Protein AF-A0A963MRH7-F1 (afdb_monomer_lite)

Radius of gyration: 38.2 Å; chains: 1; bounding box: 56×43×140 Å

Foldseek 3Di:
DDDPVLLVLLLCVLVVLLVLLLVLLQCLLADAPVSLLVQLVVSLPLLLLLQLLLLLVVLLVCVVVDDPDDPCCVVNNDSPPVSVVSVVVSSVVSSLSSNCSNLDDPVVSVLLSVLSVQLVVQLVVQLVVLVVPDQPSRSLSRSLVRSLQSSLLVSLVVVLVVQVPPPDQDEDPALVRLLVVQLVSQNRPYPFPVSNLVSSVSSSVRSVVSNVLNVCVVVPVVVSSVVSSVVSSVVSSSSSSSSSSSSDDPQSSLSSQDPSDPDSGRDHRDVVSVVVVVVVVVCCVPPPSVCVVVVVRVVCVVCVVVVVVVVVVSVVVRCQVVQQDDDPNDTHHRCPVVVVVVVVVVVVVVVVVVVVVVVVVVVVVVVVVVVVPVVVVCCCPDPVVVVVVVVCVVVVND

Structure (mmCIF, N/CA/C/O backbone):
data_AF-A0A963MRH7-F1
#
_entry.id   AF-A0A963MRH7-F1
#
loop_
_atom_site.group_PDB
_atom_site.id
_atom_site.type_symbol
_atom_site.label_atom_id
_atom_site.label_alt_id
_atom_site.label_comp_id
_atom_site.label_asym_id
_atom_site.label_entity_id
_atom_site.label_seq_id
_atom_site.pdbx_PDB_ins_code
_atom_site.Cartn_x
_atom_site.Cartn_y
_atom_site.Cartn_z
_atom_site.occupancy
_atom_site.B_iso_or_equiv
_atom_site.auth_seq_id
_atom_site.auth_comp_id
_atom_site.auth_asym_id
_atom_site.auth_atom_id
_atom_site.pdbx_PDB_model_num
ATOM 1 N N . MET A 1 1 ? 18.980 16.843 -15.804 1.00 50.41 1 MET A N 1
ATOM 2 C CA . MET A 1 1 ? 17.767 17.625 -15.473 1.00 50.41 1 MET A CA 1
ATOM 3 C C . MET A 1 1 ? 16.594 17.039 -16.240 1.00 50.41 1 MET A C 1
ATOM 5 O O . MET A 1 1 ? 16.770 16.714 -17.408 1.00 50.41 1 MET A O 1
ATOM 9 N N . ALA A 1 2 ? 15.438 16.829 -15.606 1.00 61.12 2 ALA A N 1
ATOM 10 C CA . ALA A 1 2 ? 14.238 16.444 -16.349 1.00 61.12 2 ALA A CA 1
ATOM 11 C C . ALA A 1 2 ? 13.811 17.626 -17.232 1.00 61.12 2 ALA A C 1
ATOM 13 O O . ALA A 1 2 ? 13.733 18.749 -16.746 1.00 61.12 2 ALA A O 1
ATOM 14 N N . SER A 1 3 ? 13.571 17.391 -18.522 1.00 78.06 3 SER A N 1
ATOM 15 C CA . SER A 1 3 ? 13.019 18.418 -19.411 1.00 78.06 3 SER A CA 1
ATOM 16 C C . SER A 1 3 ? 11.663 18.886 -18.877 1.00 78.06 3 SER A C 1
ATOM 18 O O . SER A 1 3 ? 10.883 18.041 -18.437 1.00 78.06 3 SER A O 1
ATOM 20 N N . ILE A 1 4 ? 11.346 20.178 -18.980 1.00 83.81 4 ILE A N 1
ATOM 21 C CA . ILE A 1 4 ? 10.056 20.764 -18.557 1.00 83.81 4 ILE A CA 1
ATOM 22 C C . ILE A 1 4 ? 8.863 19.938 -19.074 1.00 83.81 4 ILE A C 1
ATOM 24 O O . ILE A 1 4 ? 7.975 19.585 -18.302 1.00 83.81 4 ILE A O 1
ATOM 28 N N . ASN A 1 5 ? 8.917 19.487 -20.332 1.00 86.50 5 ASN A N 1
ATOM 29 C CA . ASN A 1 5 ? 7.893 18.620 -20.930 1.00 86.50 5 ASN A CA 1
ATOM 30 C C . ASN A 1 5 ? 7.647 17.321 -20.147 1.00 86.50 5 ASN A C 1
ATOM 32 O O . ASN A 1 5 ? 6.519 16.850 -20.070 1.00 86.50 5 ASN A O 1
ATOM 36 N N . ARG A 1 6 ? 8.683 16.738 -19.535 1.00 86.06 6 ARG A N 1
ATOM 37 C CA . ARG A 1 6 ? 8.552 15.509 -18.737 1.00 86.06 6 ARG A CA 1
ATOM 38 C C . ARG A 1 6 ? 7.833 15.779 -17.422 1.00 86.06 6 ARG A C 1
ATOM 40 O O . ARG A 1 6 ? 7.035 14.951 -17.006 1.00 86.06 6 ARG A O 1
ATOM 47 N N . ILE A 1 7 ? 8.099 16.923 -16.792 1.00 89.81 7 ILE A N 1
ATOM 48 C CA . ILE A 1 7 ? 7.391 17.328 -15.575 1.00 89.81 7 ILE A CA 1
ATOM 49 C C . ILE A 1 7 ? 5.914 17.554 -15.909 1.00 89.81 7 ILE A C 1
ATOM 51 O O . ILE A 1 7 ? 5.061 17.003 -15.229 1.00 89.81 7 ILE A O 1
ATOM 55 N N . ILE A 1 8 ? 5.601 18.250 -17.005 1.00 91.81 8 ILE A N 1
ATOM 56 C CA . ILE A 1 8 ? 4.211 18.463 -17.440 1.00 91.81 8 ILE A CA 1
ATOM 57 C C . ILE A 1 8 ? 3.494 17.127 -17.688 1.00 91.81 8 ILE A C 1
ATOM 59 O O . ILE A 1 8 ? 2.411 16.908 -17.151 1.00 91.81 8 ILE A O 1
ATOM 63 N N . ILE A 1 9 ? 4.110 16.203 -18.436 1.00 92.81 9 ILE A N 1
ATOM 64 C CA . ILE A 1 9 ? 3.538 14.868 -18.684 1.00 92.81 9 ILE A CA 1
ATOM 65 C C . ILE A 1 9 ? 3.315 14.115 -17.366 1.00 92.81 9 ILE A C 1
ATOM 67 O O . ILE A 1 9 ? 2.251 13.534 -17.167 1.00 92.81 9 ILE A O 1
ATOM 71 N N . PHE A 1 10 ? 4.288 14.152 -16.451 1.00 94.38 10 PHE A N 1
ATOM 72 C CA . PHE A 1 10 ? 4.157 13.540 -15.131 1.00 94.38 10 PHE A CA 1
ATOM 73 C C . PHE A 1 10 ? 2.966 14.113 -14.353 1.00 94.38 10 PHE A C 1
ATOM 75 O O . PHE A 1 10 ? 2.196 13.340 -13.789 1.00 94.38 10 PHE A O 1
ATOM 82 N N . TRP A 1 11 ? 2.785 15.436 -14.345 1.00 95.38 11 TRP A N 1
ATOM 83 C CA . TRP A 1 11 ? 1.661 16.086 -13.670 1.00 95.38 11 TRP A CA 1
ATOM 84 C C . TRP A 1 11 ? 0.324 15.661 -14.270 1.00 95.38 11 TRP A C 1
ATOM 86 O O . TRP A 1 11 ? -0.550 15.215 -13.533 1.00 95.38 11 TRP A O 1
ATOM 96 N N . VAL A 1 12 ? 0.183 15.729 -15.597 1.00 95.50 12 VAL A N 1
ATOM 97 C CA . VAL A 1 12 ? -1.057 15.348 -16.292 1.00 95.50 12 VAL A CA 1
ATOM 98 C C . VAL A 1 12 ? -1.419 13.890 -16.010 1.00 95.50 12 VAL A C 1
ATOM 100 O O . VAL A 1 12 ? -2.561 13.602 -15.662 1.00 95.50 12 VAL A O 1
ATOM 103 N N . LEU A 1 13 ? -0.453 12.971 -16.099 1.00 94.88 13 LEU A N 1
ATOM 104 C CA . LEU A 1 13 ? -0.698 11.550 -15.845 1.00 94.88 13 LEU A CA 1
ATOM 105 C C . LEU A 1 13 ? -0.978 11.256 -14.367 1.00 94.88 13 LEU A C 1
ATOM 107 O O . LEU A 1 13 ? -1.874 10.475 -14.071 1.00 94.88 13 LEU A O 1
ATOM 111 N N . SER A 1 14 ? -0.262 11.895 -13.437 1.00 94.81 14 SER A N 1
ATOM 112 C CA . SER A 1 14 ? -0.451 11.669 -11.996 1.00 94.81 14 SER A CA 1
ATOM 113 C C . SER A 1 14 ? -1.787 12.220 -11.505 1.00 94.81 14 SER A C 1
ATOM 115 O O . SER A 1 14 ? -2.506 11.539 -10.778 1.00 94.81 14 SER A O 1
ATOM 117 N N . LEU A 1 15 ? -2.143 13.436 -11.930 1.00 94.44 15 LEU A N 1
ATOM 118 C CA . LEU A 1 15 ? -3.435 14.041 -11.616 1.00 94.44 15 LEU A CA 1
ATOM 119 C C . LEU A 1 15 ? -4.570 13.275 -12.295 1.00 94.44 15 LEU A C 1
ATOM 121 O O . LEU A 1 15 ? -5.561 12.975 -11.642 1.00 94.44 15 LEU A O 1
ATOM 125 N N . GLY A 1 16 ? -4.406 12.891 -13.565 1.00 94.06 16 GLY A N 1
ATOM 126 C CA . GLY A 1 16 ? -5.374 12.058 -14.278 1.00 94.06 16 GLY A CA 1
ATOM 127 C C . GLY A 1 16 ? -5.593 10.703 -13.603 1.00 94.06 16 GLY A C 1
ATOM 128 O O . GLY A 1 16 ? -6.730 10.259 -13.481 1.00 94.06 16 GLY A O 1
ATOM 129 N N . TRP A 1 17 ? -4.528 10.078 -13.093 1.00 93.38 17 TRP A N 1
ATOM 130 C CA . TRP A 1 17 ? -4.613 8.840 -12.317 1.00 93.38 17 TRP A CA 1
ATOM 131 C C . TRP A 1 17 ? -5.389 9.040 -11.007 1.00 93.38 17 TRP A C 1
ATOM 133 O O . TRP A 1 17 ? -6.296 8.265 -10.725 1.00 93.38 17 TRP A O 1
ATOM 143 N N . LEU A 1 18 ? -5.124 10.112 -10.249 1.00 91.69 18 LEU A N 1
ATOM 144 C CA . LEU A 1 18 ? -5.880 10.432 -9.027 1.00 91.69 18 LEU A CA 1
ATOM 145 C C . LEU A 1 18 ? -7.354 10.775 -9.305 1.00 91.69 18 LEU A C 1
ATOM 147 O O . LEU A 1 18 ? -8.234 10.317 -8.582 1.00 91.69 18 LEU A O 1
ATOM 151 N N . VAL A 1 19 ? -7.644 11.533 -10.367 1.00 91.00 19 VAL A N 1
ATOM 152 C CA . VAL A 1 19 ? -9.020 11.852 -10.791 1.00 91.00 19 VAL A CA 1
ATOM 153 C C . VAL A 1 19 ? -9.766 10.590 -11.225 1.00 91.00 19 VAL A C 1
ATOM 155 O O . VAL A 1 19 ? -10.932 10.408 -10.877 1.00 91.00 19 VAL A O 1
ATOM 158 N N . PHE A 1 20 ? -9.096 9.684 -11.941 1.00 90.75 20 PHE A N 1
ATOM 159 C CA . PHE A 1 20 ? -9.661 8.378 -12.264 1.00 90.75 20 PHE A CA 1
ATOM 160 C C . PHE A 1 20 ? -9.989 7.588 -10.992 1.00 90.75 20 PHE A C 1
ATOM 162 O O . PHE A 1 20 ? -11.079 7.032 -10.900 1.00 90.75 20 PHE A O 1
ATOM 169 N N . ALA A 1 21 ? -9.105 7.601 -9.989 1.00 88.44 21 ALA A N 1
ATOM 170 C CA . ALA A 1 21 ? -9.354 6.971 -8.691 1.00 88.44 21 ALA A CA 1
ATOM 171 C C . ALA A 1 21 ? -10.599 7.539 -7.995 1.00 88.44 21 ALA A C 1
ATOM 173 O O . ALA A 1 21 ? -11.420 6.777 -7.491 1.00 88.44 21 ALA A O 1
ATOM 174 N N . TYR A 1 22 ? -10.747 8.869 -8.006 1.00 87.44 22 TYR A N 1
ATOM 175 C CA . TYR A 1 22 ? -11.874 9.580 -7.401 1.00 87.44 22 TYR A CA 1
ATOM 176 C C . TYR A 1 22 ? -13.211 9.134 -7.995 1.00 87.44 22 TYR A C 1
ATOM 178 O O . TYR A 1 22 ? -14.126 8.741 -7.272 1.00 87.44 22 TYR A O 1
ATOM 186 N N . HIS A 1 23 ? -13.314 9.140 -9.325 1.00 87.56 23 HIS A N 1
ATOM 187 C CA . HIS A 1 23 ? -14.548 8.755 -10.003 1.00 87.56 23 HIS A CA 1
ATOM 188 C C . HIS A 1 23 ? -14.801 7.249 -9.952 1.00 87.56 23 HIS A C 1
ATOM 190 O O . HIS A 1 23 ? -15.924 6.829 -9.681 1.00 87.56 23 HIS A O 1
ATOM 196 N N . ALA A 1 24 ? -13.776 6.429 -10.190 1.00 85.62 24 ALA A N 1
ATOM 197 C CA . ALA A 1 24 ? -13.934 4.981 -10.214 1.00 85.62 24 ALA A CA 1
ATOM 198 C C . ALA A 1 24 ? -14.273 4.425 -8.822 1.00 85.62 24 ALA A C 1
ATOM 200 O O . ALA A 1 24 ? -15.166 3.587 -8.715 1.00 85.62 24 ALA A O 1
ATOM 201 N N . GLY A 1 25 ? -13.638 4.940 -7.761 1.00 80.25 25 GLY A N 1
ATOM 202 C CA . GLY A 1 25 ? -13.927 4.559 -6.376 1.00 80.25 25 GLY A CA 1
ATOM 203 C C . GLY A 1 25 ? -15.379 4.822 -5.979 1.00 80.25 25 GLY A C 1
ATOM 204 O O . GLY A 1 25 ? -16.023 3.947 -5.409 1.00 80.25 25 GLY A O 1
ATOM 205 N N . GLY A 1 26 ? -15.936 5.976 -6.366 1.00 78.00 26 GLY A N 1
ATOM 206 C CA . GLY A 1 26 ? -17.345 6.300 -6.109 1.00 78.00 26 GLY A CA 1
ATOM 207 C C . GLY A 1 26 ? -18.349 5.468 -6.921 1.00 78.00 26 GLY A C 1
ATOM 208 O O . GLY A 1 26 ? -19.505 5.339 -6.526 1.00 78.00 26 GLY A O 1
ATOM 209 N N . MET A 1 27 ? -17.933 4.889 -8.053 1.00 82.75 27 MET A N 1
ATOM 210 C CA . MET A 1 27 ? -18.809 4.080 -8.909 1.00 82.75 27 MET A CA 1
ATOM 211 C C . MET A 1 27 ? -18.856 2.601 -8.508 1.00 82.75 27 MET A C 1
ATOM 213 O O . MET A 1 27 ? -19.880 1.961 -8.729 1.00 82.75 27 MET A O 1
ATOM 217 N N . ILE A 1 28 ? -17.791 2.047 -7.918 1.00 77.81 28 ILE A N 1
ATOM 218 C CA . ILE A 1 28 ? -17.683 0.607 -7.608 1.00 77.81 28 ILE A CA 1
ATOM 219 C C . ILE A 1 28 ? -18.865 0.036 -6.810 1.00 77.81 28 ILE A C 1
ATOM 221 O O . ILE A 1 28 ? -19.355 -1.019 -7.219 1.00 77.81 28 ILE A O 1
ATOM 225 N N . PRO A 1 29 ? -19.373 0.686 -5.740 1.00 72.31 29 PRO A N 1
ATOM 226 C CA . PRO A 1 29 ? -20.464 0.120 -4.942 1.00 72.31 29 PRO A CA 1
ATOM 227 C C . PRO A 1 29 ? -21.751 -0.137 -5.739 1.00 72.31 29 PRO A C 1
ATOM 229 O O . PRO A 1 29 ? -22.541 -1.001 -5.373 1.00 72.31 29 PRO A O 1
ATOM 232 N N . ASN A 1 30 ? -21.948 0.581 -6.849 1.00 74.38 30 ASN A N 1
ATOM 233 C CA . ASN A 1 30 ? -23.164 0.530 -7.663 1.00 74.38 30 ASN A CA 1
ATOM 234 C C . ASN A 1 30 ? -22.994 -0.265 -8.969 1.00 74.38 30 ASN A C 1
ATOM 236 O O . ASN A 1 30 ? -23.908 -0.298 -9.790 1.00 74.38 30 ASN A O 1
ATOM 240 N N . GLN A 1 31 ? -21.825 -0.868 -9.203 1.00 79.25 31 GLN A N 1
ATOM 241 C CA . GLN A 1 31 ? -21.482 -1.520 -10.469 1.00 79.25 31 GLN A CA 1
ATOM 242 C C . GLN A 1 31 ? -21.293 -3.036 -10.312 1.00 79.25 31 GLN A C 1
ATOM 244 O O . GLN A 1 31 ? -21.197 -3.583 -9.212 1.00 79.25 31 GLN A O 1
ATOM 249 N N . GLN A 1 32 ? -21.257 -3.732 -11.448 1.00 82.94 32 GLN A N 1
ATOM 250 C CA . GLN A 1 32 ? -21.030 -5.177 -11.518 1.00 82.94 32 GLN A CA 1
ATOM 251 C C . GLN A 1 32 ? -19.561 -5.549 -11.250 1.00 82.94 32 GLN A C 1
ATOM 253 O O . GLN A 1 32 ? -18.651 -4.744 -11.451 1.00 82.94 32 GLN A O 1
ATOM 258 N N . LEU A 1 33 ? -19.318 -6.815 -10.886 1.00 83.38 33 LEU A N 1
ATOM 259 C CA . LEU A 1 33 ? -17.987 -7.355 -10.568 1.00 83.38 33 LEU A CA 1
ATOM 260 C C . LEU A 1 33 ? -16.931 -7.042 -11.643 1.00 83.38 33 LEU A C 1
ATOM 262 O O . LEU A 1 33 ? -15.807 -6.666 -11.318 1.00 83.38 33 LEU A O 1
ATOM 266 N N . TRP A 1 34 ? -17.289 -7.156 -12.926 1.00 83.81 34 TRP A N 1
ATOM 267 C CA . TRP A 1 34 ? -16.354 -6.924 -14.032 1.00 83.81 34 TRP A CA 1
ATOM 268 C C . TRP A 1 34 ? -15.787 -5.495 -14.041 1.00 83.81 34 TRP A C 1
ATOM 270 O O . TRP A 1 34 ? -14.631 -5.302 -14.417 1.00 83.81 34 TRP A O 1
ATOM 280 N N . PHE A 1 35 ? -16.567 -4.504 -13.594 1.00 85.94 35 PHE A N 1
ATOM 281 C CA . PHE A 1 35 ? -16.121 -3.117 -13.516 1.00 85.94 35 PHE A CA 1
ATOM 282 C C . PHE A 1 35 ? -15.055 -2.958 -12.429 1.00 85.94 35 PHE A C 1
ATOM 284 O O . PHE A 1 35 ? -13.991 -2.399 -12.691 1.00 85.94 35 PHE A O 1
ATOM 291 N N . ALA A 1 36 ? -15.283 -3.531 -11.241 1.00 83.88 36 ALA A N 1
ATOM 292 C CA . ALA A 1 36 ? -14.308 -3.514 -10.149 1.00 83.88 36 ALA A CA 1
ATOM 293 C C . ALA A 1 36 ? -12.993 -4.217 -10.535 1.00 83.88 36 ALA A C 1
ATOM 295 O O . ALA A 1 36 ? -11.911 -3.719 -10.216 1.00 83.88 36 ALA A O 1
ATOM 296 N N . LEU A 1 37 ? -13.071 -5.327 -11.280 1.00 86.88 37 LEU A N 1
ATOM 297 C CA . LEU A 1 37 ? -11.904 -6.028 -11.832 1.00 86.88 37 LEU A CA 1
ATOM 298 C C . LEU A 1 37 ? -11.091 -5.142 -12.777 1.00 86.88 37 LEU A C 1
ATOM 300 O O . LEU A 1 37 ? -9.872 -5.020 -12.645 1.00 86.88 37 LEU A O 1
ATOM 304 N N . LEU A 1 38 ? -11.775 -4.507 -13.727 1.00 88.75 38 LEU A N 1
ATOM 305 C CA . LEU A 1 38 ? -11.141 -3.654 -14.722 1.00 88.75 38 LEU A CA 1
ATOM 306 C C . LEU A 1 38 ? -10.488 -2.435 -14.063 1.00 88.75 38 LEU A C 1
ATOM 308 O O . LEU A 1 38 ? -9.330 -2.134 -14.353 1.00 88.75 38 LEU A O 1
ATOM 312 N N . VAL A 1 39 ? -11.195 -1.769 -13.147 1.00 89.31 39 VAL A N 1
ATOM 313 C CA . VAL A 1 39 ? -10.675 -0.614 -12.402 1.00 89.31 39 VAL A CA 1
ATOM 314 C C . VAL A 1 39 ? -9.454 -1.009 -11.579 1.00 89.31 39 VAL A C 1
ATOM 316 O O . VAL A 1 39 ? -8.430 -0.333 -11.660 1.00 89.31 39 VAL A O 1
ATOM 319 N N . THR A 1 40 ? -9.530 -2.121 -10.842 1.00 89.44 40 THR A N 1
ATOM 320 C CA . THR A 1 40 ? -8.415 -2.607 -10.016 1.00 89.44 40 THR A CA 1
ATOM 321 C C . THR A 1 40 ? -7.179 -2.868 -10.873 1.00 89.44 40 THR A C 1
ATOM 323 O O . THR A 1 40 ? -6.060 -2.483 -10.532 1.00 89.44 40 THR A O 1
ATOM 326 N N . LEU A 1 41 ? -7.366 -3.491 -12.033 1.00 88.94 41 LEU A N 1
ATOM 327 C CA . LEU A 1 41 ? -6.251 -3.786 -12.909 1.00 88.94 41 LEU A CA 1
ATOM 328 C C . LEU A 1 41 ? -5.647 -2.521 -13.519 1.00 88.94 41 LEU A C 1
ATOM 330 O O . LEU A 1 41 ? -4.433 -2.340 -13.441 1.00 88.94 41 LEU A O 1
ATOM 334 N N . LEU A 1 42 ? -6.465 -1.634 -14.094 1.00 90.62 42 LEU A N 1
ATOM 335 C CA . LEU A 1 42 ? -5.980 -0.396 -14.710 1.00 90.62 42 LEU A CA 1
ATOM 336 C C . LEU A 1 42 ? -5.272 0.502 -13.696 1.00 90.62 42 LEU A C 1
ATOM 338 O O . LEU A 1 42 ? -4.200 1.038 -13.982 1.00 90.62 42 LEU A O 1
ATOM 342 N N . PHE A 1 43 ? -5.842 0.628 -12.498 1.00 90.88 43 PHE A N 1
ATOM 343 C CA . PHE A 1 43 ? -5.286 1.466 -11.446 1.00 90.88 43 PHE A CA 1
ATOM 344 C C . PHE A 1 43 ? -3.985 0.892 -10.866 1.00 90.88 43 PHE A C 1
ATOM 346 O O . PHE A 1 43 ? -3.117 1.658 -10.445 1.00 90.88 43 PHE A O 1
ATOM 353 N N . GLY A 1 44 ? -3.801 -0.432 -10.936 1.00 91.38 44 GLY A N 1
ATOM 354 C CA . GLY A 1 44 ? -2.597 -1.123 -10.480 1.00 91.38 44 GLY A CA 1
ATOM 355 C C . GLY A 1 44 ? -1.430 -1.094 -11.471 1.00 91.38 44 GLY A C 1
ATOM 356 O O . GLY A 1 44 ? -0.285 -1.258 -11.056 1.00 91.38 44 GLY A O 1
ATOM 357 N N . ILE A 1 45 ? -1.659 -0.838 -12.766 1.00 91.81 45 ILE A N 1
ATOM 358 C CA . ILE A 1 45 ? -0.579 -0.828 -13.775 1.00 91.81 45 ILE A CA 1
ATOM 359 C C . ILE A 1 45 ? 0.580 0.113 -13.384 1.00 91.81 45 ILE A C 1
ATOM 361 O O . ILE A 1 45 ? 1.728 -0.341 -13.402 1.00 91.81 45 ILE A O 1
ATOM 365 N N . PRO A 1 46 ? 0.346 1.386 -13.000 1.00 93.50 46 PRO A N 1
ATOM 366 C CA . PRO A 1 46 ? 1.411 2.306 -12.588 1.00 93.50 46 PRO A CA 1
ATOM 367 C C . PRO A 1 46 ? 2.253 1.768 -11.425 1.00 93.50 46 PRO A C 1
ATOM 369 O O . PRO A 1 46 ? 3.486 1.787 -11.472 1.00 93.50 46 PRO A O 1
ATOM 372 N N . LEU A 1 47 ? 1.591 1.220 -10.405 1.00 92.81 47 LEU A N 1
ATOM 373 C CA . LEU A 1 47 ? 2.232 0.659 -9.220 1.00 92.81 47 LEU A CA 1
ATOM 374 C C . LEU A 1 47 ? 3.124 -0.539 -9.585 1.00 92.81 47 LEU A C 1
ATOM 376 O O . LEU A 1 47 ? 4.308 -0.567 -9.231 1.00 92.81 47 LEU A O 1
ATOM 380 N N . TYR A 1 48 ? 2.588 -1.479 -10.369 1.00 92.88 48 TYR A N 1
ATOM 381 C CA . TYR A 1 48 ? 3.334 -2.632 -10.868 1.00 92.88 48 TYR A CA 1
ATOM 382 C C . TYR A 1 48 ? 4.539 -2.216 -11.718 1.00 92.88 48 TYR A C 1
ATOM 384 O O . TYR A 1 48 ? 5.644 -2.719 -11.520 1.00 92.88 48 TYR A O 1
ATOM 392 N N . MET A 1 49 ? 4.359 -1.265 -12.636 1.00 92.50 49 MET A N 1
ATOM 393 C CA . MET A 1 49 ? 5.414 -0.804 -13.540 1.00 92.50 49 MET A CA 1
ATOM 394 C C . MET A 1 49 ? 6.570 -0.140 -12.782 1.00 92.50 49 MET A C 1
ATOM 396 O O . MET A 1 49 ? 7.738 -0.455 -13.035 1.00 92.50 49 MET A O 1
ATOM 400 N N . ALA A 1 50 ? 6.273 0.718 -11.801 1.00 92.81 50 ALA A N 1
ATOM 401 C CA . ALA A 1 50 ? 7.295 1.336 -10.956 1.00 92.81 50 ALA A CA 1
ATOM 402 C C . ALA A 1 50 ? 8.090 0.301 -10.142 1.00 92.81 50 ALA A C 1
ATOM 404 O O . ALA A 1 50 ? 9.319 0.418 -10.000 1.00 92.81 50 ALA A O 1
ATOM 405 N N . ALA A 1 51 ? 7.405 -0.713 -9.614 1.00 91.56 51 ALA A N 1
ATOM 406 C CA . ALA A 1 51 ? 8.021 -1.799 -8.869 1.00 91.56 51 ALA A CA 1
ATOM 407 C C . ALA A 1 51 ? 8.867 -2.715 -9.768 1.00 91.56 51 ALA A C 1
ATOM 409 O O . ALA A 1 51 ? 10.035 -2.968 -9.464 1.00 91.56 51 ALA A O 1
ATOM 410 N N . ALA A 1 52 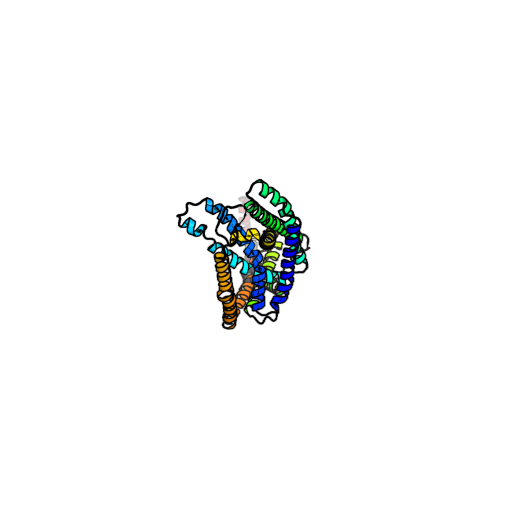? 8.333 -3.144 -10.913 1.00 91.12 52 ALA A N 1
ATOM 411 C CA . ALA A 1 52 ? 9.026 -3.982 -11.887 1.00 91.12 52 ALA A CA 1
ATOM 412 C C . ALA A 1 52 ? 10.298 -3.301 -12.414 1.00 91.12 52 ALA A C 1
ATOM 414 O O . ALA A 1 52 ? 11.354 -3.938 -12.495 1.00 91.12 52 ALA A O 1
ATOM 415 N N . TYR A 1 53 ? 10.242 -1.993 -12.690 1.00 91.81 53 TYR A N 1
ATOM 416 C CA . TYR A 1 53 ? 11.426 -1.198 -13.024 1.00 91.81 53 TYR A CA 1
ATOM 417 C C . TYR A 1 53 ? 12.460 -1.229 -11.889 1.00 91.81 53 TYR A C 1
ATOM 419 O O . TYR A 1 53 ? 13.625 -1.561 -12.113 1.00 91.81 53 TYR A O 1
ATOM 427 N N . SER A 1 54 ? 12.024 -0.979 -10.652 1.00 90.38 54 SER A N 1
ATOM 428 C CA . SER A 1 54 ? 12.893 -0.957 -9.469 1.00 90.38 54 SER A CA 1
ATOM 429 C C . SER A 1 54 ? 13.605 -2.296 -9.238 1.00 90.38 54 SER A C 1
ATOM 431 O O . SER A 1 54 ? 14.823 -2.334 -9.062 1.00 90.38 54 SER A O 1
ATOM 433 N N . VAL A 1 55 ? 12.867 -3.406 -9.323 1.00 90.25 55 VAL A N 1
ATOM 434 C CA . VAL A 1 55 ? 13.413 -4.769 -9.239 1.00 90.25 55 VAL A CA 1
ATOM 435 C C . VAL A 1 55 ? 14.420 -5.036 -10.355 1.00 90.25 55 VAL A C 1
ATOM 437 O O . VAL A 1 55 ? 15.449 -5.671 -10.124 1.00 90.25 55 VAL A O 1
ATOM 440 N N . THR A 1 56 ? 14.142 -4.556 -11.567 1.00 88.75 56 THR A N 1
ATOM 441 C CA . THR A 1 56 ? 15.026 -4.756 -12.720 1.00 88.75 56 THR A CA 1
ATOM 442 C C . THR A 1 56 ? 16.369 -4.072 -12.501 1.00 88.75 56 THR A C 1
ATOM 444 O O . THR A 1 56 ? 17.399 -4.721 -12.661 1.00 88.75 56 THR A O 1
ATOM 447 N N . ILE A 1 57 ? 16.382 -2.810 -12.059 1.00 87.94 57 ILE A N 1
ATOM 448 C CA . ILE A 1 57 ? 17.635 -2.084 -11.806 1.00 87.94 57 ILE A CA 1
ATOM 449 C C . ILE A 1 57 ? 18.421 -2.696 -10.641 1.00 87.94 57 ILE A C 1
ATOM 451 O O . ILE A 1 57 ? 19.631 -2.897 -10.761 1.00 87.94 57 ILE A O 1
ATOM 455 N N . GLN A 1 58 ? 17.752 -3.077 -9.547 1.00 86.19 58 GLN A N 1
ATOM 456 C CA . GLN A 1 58 ? 18.409 -3.773 -8.432 1.00 86.19 58 GLN A CA 1
ATOM 457 C C . GLN A 1 58 ? 19.065 -5.084 -8.876 1.00 86.19 58 GLN A C 1
ATOM 459 O O . GLN A 1 58 ? 20.162 -5.416 -8.428 1.00 86.19 58 GLN A O 1
ATOM 464 N N . ARG A 1 59 ? 18.411 -5.824 -9.775 1.00 84.69 59 ARG A N 1
ATOM 465 C CA . ARG A 1 59 ? 18.945 -7.074 -10.320 1.00 84.69 59 ARG A CA 1
ATOM 466 C C . ARG A 1 59 ? 20.085 -6.846 -11.299 1.00 84.69 59 ARG A C 1
ATOM 468 O O . ARG A 1 59 ? 21.040 -7.599 -11.229 1.00 84.69 59 ARG A O 1
ATOM 475 N N . ILE A 1 60 ? 20.039 -5.814 -12.146 1.00 83.19 60 ILE A N 1
ATOM 476 C CA . ILE A 1 60 ? 21.187 -5.439 -12.993 1.00 83.19 60 ILE A CA 1
ATOM 477 C C . ILE A 1 60 ? 22.411 -5.168 -12.109 1.00 83.19 60 ILE A C 1
ATOM 479 O O . ILE A 1 60 ? 23.485 -5.698 -12.366 1.00 83.19 60 ILE A O 1
ATOM 483 N N . HIS A 1 61 ? 22.229 -4.429 -11.011 1.00 79.88 61 HIS A N 1
ATOM 484 C CA . HIS A 1 61 ? 23.316 -4.126 -10.083 1.00 79.88 61 HIS A CA 1
ATOM 485 C C . HIS A 1 61 ? 23.862 -5.374 -9.359 1.00 79.88 61 HIS A C 1
ATOM 487 O O . HIS A 1 61 ? 25.074 -5.546 -9.258 1.00 79.88 61 HIS A O 1
ATOM 493 N N . ARG A 1 62 ? 22.982 -6.274 -8.891 1.00 74.75 62 ARG A N 1
ATOM 494 C CA . ARG A 1 62 ? 23.376 -7.517 -8.197 1.00 74.75 62 ARG A CA 1
ATOM 495 C C . ARG A 1 62 ? 23.906 -8.606 -9.130 1.00 74.75 62 ARG A C 1
ATOM 497 O O . ARG A 1 62 ? 24.720 -9.416 -8.701 1.00 74.75 62 ARG A O 1
ATOM 504 N N . ALA A 1 63 ? 23.473 -8.651 -10.389 1.00 72.12 63 ALA A N 1
ATOM 505 C CA . ALA A 1 63 ? 23.904 -9.665 -11.353 1.00 72.12 63 ALA A CA 1
ATOM 506 C C . ALA A 1 63 ? 25.417 -9.605 -11.615 1.00 72.12 63 ALA A C 1
ATOM 508 O O . ALA A 1 63 ? 26.026 -10.643 -11.854 1.00 72.12 63 ALA A O 1
ATOM 509 N N . ASN A 1 64 ? 26.026 -8.425 -11.473 1.00 67.19 64 ASN A N 1
ATOM 510 C CA . ASN A 1 64 ? 27.471 -8.233 -11.587 1.00 67.19 64 ASN A CA 1
ATOM 511 C C . ASN A 1 64 ? 28.268 -8.786 -10.381 1.00 67.19 64 ASN A C 1
ATOM 513 O O . ASN A 1 64 ? 29.492 -8.816 -10.435 1.00 67.19 64 ASN A O 1
ATOM 517 N N . GLN A 1 65 ? 27.607 -9.216 -9.294 1.00 66.75 65 GLN A N 1
ATOM 518 C CA . GLN A 1 65 ? 28.261 -9.647 -8.047 1.00 66.75 65 GLN A CA 1
ATOM 519 C C . GLN A 1 65 ? 28.411 -11.173 -7.910 1.00 66.75 65 GLN A C 1
ATOM 521 O O . GLN A 1 65 ? 29.185 -11.637 -7.076 1.00 66.75 65 GLN A O 1
ATOM 526 N N . PHE A 1 66 ? 27.686 -11.973 -8.698 1.00 64.19 66 PHE A N 1
ATOM 527 C CA . PHE A 1 66 ? 27.634 -13.430 -8.535 1.00 64.19 66 PHE A CA 1
ATOM 528 C C . PHE A 1 66 ? 28.313 -14.172 -9.695 1.00 64.19 66 PHE A C 1
ATOM 530 O O . PHE A 1 66 ? 28.103 -13.850 -10.861 1.00 64.19 66 PHE A O 1
ATOM 537 N N . ARG A 1 67 ? 29.070 -15.236 -9.386 1.00 59.66 67 ARG A N 1
ATOM 538 C CA . ARG A 1 67 ? 29.546 -16.199 -10.396 1.00 59.66 67 ARG A CA 1
ATOM 539 C C . ARG A 1 67 ? 28.364 -17.050 -10.893 1.00 59.66 67 ARG A C 1
ATOM 541 O O . ARG A 1 67 ? 27.584 -17.548 -10.085 1.00 59.66 67 ARG A O 1
ATOM 548 N N . ASN A 1 68 ? 28.261 -17.229 -12.212 1.00 60.41 68 ASN A N 1
ATOM 549 C CA . ASN A 1 68 ? 27.097 -17.726 -12.976 1.00 60.41 68 ASN A CA 1
ATOM 550 C C . ASN A 1 68 ? 26.518 -19.128 -12.626 1.00 60.41 68 ASN A C 1
ATOM 552 O O . ASN A 1 68 ? 25.667 -19.613 -13.366 1.00 60.41 68 ASN A O 1
ATOM 556 N N . LEU A 1 69 ? 26.938 -19.809 -11.551 1.00 58.56 69 LEU A N 1
ATOM 557 C CA . LEU A 1 69 ? 26.702 -21.257 -11.366 1.00 58.56 69 LEU A CA 1
ATOM 558 C C . LEU A 1 69 ? 26.071 -21.685 -10.020 1.00 58.56 69 LEU A C 1
ATOM 560 O O . LEU A 1 69 ? 25.878 -22.875 -9.798 1.00 58.56 69 LEU A O 1
ATOM 564 N N . GLY A 1 70 ? 25.718 -20.765 -9.113 1.00 65.50 70 GLY A N 1
ATOM 565 C CA . GLY A 1 70 ? 25.131 -21.130 -7.809 1.00 65.50 70 GLY A CA 1
ATOM 566 C C . GLY A 1 70 ? 23.601 -21.316 -7.805 1.00 65.50 70 GLY A C 1
ATOM 567 O O . GLY A 1 70 ? 22.877 -20.595 -8.488 1.00 65.50 70 GLY A O 1
ATOM 568 N N . ILE A 1 71 ? 23.071 -22.192 -6.940 1.00 65.62 71 ILE A N 1
ATOM 569 C CA . ILE A 1 71 ? 21.616 -22.296 -6.660 1.00 65.62 71 ILE A CA 1
ATOM 570 C C . ILE A 1 71 ? 21.068 -20.952 -6.139 1.00 65.62 71 ILE A C 1
ATOM 572 O O . ILE A 1 71 ? 19.994 -20.504 -6.544 1.00 65.62 71 ILE A O 1
ATOM 576 N N . LEU A 1 72 ? 21.859 -20.250 -5.317 1.00 57.28 72 LEU A N 1
ATOM 577 C CA . LEU A 1 72 ? 21.546 -18.900 -4.842 1.00 57.28 72 LEU A CA 1
ATOM 578 C C . LEU A 1 72 ? 21.452 -17.894 -6.004 1.00 57.28 72 LEU A C 1
ATOM 580 O O . LEU A 1 72 ? 20.562 -17.050 -6.013 1.00 57.28 72 LEU A O 1
ATOM 584 N N . TYR A 1 73 ? 22.321 -18.017 -7.014 1.00 60.31 73 TYR A N 1
ATOM 585 C CA . TYR A 1 73 ? 22.269 -17.209 -8.237 1.00 60.31 73 TYR A CA 1
ATOM 586 C C . TYR A 1 73 ? 20.992 -17.498 -9.035 1.00 60.31 73 TYR A C 1
ATOM 588 O O . TYR A 1 73 ? 20.337 -16.569 -9.498 1.00 60.31 73 TYR A O 1
ATOM 596 N N . TRP A 1 74 ? 20.563 -18.758 -9.133 1.00 61.75 74 TRP A N 1
ATOM 597 C CA . TRP A 1 74 ? 19.313 -19.114 -9.808 1.00 61.75 74 TRP A CA 1
ATOM 598 C C . TRP A 1 74 ? 18.075 -18.516 -9.117 1.00 61.75 74 TRP A C 1
ATOM 600 O O . TRP A 1 74 ? 17.225 -17.924 -9.788 1.00 61.75 74 TRP A O 1
ATOM 610 N N . PHE A 1 75 ? 17.994 -18.607 -7.785 1.00 60.31 75 PHE A N 1
ATOM 611 C CA . PHE A 1 75 ? 16.859 -18.091 -7.010 1.00 60.31 75 PHE A CA 1
ATOM 612 C C . PHE A 1 75 ? 16.849 -16.553 -6.934 1.00 60.31 75 PHE A C 1
ATOM 614 O O . PHE A 1 75 ? 15.820 -15.913 -7.160 1.00 60.31 75 PHE A O 1
ATOM 621 N N . LEU A 1 76 ? 18.008 -15.929 -6.690 1.00 56.03 76 LEU A N 1
ATOM 622 C CA . LEU A 1 76 ? 18.122 -14.476 -6.532 1.00 56.03 76 LEU A CA 1
ATOM 623 C C . LEU A 1 76 ? 18.139 -13.724 -7.868 1.00 56.03 76 LEU A C 1
ATOM 625 O O . LEU A 1 76 ? 17.675 -12.586 -7.911 1.00 56.03 76 LEU A O 1
ATOM 629 N N . ASN A 1 77 ? 18.604 -14.323 -8.973 1.00 61.06 77 ASN A N 1
ATOM 630 C CA . ASN A 1 77 ? 18.789 -13.613 -10.248 1.00 61.06 77 ASN A CA 1
ATOM 631 C C . ASN A 1 77 ? 17.611 -13.753 -11.240 1.00 61.06 77 ASN A C 1
ATOM 633 O O . ASN A 1 77 ? 17.451 -12.913 -12.130 1.00 61.06 77 ASN A O 1
ATOM 637 N N . LYS A 1 78 ? 16.669 -14.687 -11.023 1.00 71.44 78 LYS A N 1
ATOM 638 C CA . LYS A 1 78 ? 15.429 -14.785 -11.826 1.00 71.44 78 LYS A CA 1
ATOM 639 C C . LYS A 1 78 ? 14.353 -13.761 -11.444 1.00 71.44 78 LYS A C 1
ATOM 641 O O . LYS A 1 78 ? 13.822 -13.788 -10.336 1.00 71.44 78 LYS A O 1
ATOM 646 N N . ARG A 1 79 ? 13.993 -12.880 -12.391 1.00 75.12 79 ARG A N 1
ATOM 647 C CA . ARG A 1 79 ? 13.019 -11.771 -12.230 1.00 75.12 79 ARG A CA 1
ATOM 648 C C . ARG A 1 79 ? 11.602 -12.216 -11.850 1.00 75.12 79 ARG A C 1
ATOM 650 O O . ARG A 1 79 ? 10.849 -11.423 -11.300 1.00 75.12 79 ARG A O 1
ATOM 657 N N . ILE A 1 80 ? 11.269 -13.473 -12.138 1.00 78.12 80 ILE A N 1
ATOM 658 C CA . ILE A 1 80 ? 9.909 -14.018 -12.083 1.00 78.12 80 ILE A CA 1
ATOM 659 C C . ILE A 1 80 ? 9.309 -13.892 -10.678 1.00 78.12 80 ILE A C 1
ATOM 661 O O . ILE A 1 80 ? 8.204 -13.381 -10.545 1.00 78.12 80 ILE A O 1
ATOM 665 N N . LEU A 1 81 ? 10.040 -14.282 -9.626 1.00 80.56 81 LEU A N 1
ATOM 666 C CA . LEU A 1 81 ? 9.468 -14.336 -8.277 1.00 80.56 81 LEU A CA 1
ATOM 667 C C . LEU A 1 81 ? 9.081 -12.946 -7.731 1.00 80.56 81 LEU A C 1
ATOM 669 O O . LEU A 1 81 ? 7.929 -12.782 -7.335 1.00 80.56 81 LEU A O 1
ATOM 673 N N . PRO A 1 82 ? 9.942 -11.904 -7.765 1.00 84.88 82 PRO A N 1
ATOM 674 C CA . PRO A 1 82 ? 9.494 -10.579 -7.347 1.00 84.88 82 PRO A CA 1
ATOM 675 C C . PRO A 1 82 ? 8.479 -9.957 -8.295 1.00 84.88 82 PRO A C 1
ATOM 677 O O . PRO A 1 82 ? 7.689 -9.146 -7.841 1.00 84.88 82 PRO A O 1
ATOM 680 N N . TYR A 1 83 ? 8.483 -10.293 -9.590 1.00 86.88 83 TYR A N 1
ATOM 681 C CA . TYR A 1 83 ? 7.432 -9.814 -10.490 1.00 86.88 83 TYR A CA 1
ATOM 682 C C . TYR A 1 83 ? 6.070 -10.374 -10.074 1.00 86.88 83 TYR A C 1
ATOM 684 O O . TYR A 1 83 ? 5.114 -9.615 -10.024 1.00 86.88 83 TYR A O 1
ATOM 692 N N . ILE A 1 84 ? 5.985 -11.655 -9.706 1.00 85.88 84 ILE A N 1
ATOM 693 C CA . ILE A 1 84 ? 4.751 -12.242 -9.165 1.00 85.88 84 ILE A CA 1
ATOM 694 C C . ILE A 1 84 ? 4.380 -11.573 -7.836 1.00 85.88 84 ILE A C 1
ATOM 696 O O . ILE A 1 84 ? 3.243 -11.142 -7.672 1.00 85.88 84 ILE A O 1
ATOM 700 N N . GLY A 1 85 ? 5.338 -11.420 -6.916 1.00 87.38 85 GLY A N 1
ATOM 701 C CA . GLY A 1 85 ? 5.097 -10.774 -5.621 1.00 87.38 85 GLY A CA 1
ATOM 702 C C . GLY A 1 85 ? 4.578 -9.339 -5.756 1.00 87.38 85 GLY A C 1
ATOM 703 O O . GLY A 1 85 ? 3.589 -8.978 -5.126 1.00 87.38 85 GLY A O 1
ATOM 704 N N . TRP A 1 86 ? 5.185 -8.536 -6.634 1.00 90.38 86 TRP A N 1
ATOM 705 C CA . TRP A 1 86 ? 4.731 -7.172 -6.908 1.00 90.38 86 TRP A CA 1
ATOM 706 C C . TRP A 1 86 ? 3.434 -7.115 -7.715 1.00 90.38 86 TRP A C 1
ATOM 708 O O . TRP A 1 86 ? 2.687 -6.159 -7.547 1.00 90.38 86 TRP A O 1
ATOM 718 N N . ALA A 1 87 ? 3.134 -8.108 -8.557 1.00 88.12 87 ALA A N 1
ATOM 719 C CA . ALA A 1 87 ? 1.840 -8.199 -9.233 1.00 88.12 87 ALA A CA 1
ATOM 720 C C . ALA A 1 87 ? 0.714 -8.451 -8.223 1.00 88.12 87 ALA A C 1
ATOM 722 O O . ALA A 1 87 ? -0.272 -7.719 -8.219 1.00 88.12 87 ALA A O 1
ATOM 723 N N . LEU A 1 88 ? 0.898 -9.425 -7.322 1.00 88.44 88 LEU A N 1
ATOM 724 C CA . LEU A 1 88 ? -0.043 -9.711 -6.236 1.00 88.44 88 LEU A CA 1
ATOM 725 C C . LEU A 1 88 ? -0.217 -8.493 -5.327 1.00 88.44 88 LEU A C 1
ATOM 727 O O . LEU A 1 88 ? -1.341 -8.052 -5.116 1.00 88.44 88 LEU A O 1
ATOM 731 N N . TRP A 1 89 ? 0.889 -7.897 -4.867 1.00 90.38 89 TRP A N 1
ATOM 732 C CA . TRP A 1 89 ? 0.844 -6.672 -4.067 1.00 90.38 89 TRP A CA 1
ATOM 733 C C . TRP A 1 89 ? 0.099 -5.555 -4.790 1.00 90.38 89 TRP A C 1
ATOM 735 O O . TRP A 1 89 ? -0.748 -4.897 -4.199 1.00 90.38 89 TRP A O 1
ATOM 745 N N . SER A 1 90 ? 0.383 -5.358 -6.079 1.00 91.19 90 SER A N 1
ATOM 746 C CA . SER A 1 90 ? -0.230 -4.293 -6.857 1.00 91.19 90 SER A CA 1
ATOM 747 C C . SER A 1 90 ? -1.735 -4.468 -6.984 1.00 91.19 90 SER A C 1
ATOM 749 O O . SER A 1 90 ? -2.453 -3.489 -6.832 1.00 91.19 90 SER A O 1
ATOM 751 N N . VAL A 1 91 ? -2.215 -5.685 -7.248 1.00 88.56 91 VAL A N 1
ATOM 752 C CA . VAL A 1 91 ? -3.652 -5.980 -7.334 1.00 88.56 91 VAL A CA 1
ATOM 753 C C . VAL A 1 91 ? -4.317 -5.789 -5.972 1.00 88.56 91 VAL A C 1
ATOM 755 O O . VAL A 1 91 ? -5.291 -5.047 -5.882 1.00 88.56 91 VAL A O 1
ATOM 758 N N . THR A 1 92 ? -3.770 -6.388 -4.910 1.00 85.50 92 THR A N 1
ATOM 759 C CA . THR A 1 92 ? -4.351 -6.319 -3.561 1.00 85.50 92 THR A CA 1
ATOM 760 C C . THR A 1 92 ? -4.365 -4.893 -3.019 1.00 85.50 92 THR A C 1
ATOM 762 O O . THR A 1 92 ? -5.399 -4.417 -2.563 1.00 85.50 92 THR A O 1
ATOM 765 N N . PHE A 1 93 ? -3.236 -4.185 -3.095 1.00 86.94 93 PHE A N 1
ATOM 766 C CA . PHE A 1 93 ? -3.142 -2.811 -2.610 1.00 86.94 93 PHE A CA 1
ATOM 767 C C . PHE A 1 93 ? -4.056 -1.881 -3.401 1.00 86.94 93 PHE A C 1
ATOM 769 O O . PHE A 1 93 ? -4.733 -1.050 -2.814 1.00 86.94 93 PHE A O 1
ATOM 776 N N . THR A 1 94 ? -4.103 -2.029 -4.724 1.00 88.19 94 THR A N 1
ATOM 777 C CA . THR A 1 94 ? -4.974 -1.213 -5.569 1.00 88.19 94 THR A CA 1
ATOM 778 C C . THR A 1 94 ? -6.441 -1.460 -5.260 1.00 88.19 94 THR A C 1
ATOM 780 O O . THR A 1 94 ? -7.189 -0.499 -5.134 1.00 88.19 94 THR A O 1
ATOM 783 N N . PHE A 1 95 ? -6.845 -2.720 -5.103 1.00 83.50 95 PHE A N 1
ATOM 784 C CA . PHE A 1 95 ? -8.201 -3.056 -4.696 1.00 83.50 95 PHE A CA 1
ATOM 785 C C . PHE A 1 95 ? -8.550 -2.315 -3.398 1.00 83.50 95 PHE A C 1
ATOM 787 O O . PHE A 1 95 ? -9.449 -1.481 -3.396 1.00 83.50 95 PHE A O 1
ATOM 794 N N . LEU A 1 96 ? -7.754 -2.492 -2.339 1.00 82.25 96 LEU A N 1
ATOM 795 C CA . LEU A 1 96 ? -7.968 -1.809 -1.057 1.00 82.25 96 LEU A CA 1
ATOM 796 C C . LEU A 1 96 ? -7.961 -0.279 -1.182 1.00 82.25 96 LEU A C 1
ATOM 798 O O . LEU A 1 96 ? -8.823 0.389 -0.616 1.00 82.25 96 LEU A O 1
ATOM 802 N N . LEU A 1 97 ? -7.016 0.277 -1.942 1.00 83.06 97 LEU A N 1
ATOM 803 C CA . LEU A 1 97 ? -6.871 1.716 -2.119 1.00 83.06 97 LEU A CA 1
ATOM 804 C C . LEU A 1 97 ? -8.087 2.311 -2.829 1.00 83.06 97 LEU A C 1
ATOM 806 O O . LEU A 1 97 ? -8.567 3.351 -2.406 1.00 83.06 97 LEU A O 1
ATOM 810 N N . VAL A 1 98 ? -8.605 1.678 -3.881 1.00 81.69 98 VAL A N 1
ATOM 811 C CA . VAL A 1 98 ? -9.753 2.221 -4.620 1.00 81.69 98 VAL A CA 1
ATOM 812 C C . VAL A 1 98 ? -11.019 2.204 -3.758 1.00 81.69 98 VAL A C 1
ATOM 814 O O . VAL A 1 98 ? -11.771 3.178 -3.781 1.00 81.69 98 VAL A O 1
ATOM 817 N N . PHE A 1 99 ? -11.229 1.159 -2.952 1.00 75.06 99 PHE A N 1
ATOM 818 C CA . PHE A 1 99 ? -12.328 1.148 -1.982 1.00 75.06 99 PHE A CA 1
ATOM 819 C C . PHE A 1 99 ? -12.149 2.222 -0.901 1.00 75.06 99 PHE A C 1
ATOM 821 O O . PHE A 1 99 ? -13.084 2.971 -0.631 1.00 75.06 99 PHE A O 1
ATOM 828 N N . TYR A 1 100 ? -10.946 2.351 -0.331 1.00 78.44 100 TYR A N 1
ATOM 829 C CA . TYR A 1 100 ? -10.640 3.388 0.657 1.00 78.44 100 TYR A CA 1
ATOM 830 C C . TYR A 1 100 ? -10.891 4.794 0.092 1.00 78.44 100 TYR A C 1
ATOM 832 O O . TYR A 1 100 ? -11.604 5.596 0.693 1.00 78.44 100 TYR A O 1
ATOM 840 N N . LEU A 1 101 ? -10.390 5.068 -1.114 1.00 76.19 101 LEU A N 1
ATOM 841 C CA . LEU A 1 101 ? -10.575 6.332 -1.825 1.00 76.19 101 LEU A CA 1
ATOM 842 C C . LEU A 1 101 ? -12.054 6.632 -2.121 1.00 76.19 101 LEU A C 1
ATOM 844 O O . LEU A 1 101 ? -12.456 7.793 -2.050 1.00 76.19 101 LEU A O 1
ATOM 848 N N . GLY A 1 102 ? -12.876 5.612 -2.389 1.00 71.81 102 GLY A N 1
ATOM 849 C CA . GLY A 1 102 ? -14.321 5.768 -2.592 1.00 71.81 102 GLY A CA 1
ATOM 850 C C . GLY A 1 102 ? -15.079 6.264 -1.353 1.00 71.81 102 GLY A C 1
ATOM 851 O O . GLY A 1 102 ? -16.064 6.983 -1.494 1.00 71.81 102 GLY A O 1
ATOM 852 N N . VAL A 1 103 ? -14.596 5.935 -0.150 1.00 69.88 103 VAL A N 1
ATOM 853 C CA . VAL A 1 103 ? -15.209 6.312 1.145 1.00 69.88 103 VAL A CA 1
ATOM 854 C C . VAL A 1 103 ? -14.557 7.569 1.749 1.00 69.88 103 VAL A C 1
ATOM 856 O O . VAL A 1 103 ? -15.027 8.142 2.731 1.00 69.88 103 VAL A O 1
ATOM 859 N N . THR A 1 104 ? -13.464 8.036 1.150 1.00 74.31 104 THR A N 1
ATOM 860 C CA . THR A 1 104 ? -12.646 9.124 1.683 1.00 74.31 104 THR A CA 1
ATOM 861 C C . THR A 1 104 ? -13.349 10.490 1.603 1.00 74.31 104 THR A C 1
ATOM 863 O O . THR A 1 104 ? -13.963 10.849 0.595 1.00 74.31 104 THR A O 1
ATOM 866 N N . GLN A 1 105 ? -13.208 11.306 2.655 1.00 76.00 105 GLN A N 1
ATOM 867 C CA . GLN A 1 105 ? -13.746 12.668 2.709 1.00 76.00 105 GLN A CA 1
ATOM 868 C C . GLN A 1 105 ? -13.110 13.592 1.657 1.00 76.00 105 GLN A C 1
ATOM 870 O O . GLN A 1 105 ? -11.930 13.485 1.325 1.00 76.00 105 GLN A O 1
ATOM 875 N N . LYS A 1 106 ? -13.871 14.591 1.188 1.00 81.69 106 LYS A N 1
ATOM 876 C CA . LYS A 1 106 ? -13.412 15.564 0.173 1.00 81.69 106 LYS A CA 1
ATOM 877 C C . LYS A 1 106 ? -12.123 16.304 0.561 1.00 81.69 106 LYS A C 1
ATOM 879 O O . LYS A 1 106 ? -11.373 16.701 -0.323 1.00 81.69 106 LYS A O 1
ATOM 884 N N . ILE A 1 107 ? -11.860 16.494 1.856 1.00 80.94 107 ILE A N 1
ATOM 885 C CA . ILE A 1 107 ? -10.664 17.203 2.330 1.00 80.94 107 ILE A CA 1
ATOM 886 C C . ILE A 1 107 ? -9.390 16.355 2.216 1.00 80.94 107 ILE A C 1
ATOM 888 O O . ILE A 1 107 ? -8.343 16.869 1.832 1.00 80.94 107 ILE A O 1
ATOM 892 N N . GLU A 1 108 ? -9.481 15.046 2.448 1.00 82.56 108 GLU A N 1
ATOM 893 C CA . GLU A 1 108 ? -8.355 14.114 2.312 1.00 82.56 108 GLU A CA 1
ATOM 894 C C . GLU A 1 108 ? -7.898 14.003 0.847 1.00 82.56 108 GLU A C 1
ATOM 896 O O . GLU A 1 108 ? -6.704 13.894 0.566 1.00 82.56 108 GLU A O 1
ATOM 901 N N . TRP A 1 109 ? -8.817 14.175 -0.109 1.00 87.94 109 TRP A N 1
ATOM 902 C CA . TRP A 1 109 ? -8.480 14.262 -1.532 1.00 87.94 109 TRP A CA 1
ATOM 903 C C . TRP A 1 109 ? -7.539 15.416 -1.868 1.00 87.94 109 TRP A C 1
ATOM 905 O O . TRP A 1 109 ? -6.647 15.250 -2.702 1.00 87.94 109 TRP A O 1
ATOM 915 N N . VAL A 1 110 ? -7.672 16.562 -1.194 1.00 88.06 110 VAL A N 1
ATOM 916 C CA . VAL A 1 110 ? -6.738 17.686 -1.362 1.00 88.06 110 VAL A CA 1
ATOM 917 C C . VAL A 1 110 ? -5.323 17.261 -0.959 1.00 88.06 110 VAL A C 1
ATOM 919 O O . VAL A 1 110 ? -4.361 17.588 -1.654 1.00 88.06 110 VAL A O 1
ATOM 922 N N . VAL A 1 111 ? -5.191 16.464 0.107 1.00 88.75 111 VAL A N 1
ATOM 923 C CA . VAL A 1 111 ? -3.904 15.924 0.573 1.00 88.75 111 VAL A CA 1
ATOM 924 C C . VAL A 1 111 ? -3.318 14.934 -0.444 1.00 88.75 111 VAL A C 1
ATOM 926 O O . VAL A 1 111 ? -2.119 14.978 -0.733 1.00 88.75 111 VAL A O 1
ATOM 929 N N . PHE A 1 112 ? -4.142 14.087 -1.068 1.00 90.19 112 PHE A N 1
ATOM 930 C CA . PHE A 1 112 ? -3.671 13.198 -2.138 1.00 90.19 112 PHE A CA 1
ATOM 931 C C . PHE A 1 112 ? -3.199 13.972 -3.370 1.00 90.19 112 PHE A C 1
ATOM 933 O O . PHE A 1 112 ? -2.116 13.689 -3.885 1.00 90.19 112 PHE A O 1
ATOM 940 N N . PHE A 1 113 ? -3.934 15.001 -3.800 1.00 92.50 113 PHE A N 1
ATOM 941 C CA . PHE A 1 113 ? -3.497 15.861 -4.902 1.00 92.50 113 PHE A CA 1
ATOM 942 C C . PHE A 1 113 ? -2.201 16.609 -4.584 1.00 92.50 113 PHE A C 1
ATOM 944 O O . PHE A 1 113 ? -1.338 16.719 -5.457 1.00 92.50 113 PHE A O 1
ATOM 951 N N . LEU A 1 114 ? -2.008 17.038 -3.333 1.00 93.69 114 LEU A N 1
ATOM 952 C CA . LEU A 1 114 ? -0.779 17.688 -2.867 1.00 93.69 114 LEU A CA 1
ATOM 953 C C . LEU A 1 114 ? 0.456 16.767 -2.942 1.00 93.69 114 LEU A C 1
ATOM 955 O O . LEU A 1 114 ? 1.585 17.245 -3.053 1.00 93.69 114 LEU A O 1
ATOM 959 N N . THR A 1 115 ? 0.269 15.447 -2.979 1.00 94.38 115 THR A N 1
ATOM 960 C CA . THR A 1 115 ? 1.382 14.490 -3.098 1.00 94.38 115 THR A CA 1
ATOM 961 C C . THR A 1 115 ? 2.160 14.673 -4.414 1.00 94.38 115 THR A C 1
ATOM 963 O O . THR A 1 115 ? 3.379 14.503 -4.440 1.00 94.38 115 THR A O 1
ATOM 966 N N . VAL A 1 116 ? 1.494 15.077 -5.505 1.00 95.56 116 VAL A N 1
ATOM 967 C CA . VAL A 1 116 ? 2.113 15.280 -6.833 1.00 95.56 116 VAL A CA 1
ATOM 968 C C . VAL A 1 116 ? 3.129 16.440 -6.854 1.00 95.56 116 VAL A C 1
ATOM 970 O O . VAL A 1 116 ? 4.281 16.214 -7.260 1.00 95.56 116 VAL A O 1
ATOM 973 N N . PRO A 1 117 ? 2.786 17.672 -6.418 1.00 95.62 117 PRO A N 1
ATOM 974 C CA . PRO A 1 117 ? 3.758 18.758 -6.327 1.00 95.62 117 PRO A CA 1
ATOM 975 C C . PRO A 1 117 ? 4.874 18.468 -5.322 1.00 95.62 117 PRO A C 1
ATOM 977 O O . PRO A 1 117 ? 6.036 18.733 -5.632 1.00 95.62 117 PRO A O 1
ATOM 980 N N . VAL A 1 118 ? 4.561 17.873 -4.165 1.00 96.12 118 VAL A N 1
ATOM 981 C CA . VAL A 1 118 ? 5.570 17.525 -3.150 1.00 96.12 118 VAL A CA 1
ATOM 982 C C . VAL A 1 118 ? 6.584 16.524 -3.712 1.00 96.12 118 VAL A C 1
ATOM 984 O O . VAL A 1 118 ? 7.793 16.744 -3.604 1.00 96.12 118 VAL A O 1
ATOM 987 N N . PHE A 1 119 ? 6.117 15.486 -4.415 1.00 96.56 119 PHE A N 1
ATOM 988 C CA . PHE A 1 119 ? 6.996 14.543 -5.107 1.00 96.56 119 PHE A CA 1
ATOM 989 C C . PHE A 1 119 ? 7.887 15.234 -6.139 1.00 96.56 119 PHE A C 1
ATOM 991 O O . PHE A 1 119 ? 9.089 14.972 -6.200 1.00 96.56 119 PHE A O 1
ATOM 998 N N . THR A 1 120 ? 7.316 16.141 -6.936 1.00 95.38 120 THR A N 1
ATOM 999 C CA . THR A 1 120 ? 8.069 16.898 -7.948 1.00 95.38 120 THR A CA 1
ATOM 1000 C C . THR A 1 120 ? 9.171 17.740 -7.308 1.00 95.38 120 THR A C 1
ATOM 1002 O O . THR A 1 120 ? 10.292 17.756 -7.816 1.00 95.38 120 THR A O 1
ATOM 1005 N N . CYS A 1 121 ? 8.880 18.399 -6.182 1.00 95.38 121 CYS A N 1
ATOM 1006 C CA . CYS A 1 121 ? 9.843 19.206 -5.437 1.00 95.38 121 CYS A CA 1
ATOM 1007 C C . CYS A 1 121 ? 11.023 18.355 -4.947 1.00 95.38 121 CYS A C 1
ATOM 1009 O O . CYS A 1 121 ? 12.175 18.640 -5.284 1.00 95.38 121 CYS A O 1
ATOM 1011 N N . PHE A 1 122 ? 10.749 17.246 -4.250 1.00 95.94 122 PHE A N 1
ATOM 1012 C CA . PHE A 1 122 ? 11.805 16.337 -3.798 1.00 95.94 122 PHE A CA 1
ATOM 1013 C C . PHE A 1 122 ? 12.593 15.740 -4.961 1.00 95.94 122 PHE A C 1
ATOM 1015 O O . PHE A 1 122 ? 13.814 15.618 -4.884 1.00 95.94 122 PHE A O 1
ATOM 1022 N N . TYR A 1 123 ? 11.928 15.382 -6.058 1.00 94.69 123 TYR A N 1
ATOM 1023 C CA . TYR A 1 123 ? 12.599 14.866 -7.247 1.00 94.69 123 TYR A CA 1
ATOM 1024 C C . TYR A 1 123 ? 13.522 15.901 -7.895 1.00 94.69 123 TYR A C 1
ATOM 1026 O O . TYR A 1 123 ? 14.642 15.557 -8.273 1.00 94.69 123 TYR A O 1
ATOM 1034 N N . ALA A 1 124 ? 13.112 17.168 -7.974 1.00 93.06 124 ALA A N 1
ATOM 1035 C CA . ALA A 1 124 ? 13.942 18.241 -8.514 1.00 93.06 124 ALA A CA 1
ATOM 1036 C C . ALA A 1 124 ? 15.242 18.445 -7.714 1.00 93.06 124 ALA A C 1
ATOM 1038 O O . ALA A 1 124 ? 16.280 18.725 -8.313 1.00 93.06 124 ALA A O 1
ATOM 1039 N N . VAL A 1 125 ? 15.202 18.244 -6.391 1.00 93.94 125 VAL A N 1
ATOM 1040 C CA . VAL A 1 125 ? 16.368 18.368 -5.499 1.00 93.94 125 VAL A CA 1
ATOM 1041 C C . VAL A 1 125 ? 17.241 17.106 -5.504 1.00 93.94 125 VAL A C 1
ATOM 1043 O O . VAL A 1 125 ? 18.464 17.194 -5.578 1.00 93.94 125 VAL A O 1
ATOM 1046 N N . LEU A 1 126 ? 16.635 15.916 -5.464 1.00 93.88 126 LEU A N 1
ATOM 1047 C CA . LEU A 1 126 ? 17.349 14.642 -5.293 1.00 93.88 126 LEU A CA 1
ATOM 1048 C C . LEU A 1 126 ? 17.894 14.061 -6.606 1.00 93.88 126 LEU A C 1
ATOM 1050 O O . LEU A 1 126 ? 18.920 13.378 -6.606 1.00 93.88 126 LEU A O 1
ATOM 1054 N N . ALA A 1 127 ? 17.248 14.338 -7.742 1.00 92.50 127 ALA A N 1
ATOM 1055 C CA . ALA A 1 127 ? 17.716 13.888 -9.051 1.00 92.50 127 ALA A CA 1
ATOM 1056 C C . ALA A 1 127 ? 19.116 14.403 -9.445 1.00 92.50 127 ALA A C 1
ATOM 1058 O O . ALA A 1 127 ? 19.914 13.584 -9.909 1.00 92.50 127 ALA A O 1
ATOM 1059 N N . PRO A 1 128 ? 19.467 15.699 -9.297 1.00 92.12 128 PRO A N 1
ATOM 1060 C CA . PRO A 1 128 ? 20.811 16.171 -9.627 1.00 92.12 128 PRO A CA 1
ATOM 1061 C C . PRO A 1 128 ? 21.884 15.590 -8.700 1.00 92.12 128 PRO A C 1
ATOM 1063 O O . PRO A 1 128 ? 22.993 15.356 -9.167 1.00 92.12 128 PRO A O 1
ATOM 1066 N N . LEU A 1 129 ? 21.561 15.313 -7.431 1.00 91.94 129 LEU A N 1
ATOM 1067 C CA . LEU A 1 129 ? 22.481 14.658 -6.495 1.00 91.94 129 LEU A CA 1
ATOM 1068 C C . LEU A 1 129 ? 22.814 13.239 -6.968 1.00 91.94 129 LEU A C 1
ATOM 1070 O O . LEU A 1 129 ? 23.980 12.908 -7.156 1.00 91.94 129 LEU A O 1
ATOM 1074 N N . ALA A 1 130 ? 21.793 12.437 -7.284 1.00 91.12 130 ALA A N 1
ATOM 1075 C CA . ALA A 1 130 ? 21.997 11.082 -7.793 1.00 91.12 130 ALA A CA 1
ATOM 1076 C C . ALA A 1 130 ? 22.746 11.059 -9.141 1.00 91.12 130 ALA A C 1
ATOM 1078 O O . ALA A 1 130 ? 23.545 10.160 -9.396 1.00 91.12 130 ALA A O 1
ATOM 1079 N N . ALA A 1 131 ? 22.508 12.048 -10.007 1.00 91.06 131 ALA A N 1
ATOM 1080 C CA . ALA A 1 131 ? 23.149 12.136 -11.319 1.00 91.06 131 ALA A CA 1
ATOM 1081 C C . ALA A 1 131 ? 24.654 12.450 -11.261 1.00 91.06 131 ALA A C 1
ATOM 1083 O O . ALA A 1 131 ? 25.346 12.214 -12.247 1.00 91.06 131 ALA A O 1
ATOM 1084 N N . ARG A 1 132 ? 25.159 12.984 -10.141 1.00 90.88 132 ARG A N 1
ATOM 1085 C CA . ARG A 1 132 ? 26.595 13.248 -9.951 1.00 90.88 132 ARG A CA 1
ATOM 1086 C C . ARG A 1 132 ? 27.388 11.989 -9.610 1.00 90.88 132 ARG A C 1
ATOM 1088 O O . ARG A 1 132 ? 28.566 11.922 -9.934 1.00 90.88 132 ARG A O 1
ATOM 1095 N N . GLU A 1 133 ? 26.752 11.013 -8.967 1.00 88.56 133 GLU A N 1
ATOM 1096 C CA . GLU A 1 133 ? 27.438 9.850 -8.385 1.00 88.56 133 GLU A CA 1
ATOM 1097 C C . GLU A 1 133 ? 27.196 8.546 -9.155 1.00 88.56 133 GLU A C 1
ATOM 1099 O O . GLU A 1 133 ? 28.019 7.633 -9.107 1.00 88.56 133 GLU A O 1
ATOM 1104 N N . PHE A 1 134 ? 26.069 8.428 -9.865 1.00 88.44 134 PHE A N 1
ATOM 1105 C CA . PHE A 1 134 ? 25.626 7.159 -10.443 1.00 88.44 134 PHE A CA 1
ATOM 1106 C C . PHE A 1 134 ? 25.463 7.204 -11.965 1.00 88.44 134 PHE A C 1
ATOM 1108 O O . PHE A 1 134 ? 25.112 8.229 -12.548 1.00 88.44 134 PHE A O 1
ATOM 1115 N N . LYS A 1 135 ? 25.615 6.033 -12.609 1.00 86.62 135 LYS A N 1
ATOM 1116 C CA . LYS A 1 135 ? 25.246 5.824 -14.023 1.00 86.62 135 LYS A CA 1
ATOM 1117 C C . LYS A 1 135 ? 23.796 6.270 -14.282 1.00 86.62 135 LYS A C 1
ATOM 1119 O O . LYS A 1 135 ? 22.961 6.081 -13.394 1.00 86.62 135 LYS A O 1
ATOM 1124 N N . PRO A 1 136 ? 23.432 6.746 -15.488 1.00 87.50 136 PRO A N 1
ATOM 1125 C CA . PRO A 1 136 ? 22.131 7.374 -15.756 1.00 87.50 136 PRO A CA 1
ATOM 1126 C C . PRO A 1 136 ? 20.896 6.581 -15.293 1.00 87.50 136 PRO A C 1
ATOM 1128 O O . PRO A 1 136 ? 19.995 7.139 -14.664 1.00 87.50 136 PRO A O 1
ATOM 1131 N N . TYR A 1 137 ? 20.855 5.269 -15.544 1.00 86.25 137 TYR A N 1
ATOM 1132 C CA . TYR A 1 137 ? 19.720 4.421 -15.157 1.00 86.25 137 TYR A CA 1
ATOM 1133 C C . TYR A 1 137 ? 19.676 4.136 -13.640 1.00 86.25 137 TYR A C 1
ATOM 1135 O O . TYR A 1 137 ? 18.597 4.017 -13.051 1.00 86.25 137 TYR A O 1
ATOM 1143 N N . ILE A 1 138 ? 20.843 4.074 -12.982 1.00 88.31 138 ILE A N 1
ATOM 1144 C CA . ILE A 1 138 ? 20.967 3.926 -11.523 1.00 88.31 138 ILE A CA 1
ATOM 1145 C C . ILE A 1 138 ? 20.602 5.244 -10.842 1.00 88.31 138 ILE A C 1
ATOM 1147 O O . ILE A 1 138 ? 19.850 5.227 -9.871 1.00 88.31 138 ILE A O 1
ATOM 1151 N N . ALA A 1 139 ? 21.066 6.373 -11.379 1.00 90.38 139 ALA A N 1
ATOM 1152 C CA . ALA A 1 139 ? 20.729 7.708 -10.909 1.00 90.38 139 ALA A CA 1
ATOM 1153 C C . ALA A 1 139 ? 19.214 7.935 -10.946 1.00 90.38 139 ALA A C 1
ATOM 1155 O O . ALA A 1 139 ? 18.648 8.379 -9.951 1.00 90.38 139 ALA A O 1
ATOM 1156 N N . LEU A 1 140 ? 18.543 7.548 -12.043 1.00 91.31 140 LEU A N 1
ATOM 1157 C CA . LEU A 1 140 ? 17.080 7.591 -12.144 1.00 91.31 140 LEU A CA 1
ATOM 1158 C C . LEU A 1 140 ? 16.415 6.702 -11.084 1.00 91.31 140 LEU A C 1
ATOM 1160 O O . LEU A 1 140 ? 15.469 7.109 -10.423 1.00 91.31 140 LEU A O 1
ATOM 1164 N N . HIS A 1 141 ? 16.890 5.472 -10.903 1.00 92.38 141 HIS A N 1
ATOM 1165 C CA . HIS A 1 141 ? 16.311 4.571 -9.909 1.00 92.38 141 HIS A CA 1
ATOM 1166 C C . HIS A 1 141 ? 16.479 5.089 -8.470 1.00 92.38 141 HIS A C 1
ATOM 1168 O O . HIS A 1 141 ? 15.526 5.059 -7.690 1.00 92.38 141 HIS A O 1
ATOM 1174 N N . LYS A 1 142 ? 17.674 5.581 -8.123 1.00 92.88 142 LYS A N 1
ATOM 1175 C CA . LYS A 1 142 ? 17.990 6.124 -6.798 1.00 92.88 142 LYS A CA 1
ATOM 1176 C C . LYS A 1 142 ? 17.216 7.401 -6.514 1.00 92.88 142 LYS A C 1
ATOM 1178 O O . LYS A 1 142 ? 16.616 7.487 -5.447 1.00 92.88 142 LYS A O 1
ATOM 1183 N N . SER A 1 143 ? 17.149 8.326 -7.471 1.00 93.88 143 SER A N 1
ATOM 1184 C CA . SER A 1 143 ? 16.362 9.549 -7.312 1.00 93.88 143 SER A CA 1
ATOM 1185 C C . SER A 1 143 ? 14.890 9.232 -7.069 1.00 93.88 143 SER A C 1
ATOM 1187 O O . SER A 1 143 ? 14.312 9.769 -6.134 1.00 93.88 143 SER A O 1
ATOM 1189 N N . LEU A 1 144 ? 14.302 8.280 -7.804 1.00 94.38 144 LEU A N 1
ATOM 1190 C CA . LEU A 1 144 ? 12.921 7.853 -7.567 1.00 94.38 144 LEU A CA 1
ATOM 1191 C C . LEU A 1 144 ? 12.734 7.217 -6.184 1.00 94.38 144 LEU A C 1
ATOM 1193 O O . LEU A 1 144 ? 11.758 7.537 -5.515 1.00 94.38 144 LEU A O 1
ATOM 1197 N N . ILE A 1 145 ? 13.641 6.346 -5.721 1.00 94.88 145 ILE A N 1
ATOM 1198 C CA . ILE A 1 145 ? 13.550 5.771 -4.364 1.00 94.88 145 ILE A CA 1
ATOM 1199 C C . ILE A 1 145 ? 13.617 6.866 -3.300 1.00 94.88 145 ILE A C 1
ATOM 1201 O O . ILE A 1 145 ? 12.791 6.870 -2.387 1.00 94.88 145 ILE A O 1
ATOM 1205 N N . TRP A 1 146 ? 14.589 7.771 -3.405 1.00 95.88 146 TRP A N 1
ATOM 1206 C CA . TRP A 1 146 ? 14.770 8.841 -2.430 1.00 95.88 146 TRP A CA 1
ATOM 1207 C C . TRP A 1 146 ? 13.565 9.778 -2.420 1.00 95.88 146 TRP A C 1
ATOM 1209 O O . TRP A 1 146 ? 13.038 10.069 -1.352 1.00 95.88 146 TRP A O 1
ATOM 1219 N N . SER A 1 147 ? 13.059 10.171 -3.592 1.00 96.25 147 SER A N 1
ATOM 1220 C CA . SER A 1 147 ? 11.861 11.004 -3.697 1.00 96.25 147 SER A CA 1
ATOM 1221 C C . SER A 1 147 ? 10.614 10.304 -3.164 1.00 96.25 147 SER A C 1
ATOM 1223 O O . SER A 1 147 ? 9.820 10.957 -2.499 1.00 96.25 147 SER A O 1
ATOM 1225 N N . ARG A 1 148 ? 10.438 8.992 -3.387 1.00 95.81 148 ARG A N 1
ATOM 1226 C CA . ARG A 1 148 ? 9.308 8.224 -2.826 1.00 95.81 148 ARG A CA 1
ATOM 1227 C C . ARG A 1 148 ? 9.315 8.258 -1.301 1.00 95.81 148 ARG A C 1
ATOM 1229 O O . ARG A 1 148 ? 8.301 8.605 -0.709 1.00 95.81 148 ARG A O 1
ATOM 1236 N N . TRP A 1 149 ? 10.452 7.941 -0.677 1.00 96.75 149 TRP A N 1
ATOM 1237 C CA . TRP A 1 149 ? 10.579 7.967 0.783 1.00 96.75 149 TRP A CA 1
ATOM 1238 C C . TRP A 1 149 ? 10.442 9.379 1.349 1.00 96.75 149 TRP A C 1
ATOM 1240 O O . TRP A 1 149 ? 9.675 9.574 2.284 1.00 96.75 149 TRP A O 1
ATOM 1250 N N . ALA A 1 150 ? 11.116 10.367 0.757 1.00 96.81 150 ALA A N 1
ATOM 1251 C CA . ALA A 1 150 ? 11.023 11.757 1.198 1.00 96.81 150 ALA A CA 1
ATOM 1252 C C . ALA A 1 150 ? 9.581 12.283 1.117 1.00 96.81 150 ALA A C 1
ATOM 1254 O O . ALA A 1 150 ? 9.085 12.863 2.076 1.00 96.81 150 ALA A O 1
ATOM 1255 N N . THR A 1 151 ? 8.881 12.000 0.013 1.00 96.81 151 THR A N 1
ATOM 1256 C CA . THR A 1 151 ? 7.468 12.372 -0.162 1.00 96.81 151 THR A CA 1
ATOM 1257 C C . THR A 1 151 ? 6.584 11.666 0.855 1.00 96.81 151 THR A C 1
ATOM 1259 O O . THR A 1 151 ? 5.773 12.319 1.498 1.00 96.81 151 THR A O 1
ATOM 1262 N N . ALA A 1 152 ? 6.748 10.352 1.036 1.00 96.75 152 ALA A N 1
ATOM 1263 C CA . ALA A 1 152 ? 5.935 9.579 1.968 1.00 96.75 152 ALA A CA 1
ATOM 1264 C C . ALA A 1 152 ? 6.077 10.081 3.410 1.00 96.75 152 ALA A C 1
ATOM 1266 O O . ALA A 1 152 ? 5.074 10.300 4.080 1.00 96.75 152 ALA A O 1
ATOM 1267 N N . LEU A 1 153 ? 7.312 10.319 3.862 1.00 96.88 153 LEU A N 1
ATOM 1268 C CA . LEU A 1 153 ? 7.588 10.811 5.212 1.00 96.88 153 LEU A CA 1
ATOM 1269 C C . LEU A 1 153 ? 7.109 12.255 5.404 1.00 96.88 153 LEU A C 1
ATOM 1271 O O . LEU A 1 153 ? 6.526 12.567 6.439 1.00 96.88 153 LEU A O 1
ATOM 1275 N N . ALA A 1 154 ? 7.304 13.126 4.410 1.00 96.31 154 ALA A N 1
ATOM 1276 C CA . ALA A 1 154 ? 6.838 14.509 4.475 1.00 96.31 154 ALA A CA 1
ATOM 1277 C C . ALA A 1 154 ? 5.305 14.598 4.497 1.00 96.31 154 ALA A C 1
ATOM 1279 O O . ALA A 1 154 ? 4.747 15.324 5.315 1.00 96.31 154 ALA A O 1
ATOM 1280 N N . MET A 1 155 ? 4.621 13.830 3.643 1.00 95.75 155 MET A N 1
ATOM 1281 C CA . MET A 1 155 ? 3.157 13.785 3.606 1.00 95.75 155 MET A CA 1
ATOM 1282 C C . MET A 1 155 ? 2.573 13.135 4.864 1.00 95.75 155 MET A C 1
ATOM 1284 O O . MET A 1 155 ? 1.569 13.620 5.374 1.00 95.75 155 MET A O 1
ATOM 1288 N N . ALA A 1 156 ? 3.218 12.102 5.415 1.00 94.38 156 ALA A N 1
ATOM 1289 C CA . ALA A 1 156 ? 2.829 11.515 6.697 1.00 94.38 156 ALA A CA 1
ATOM 1290 C C . ALA A 1 156 ? 2.974 12.517 7.852 1.00 94.38 156 ALA A C 1
ATOM 1292 O O . ALA A 1 156 ? 2.049 12.686 8.641 1.00 94.38 156 ALA A O 1
ATOM 1293 N N . ALA A 1 157 ? 4.093 13.248 7.923 1.00 93.94 157 ALA A N 1
ATOM 1294 C CA . ALA A 1 157 ? 4.293 14.297 8.923 1.00 93.94 157 ALA A CA 1
ATOM 1295 C C . ALA A 1 157 ? 3.264 15.429 8.776 1.00 93.94 157 ALA A C 1
ATOM 1297 O O . ALA A 1 157 ? 2.702 15.891 9.768 1.00 93.94 157 ALA A O 1
ATOM 1298 N N . PHE A 1 158 ? 2.974 15.839 7.537 1.00 92.50 158 PHE A N 1
ATOM 1299 C CA . PHE A 1 158 ? 1.928 16.815 7.244 1.00 92.50 158 PHE A CA 1
ATOM 1300 C C . PHE A 1 158 ? 0.543 16.315 7.672 1.00 92.50 158 PHE A C 1
ATOM 1302 O O . PHE A 1 158 ? -0.207 17.069 8.282 1.00 92.50 158 PHE A O 1
ATOM 1309 N N . TYR A 1 159 ? 0.215 15.045 7.418 1.00 89.25 159 TYR A N 1
ATOM 1310 C CA . TYR A 1 159 ? -1.059 14.450 7.824 1.00 89.25 159 TYR A CA 1
ATOM 1311 C C . TYR A 1 159 ? -1.199 14.374 9.349 1.00 89.25 159 TYR A C 1
ATOM 1313 O O . TYR A 1 159 ? -2.247 14.711 9.886 1.00 89.25 159 TYR A O 1
ATOM 1321 N N . VAL A 1 160 ? -0.131 14.023 10.067 1.00 90.00 160 VAL A N 1
ATOM 1322 C CA . VAL A 1 160 ? -0.103 14.057 11.539 1.00 90.00 160 VAL A CA 1
ATOM 1323 C C . VAL A 1 160 ? -0.316 15.479 12.064 1.00 90.00 160 VAL A C 1
ATOM 1325 O O . VAL A 1 160 ? -1.088 15.685 12.998 1.00 90.00 160 VAL A O 1
ATOM 1328 N N . LEU A 1 161 ? 0.330 16.476 11.454 1.00 88.75 161 LEU A N 1
ATOM 1329 C CA . LEU A 1 161 ? 0.147 17.882 11.813 1.00 88.75 161 LEU A CA 1
ATOM 1330 C C . LEU A 1 161 ? -1.282 18.358 11.521 1.00 88.75 161 LEU A C 1
ATOM 1332 O O . LEU A 1 161 ? -1.865 19.061 12.339 1.00 88.75 161 LEU A O 1
ATOM 1336 N N . TYR A 1 162 ? -1.864 17.922 10.403 1.00 86.44 162 TYR A N 1
ATOM 1337 C CA . TYR A 1 162 ? -3.265 18.159 10.075 1.00 86.44 162 TYR A CA 1
ATOM 1338 C C . TYR A 1 162 ? -4.198 17.557 11.131 1.00 86.44 162 TYR A C 1
ATOM 1340 O O . TYR A 1 162 ? -5.033 18.280 11.657 1.00 86.44 162 TYR A O 1
ATOM 1348 N N . VAL A 1 163 ? -4.012 16.288 11.507 1.00 83.69 163 VAL A N 1
ATOM 1349 C CA . VAL A 1 163 ? -4.812 15.620 12.551 1.00 83.69 163 VAL A CA 1
ATOM 1350 C C . VAL A 1 163 ? -4.652 16.300 13.914 1.00 83.69 163 VAL A C 1
ATOM 1352 O O . VAL A 1 163 ? -5.611 16.384 14.668 1.00 83.69 163 VAL A O 1
ATOM 1355 N N . LYS A 1 164 ? -3.464 16.825 14.233 1.00 84.06 164 LYS A N 1
ATOM 1356 C CA . LYS A 1 164 ? -3.221 17.550 15.488 1.00 84.06 164 LYS A CA 1
ATOM 1357 C C . LYS A 1 164 ? -3.882 18.936 15.518 1.00 84.06 164 LYS A C 1
ATOM 1359 O O . LYS A 1 164 ? -4.281 19.394 16.584 1.00 84.06 164 LYS A O 1
ATOM 1364 N N . LEU A 1 165 ? -3.937 19.629 14.377 1.00 82.62 165 LEU A N 1
ATOM 1365 C CA . LEU A 1 165 ? -4.498 20.983 14.260 1.00 82.62 165 LEU A CA 1
ATOM 1366 C C . LEU A 1 165 ? -6.010 20.985 14.006 1.00 82.62 165 LEU A C 1
ATOM 1368 O O . LEU A 1 165 ? -6.698 21.908 14.438 1.00 82.62 165 LEU A O 1
ATOM 1372 N N . ALA A 1 166 ? -6.526 19.977 13.304 1.00 75.62 166 ALA A N 1
ATOM 1373 C CA . ALA A 1 166 ? -7.953 19.736 13.170 1.00 75.62 166 ALA A CA 1
ATOM 1374 C C . ALA A 1 166 ? -8.469 19.230 14.523 1.00 75.62 166 ALA A C 1
ATOM 1376 O O . ALA A 1 166 ? -8.185 18.110 14.929 1.00 75.62 166 ALA A O 1
ATOM 1377 N N . SER A 1 167 ? -9.160 20.098 15.256 1.00 52.03 167 SER A N 1
ATOM 1378 C CA . SER A 1 167 ? -9.634 19.868 16.623 1.00 52.03 167 SER A CA 1
ATOM 1379 C C . SER A 1 167 ? -10.341 18.513 16.801 1.00 52.03 167 SER A C 1
ATOM 1381 O O . SER A 1 167 ? -11.486 18.364 16.379 1.00 52.03 167 SER A O 1
ATOM 1383 N N . GLY A 1 168 ? -9.664 17.581 17.483 1.00 62.81 168 GLY A N 1
ATOM 1384 C CA . GLY A 1 168 ? -10.195 16.317 18.002 1.00 62.81 168 GLY A CA 1
ATOM 1385 C C . GLY A 1 168 ? -10.276 15.183 16.979 1.00 62.81 168 GLY A C 1
ATOM 1386 O O . GLY A 1 168 ? -11.105 15.204 16.071 1.00 62.81 168 GLY A O 1
ATOM 1387 N N . TYR A 1 169 ? -9.472 14.133 17.172 1.00 71.69 169 TYR A N 1
ATOM 1388 C CA . TYR A 1 169 ? -9.742 12.852 16.517 1.00 71.69 169 TYR A CA 1
ATOM 1389 C C . TYR A 1 169 ? -11.057 12.286 17.085 1.00 71.69 169 TYR A C 1
ATOM 1391 O O . TYR A 1 169 ? -11.222 12.307 18.308 1.00 71.69 169 TYR A O 1
ATOM 1399 N N . PRO A 1 170 ? -12.004 11.809 16.253 1.00 71.62 170 PRO A N 1
ATOM 1400 C CA . PRO A 1 170 ? -13.282 11.316 16.751 1.00 71.62 170 PRO A CA 1
ATOM 1401 C C . PRO A 1 170 ? -13.049 10.150 17.716 1.00 71.62 170 PRO A C 1
ATOM 1403 O O . PRO A 1 170 ? -12.441 9.142 17.350 1.00 71.62 170 PRO A O 1
ATOM 1406 N N . SER A 1 171 ? -13.513 10.319 18.953 1.00 73.19 171 SER A N 1
ATOM 1407 C CA . SER A 1 171 ? -13.554 9.264 19.961 1.00 73.19 171 SER A CA 1
ATOM 1408 C C . SER A 1 171 ? -14.940 8.634 19.940 1.00 73.19 171 SER A C 1
ATOM 1410 O O . SER A 1 171 ? -15.940 9.350 19.900 1.00 73.19 171 SER A O 1
ATOM 1412 N N . TYR A 1 172 ? -14.987 7.307 19.934 1.00 76.56 172 TYR A N 1
ATOM 1413 C CA . TYR A 1 172 ? -16.224 6.532 19.902 1.00 76.56 172 TYR A CA 1
ATOM 1414 C C . TYR A 1 172 ? -16.394 5.818 21.237 1.00 76.56 172 TYR A C 1
ATOM 1416 O O . TYR A 1 172 ? -15.420 5.282 21.769 1.00 76.56 172 TYR A O 1
ATOM 1424 N N . ALA A 1 173 ? -17.616 5.804 21.775 1.00 69.81 173 ALA A N 1
ATOM 1425 C CA . ALA A 1 173 ? -17.881 5.175 23.067 1.00 69.81 173 ALA A CA 1
ATOM 1426 C C . ALA A 1 173 ? -17.821 3.644 22.972 1.00 69.81 173 ALA A C 1
ATOM 1428 O O . ALA A 1 173 ? -17.429 2.977 23.929 1.00 69.81 173 ALA A O 1
ATOM 1429 N N . SER A 1 174 ? -18.161 3.091 21.805 1.00 74.31 174 SER A N 1
ATOM 1430 C CA . SER A 1 174 ? -18.120 1.656 21.535 1.00 74.31 174 SER A CA 1
ATOM 1431 C C . SER A 1 174 ? -17.528 1.342 20.157 1.00 74.31 174 SER A C 1
ATOM 1433 O O . SER A 1 174 ? -17.459 2.189 19.259 1.00 74.31 174 SER A O 1
ATOM 1435 N N . LEU A 1 175 ? -17.081 0.098 19.981 1.00 76.19 175 LEU A N 1
ATOM 1436 C CA . LEU A 1 175 ? -16.561 -0.381 18.702 1.00 76.19 175 LEU A CA 1
ATOM 1437 C C . LEU A 1 175 ? -17.697 -0.524 17.677 1.00 76.19 175 LEU A C 1
ATOM 1439 O O . LEU A 1 175 ? -17.511 -0.205 16.505 1.00 76.19 175 LEU A O 1
ATOM 1443 N N . THR A 1 176 ? -18.886 -0.927 18.120 1.00 75.69 176 THR A N 1
ATOM 1444 C CA . THR A 1 176 ? -20.116 -0.962 17.316 1.00 75.69 176 THR A CA 1
ATOM 1445 C C . THR A 1 176 ? -20.481 0.411 16.753 1.00 75.69 176 THR A C 1
ATOM 1447 O O . THR A 1 176 ? -20.796 0.513 15.568 1.00 75.69 176 THR A O 1
ATOM 1450 N N . GLU A 1 177 ? -20.359 1.481 17.544 1.00 77.75 177 GLU A N 1
ATOM 1451 C CA . GLU A 1 177 ? -20.585 2.859 17.093 1.00 77.75 177 GLU A CA 1
ATOM 1452 C C . GLU A 1 177 ? -19.523 3.300 16.071 1.00 77.75 177 GLU A C 1
ATOM 1454 O O . GLU A 1 177 ? -19.849 3.872 15.024 1.00 77.75 177 GLU A O 1
ATOM 1459 N N . ALA A 1 178 ? -18.250 2.972 16.322 1.00 77.75 178 ALA A N 1
ATOM 1460 C CA . ALA A 1 178 ? -17.159 3.258 15.394 1.00 77.75 178 ALA A CA 1
ATOM 1461 C C . ALA A 1 178 ? -17.360 2.555 14.041 1.00 77.75 178 ALA A C 1
ATOM 1463 O O . ALA A 1 178 ? -17.231 3.192 12.992 1.00 77.75 178 ALA A O 1
ATOM 1464 N N . ILE A 1 179 ? -17.728 1.270 14.056 1.00 78.88 179 ILE A N 1
ATOM 1465 C CA . ILE A 1 179 ? -18.024 0.484 12.852 1.00 78.88 179 ILE A CA 1
ATOM 1466 C C . ILE A 1 179 ? -19.237 1.065 12.124 1.00 78.88 179 ILE A C 1
ATOM 1468 O O . ILE A 1 179 ? -19.128 1.335 10.932 1.00 78.88 179 ILE A O 1
ATOM 1472 N N . ALA A 1 180 ? -20.344 1.340 12.821 1.00 76.31 180 ALA A N 1
ATOM 1473 C CA . ALA A 1 180 ? -21.557 1.895 12.216 1.00 76.31 180 ALA A CA 1
ATOM 1474 C C . ALA A 1 180 ? -21.308 3.259 11.547 1.00 76.31 180 ALA A C 1
ATOM 1476 O O . ALA A 1 180 ? -21.791 3.527 10.446 1.00 76.31 180 ALA A O 1
ATOM 1477 N N . SER A 1 181 ? -20.501 4.120 12.177 1.00 74.12 181 SER A N 1
ATOM 1478 C CA . SER A 1 181 ? -20.159 5.435 11.620 1.00 74.12 181 SER A CA 1
ATOM 1479 C C . SER A 1 181 ? -19.270 5.359 10.372 1.00 74.12 181 SER A C 1
ATOM 1481 O O . SER A 1 181 ? -19.324 6.249 9.524 1.00 74.12 181 SER A O 1
ATOM 1483 N N . ARG A 1 182 ? -18.451 4.304 10.249 1.00 73.75 182 ARG A N 1
ATOM 1484 C CA . ARG A 1 182 ? -17.525 4.089 9.125 1.00 73.75 182 ARG A CA 1
ATOM 1485 C C . ARG A 1 182 ? -18.085 3.163 8.045 1.00 73.75 182 ARG A C 1
ATOM 1487 O O . ARG A 1 182 ? -17.575 3.183 6.929 1.00 73.75 182 ARG A O 1
ATOM 1494 N N . SER A 1 183 ? -19.143 2.410 8.341 1.00 66.75 183 SER A N 1
ATOM 1495 C CA . SER A 1 183 ? -19.895 1.606 7.372 1.00 66.75 183 SER A CA 1
ATOM 1496 C C . SER A 1 183 ? -20.967 2.412 6.623 1.00 66.75 183 SER A C 1
ATOM 1498 O O . SER A 1 183 ? -21.381 2.008 5.535 1.00 66.75 183 SER A O 1
ATOM 1500 N N . LEU A 1 184 ? -21.399 3.563 7.159 1.00 51.78 184 LEU A N 1
ATOM 1501 C CA . LEU A 1 184 ? -22.349 4.484 6.520 1.00 51.78 184 LEU A CA 1
ATOM 1502 C C . LEU A 1 184 ? -21.789 5.022 5.187 1.00 51.78 184 LEU A C 1
ATOM 1504 O O . LEU A 1 184 ? -20.944 5.912 5.155 1.00 51.78 184 LEU A O 1
ATOM 1508 N N . GLY A 1 185 ? -22.277 4.467 4.076 1.00 52.59 185 GLY A N 1
ATOM 1509 C CA . GLY A 1 185 ? -21.839 4.781 2.706 1.00 52.59 185 GLY A CA 1
ATOM 1510 C C . GLY A 1 185 ? -21.350 3.568 1.910 1.00 52.59 185 GLY A C 1
ATOM 1511 O O . GLY A 1 185 ? -21.067 3.692 0.721 1.00 52.59 185 GLY A O 1
ATOM 1512 N N . ILE A 1 186 ? -21.269 2.401 2.556 1.00 55.25 186 ILE A N 1
ATOM 1513 C CA . ILE A 1 186 ? -20.714 1.173 1.984 1.00 55.25 186 ILE A CA 1
ATOM 1514 C C . ILE A 1 186 ? -21.798 0.153 1.561 1.00 55.25 186 ILE A C 1
ATOM 1516 O O . ILE A 1 186 ? -21.521 -0.749 0.764 1.00 55.25 186 ILE A O 1
ATOM 1520 N N . ASP A 1 187 ? -23.047 0.345 1.994 1.00 52.28 187 ASP A N 1
ATOM 1521 C CA . ASP A 1 187 ? -24.218 -0.429 1.557 1.00 52.28 187 ASP A CA 1
ATOM 1522 C C . ASP A 1 187 ? -24.692 0.013 0.159 1.00 52.28 187 ASP A C 1
ATOM 1524 O O . ASP A 1 187 ? -25.795 0.520 -0.044 1.00 52.28 187 ASP A O 1
ATOM 1528 N N . GLY A 1 188 ? -23.816 -0.133 -0.833 1.00 52.62 188 GLY A N 1
ATOM 1529 C CA . GLY A 1 188 ? -24.200 -0.040 -2.236 1.00 52.62 188 GLY A CA 1
ATOM 1530 C C . GLY A 1 188 ? -25.003 -1.272 -2.650 1.00 52.62 188 GLY A C 1
ATOM 1531 O O . GLY A 1 188 ? -24.718 -2.387 -2.211 1.00 52.62 188 GLY A O 1
ATOM 1532 N N . ALA A 1 189 ? -25.977 -1.089 -3.542 1.00 52.56 189 ALA A N 1
ATOM 1533 C CA . ALA A 1 189 ? -26.759 -2.161 -4.163 1.00 52.56 189 ALA A CA 1
ATOM 1534 C C . ALA A 1 189 ? -25.920 -2.973 -5.177 1.00 52.56 189 ALA A C 1
ATOM 1536 O O . ALA A 1 189 ? -26.317 -3.159 -6.331 1.00 52.56 189 ALA A O 1
ATOM 1537 N N . SER A 1 190 ? -24.723 -3.420 -4.786 1.00 60.66 190 SER A N 1
ATOM 1538 C CA . SER A 1 190 ? -23.868 -4.220 -5.655 1.00 60.66 190 SER A CA 1
ATOM 1539 C C . SER A 1 190 ? -24.499 -5.591 -5.879 1.00 60.66 190 SER A C 1
ATOM 1541 O O . SER A 1 190 ? -24.904 -6.281 -4.948 1.00 60.66 190 SER A O 1
ATOM 1543 N N . GLN A 1 191 ? -24.535 -6.026 -7.138 1.00 66.38 191 GLN A N 1
ATOM 1544 C CA . GLN A 1 191 ? -25.008 -7.361 -7.522 1.00 66.38 191 GLN A CA 1
ATOM 1545 C C . GLN A 1 191 ? -23.982 -8.471 -7.210 1.00 66.38 191 GLN A C 1
ATOM 1547 O O . GLN A 1 191 ? -24.233 -9.642 -7.511 1.00 66.38 191 GLN A O 1
ATOM 1552 N N . SER A 1 192 ? -22.806 -8.124 -6.670 1.00 76.19 192 SER A N 1
ATOM 1553 C CA . SER A 1 192 ? -21.733 -9.051 -6.294 1.00 76.19 192 SER A CA 1
ATOM 1554 C C . SER A 1 192 ? -21.604 -9.152 -4.779 1.00 76.19 192 SER A C 1
ATOM 1556 O O . SER A 1 192 ? -21.405 -8.151 -4.092 1.00 76.19 192 SER A O 1
ATOM 1558 N N . ILE A 1 193 ? -21.652 -10.388 -4.276 1.00 80.44 193 ILE A N 1
ATOM 1559 C CA . ILE A 1 193 ? -21.464 -10.684 -2.851 1.00 80.44 193 ILE A CA 1
ATOM 1560 C C . ILE A 1 193 ? -20.020 -10.404 -2.441 1.00 80.44 193 ILE A C 1
ATOM 1562 O O . ILE A 1 193 ? -19.786 -9.898 -1.351 1.00 80.44 193 ILE A O 1
ATOM 1566 N N . LEU A 1 194 ? -19.050 -10.656 -3.324 1.00 79.94 194 LEU A N 1
ATOM 1567 C CA . LEU A 1 194 ? -17.645 -10.363 -3.050 1.00 79.94 194 LEU A CA 1
ATOM 1568 C C . LEU A 1 194 ? -17.407 -8.872 -2.802 1.00 79.94 194 LEU A C 1
ATOM 1570 O O . LEU A 1 194 ? -16.683 -8.527 -1.873 1.00 79.94 194 LEU A O 1
ATOM 1574 N N . ILE A 1 195 ? -18.010 -7.993 -3.608 1.00 78.94 195 ILE A N 1
ATOM 1575 C CA . ILE A 1 195 ? -17.889 -6.540 -3.418 1.00 78.94 195 ILE A CA 1
ATOM 1576 C C . ILE A 1 195 ? -18.538 -6.124 -2.098 1.00 78.94 195 ILE A C 1
ATOM 1578 O O . ILE A 1 195 ? -17.918 -5.375 -1.351 1.00 78.94 195 ILE A O 1
ATOM 1582 N N . LEU A 1 196 ? -19.735 -6.637 -1.798 1.00 78.50 196 LEU A N 1
ATOM 1583 C CA . LEU A 1 196 ? -20.456 -6.330 -0.562 1.00 78.50 196 LEU A CA 1
ATOM 1584 C C . LEU A 1 196 ? -19.690 -6.790 0.690 1.00 78.50 196 LEU A C 1
ATOM 1586 O O . LEU A 1 196 ? -19.572 -6.051 1.660 1.00 78.50 196 LEU A O 1
ATOM 1590 N N . GLU A 1 197 ? -19.136 -8.000 0.679 1.00 79.06 197 GLU A N 1
ATOM 1591 C CA . GLU A 1 197 ? -18.384 -8.517 1.826 1.00 79.06 197 GLU A CA 1
ATOM 1592 C C . GLU A 1 197 ? -17.002 -7.870 1.956 1.00 79.06 197 GLU A C 1
ATOM 1594 O O . GLU A 1 197 ? -16.564 -7.567 3.064 1.00 79.06 197 GLU A O 1
ATOM 1599 N N . ALA A 1 198 ? -16.325 -7.570 0.842 1.00 79.12 198 ALA A N 1
ATOM 1600 C CA . ALA A 1 198 ? -15.081 -6.802 0.874 1.00 79.12 198 ALA A CA 1
ATOM 1601 C C . ALA A 1 198 ? -15.303 -5.394 1.437 1.00 79.12 198 ALA A C 1
ATOM 1603 O O . ALA A 1 198 ? -14.467 -4.878 2.181 1.00 79.12 198 ALA A O 1
ATOM 1604 N N . SER A 1 199 ? -16.433 -4.781 1.096 1.00 76.88 199 SER A N 1
ATOM 1605 C CA . SER A 1 199 ? -16.773 -3.443 1.541 1.00 76.88 199 SER A CA 1
ATOM 1606 C C . SER A 1 199 ? -17.159 -3.434 3.028 1.00 76.88 199 SER A C 1
ATOM 1608 O O . SER A 1 199 ? -16.622 -2.624 3.785 1.00 76.88 199 SER A O 1
ATOM 1610 N N . ARG A 1 200 ? -17.955 -4.407 3.494 1.00 77.75 200 ARG A N 1
ATOM 1611 C CA . ARG A 1 200 ? -18.228 -4.640 4.928 1.00 77.75 200 ARG A CA 1
ATOM 1612 C C . ARG A 1 200 ? -16.956 -4.875 5.734 1.00 77.75 200 ARG A C 1
ATOM 1614 O O . ARG A 1 200 ? -16.759 -4.239 6.767 1.00 77.75 200 ARG A O 1
ATOM 1621 N N . LEU A 1 201 ? -16.067 -5.738 5.244 1.00 79.94 201 LEU A N 1
ATOM 1622 C CA . LEU A 1 201 ? -14.791 -6.028 5.894 1.00 79.94 201 LEU A CA 1
ATOM 1623 C C . LEU A 1 201 ? -13.904 -4.779 5.977 1.00 79.94 201 LEU A C 1
ATOM 1625 O O . LEU A 1 201 ? -13.264 -4.552 7.002 1.00 79.94 201 LEU A O 1
ATOM 1629 N N . LEU A 1 202 ? -13.892 -3.938 4.940 1.00 78.81 202 LEU A N 1
ATOM 1630 C CA . LEU A 1 202 ? -13.177 -2.664 4.984 1.00 78.81 202 LEU A CA 1
ATOM 1631 C C . LEU A 1 202 ? -13.795 -1.697 6.003 1.00 78.81 202 LEU A C 1
ATOM 1633 O O . LEU A 1 202 ? -13.054 -1.082 6.767 1.00 78.81 202 LEU A O 1
ATOM 1637 N N . GLY A 1 203 ? -15.127 -1.599 6.055 1.00 77.75 203 GLY A N 1
ATOM 1638 C CA . GLY A 1 203 ? -15.841 -0.806 7.059 1.00 77.75 203 GLY A CA 1
ATOM 1639 C C . GLY A 1 203 ? -15.524 -1.260 8.486 1.00 77.75 203 GLY A C 1
ATOM 1640 O O . GLY A 1 203 ? -15.242 -0.431 9.348 1.00 77.75 203 GLY A O 1
ATOM 1641 N N . PHE A 1 204 ? -15.464 -2.574 8.715 1.00 81.12 204 PHE A N 1
ATOM 1642 C CA . PHE A 1 204 ? -15.034 -3.157 9.985 1.00 81.12 204 PHE A CA 1
ATOM 1643 C C . PHE A 1 204 ? -13.585 -2.782 10.331 1.00 81.12 204 PHE A C 1
ATOM 1645 O O . PHE A 1 204 ? -13.321 -2.339 11.446 1.00 81.12 204 PHE A O 1
ATOM 1652 N N . ILE A 1 205 ? -12.642 -2.908 9.386 1.00 81.75 205 ILE A N 1
ATOM 1653 C CA . ILE A 1 205 ? -11.228 -2.555 9.607 1.00 81.75 205 ILE A CA 1
ATOM 1654 C C . ILE A 1 205 ? -11.064 -1.060 9.900 1.00 81.75 205 ILE A C 1
ATOM 1656 O O . ILE A 1 205 ? -10.337 -0.701 10.826 1.00 81.75 205 ILE A O 1
ATOM 1660 N N . GLU A 1 206 ? -11.721 -0.183 9.140 1.00 80.00 206 GLU A N 1
ATOM 1661 C CA . GLU A 1 206 ? -11.649 1.264 9.364 1.00 80.00 206 GLU A CA 1
ATOM 1662 C C . GLU A 1 206 ? -12.347 1.674 10.670 1.00 80.00 206 GLU A C 1
ATOM 1664 O O . GLU A 1 206 ? -11.824 2.526 11.386 1.00 80.00 206 GLU A O 1
ATOM 1669 N N . GLY A 1 207 ? -13.461 1.030 11.038 1.00 79.75 207 GLY A N 1
ATOM 1670 C CA . GLY A 1 20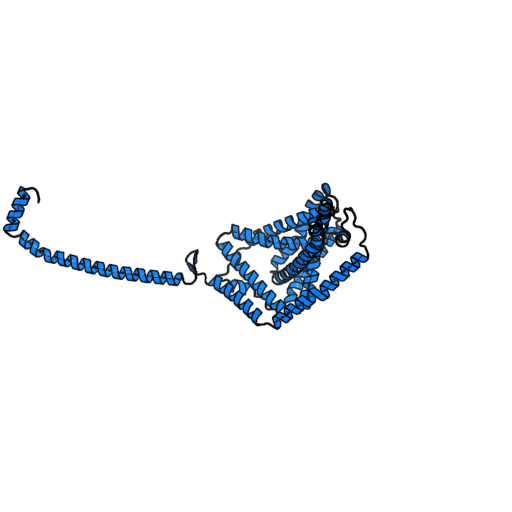7 ? -14.115 1.202 12.339 1.00 79.75 207 GLY A CA 1
ATOM 1671 C C . GLY A 1 207 ? -13.223 0.767 13.504 1.00 79.75 207 GLY A C 1
ATOM 1672 O O . GLY A 1 207 ? -13.014 1.531 14.446 1.00 79.75 207 GLY A O 1
ATOM 1673 N N . LEU A 1 208 ? -12.606 -0.413 13.403 1.00 83.31 208 LEU A N 1
ATOM 1674 C CA . LEU A 1 208 ? -11.653 -0.926 14.389 1.00 83.31 208 LEU A CA 1
ATOM 1675 C C . LEU A 1 208 ? -10.434 -0.010 14.530 1.00 83.31 208 LEU A C 1
ATOM 1677 O O . LEU A 1 208 ? -10.032 0.333 15.641 1.00 83.31 208 LEU A O 1
ATOM 1681 N N . LYS A 1 209 ? -9.858 0.428 13.409 1.00 84.75 209 LYS A N 1
ATOM 1682 C CA . LYS A 1 209 ? -8.760 1.400 13.377 1.00 84.75 209 LYS A CA 1
ATOM 1683 C C . LYS A 1 209 ? -9.168 2.713 14.042 1.00 84.75 209 LYS A C 1
ATOM 1685 O O . LYS A 1 209 ? -8.392 3.246 14.829 1.00 84.75 209 LYS A O 1
ATOM 1690 N N . ALA A 1 210 ? -10.361 3.230 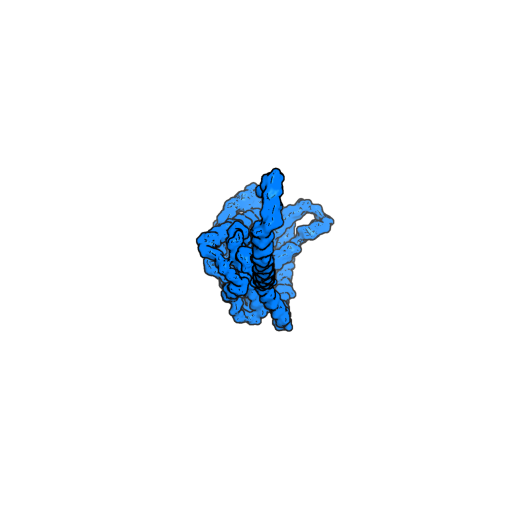13.750 1.00 82.56 210 ALA A N 1
ATOM 1691 C CA . ALA A 1 210 ? -10.858 4.464 14.346 1.00 82.56 210 ALA A CA 1
ATOM 1692 C C . ALA A 1 210 ? -11.034 4.337 15.867 1.00 82.56 210 ALA A C 1
ATOM 1694 O O . ALA A 1 210 ? -10.578 5.215 16.595 1.00 82.56 210 ALA A O 1
ATOM 1695 N N . TYR A 1 211 ? -11.593 3.221 16.341 1.00 82.75 211 TYR A N 1
ATOM 1696 C CA . TYR A 1 211 ? -11.746 2.923 17.766 1.00 82.75 211 TYR A CA 1
ATOM 1697 C C . TYR A 1 211 ? -10.393 2.801 18.488 1.00 82.75 211 TYR A C 1
ATOM 1699 O O . TYR A 1 211 ? -10.163 3.460 19.501 1.00 82.75 211 TYR A O 1
ATOM 1707 N N . ILE A 1 212 ? -9.455 2.018 17.935 1.00 84.06 212 ILE A N 1
ATOM 1708 C CA . ILE A 1 212 ? -8.108 1.851 18.506 1.00 84.06 212 ILE A CA 1
ATOM 1709 C C . ILE A 1 212 ? -7.375 3.194 18.561 1.00 84.06 212 ILE A C 1
ATOM 1711 O O . ILE A 1 212 ? -6.774 3.520 19.581 1.00 84.06 212 ILE A O 1
ATOM 1715 N N . LEU A 1 213 ? -7.423 3.983 17.485 1.00 84.94 213 LEU A N 1
ATOM 1716 C CA . LEU A 1 213 ? -6.770 5.290 17.440 1.00 84.94 213 LEU A CA 1
ATOM 1717 C C . LEU A 1 213 ? -7.420 6.296 18.405 1.00 84.94 213 LEU A C 1
ATOM 1719 O O . LEU A 1 213 ? -6.691 7.043 19.050 1.00 84.94 213 LEU A O 1
ATOM 1723 N N . GLY A 1 214 ? -8.747 6.275 18.567 1.00 82.69 214 GLY A N 1
ATOM 1724 C CA . GLY A 1 214 ? -9.456 7.095 19.556 1.00 82.69 214 GLY A CA 1
ATOM 1725 C C . GLY A 1 214 ? -9.048 6.763 20.995 1.00 82.69 214 GLY A C 1
ATOM 1726 O O . GLY A 1 214 ? -8.698 7.656 21.765 1.00 82.69 214 GLY A O 1
ATOM 1727 N N . ASN A 1 215 ? -8.977 5.473 21.335 1.00 81.69 215 ASN A N 1
ATOM 1728 C CA . ASN A 1 215 ? -8.496 5.036 22.647 1.00 81.69 215 ASN A CA 1
ATOM 1729 C C . ASN A 1 215 ? -7.013 5.362 22.864 1.00 81.69 215 ASN A C 1
ATOM 1731 O O . ASN A 1 215 ? -6.644 5.855 23.929 1.00 81.69 215 ASN A O 1
ATOM 1735 N N . LEU A 1 216 ? -6.156 5.149 21.860 1.00 82.75 216 LEU A N 1
ATOM 1736 C CA . LEU A 1 216 ? -4.740 5.516 21.942 1.00 82.75 216 LEU A CA 1
ATOM 1737 C C . LEU A 1 216 ? -4.546 7.016 22.157 1.00 82.75 216 LEU A C 1
ATOM 1739 O O . LEU A 1 216 ? -3.661 7.385 22.921 1.00 82.75 216 LEU A O 1
ATOM 1743 N N . HIS A 1 217 ? -5.370 7.864 21.535 1.00 81.06 217 HIS A N 1
ATOM 1744 C CA . HIS A 1 217 ? -5.332 9.307 21.764 1.00 81.06 217 HIS A CA 1
ATOM 1745 C C . HIS A 1 217 ? -5.632 9.647 23.231 1.00 81.06 217 HIS A C 1
ATOM 1747 O O . HIS A 1 217 ? -4.931 10.464 23.814 1.00 81.06 217 HIS A O 1
ATOM 1753 N N . SER A 1 218 ? -6.600 8.965 23.860 1.00 77.81 218 SER A N 1
ATOM 1754 C CA . SER A 1 218 ? -6.908 9.170 25.286 1.00 77.81 218 SER A CA 1
ATOM 1755 C C . SER A 1 218 ? -5.816 8.676 26.246 1.00 77.81 218 SER A C 1
ATOM 1757 O O . SER A 1 218 ? -5.626 9.268 27.304 1.00 77.81 218 SER A O 1
ATOM 1759 N N . LEU A 1 219 ? -5.092 7.609 25.887 1.00 79.31 219 LEU A N 1
ATOM 1760 C CA . LEU A 1 219 ? -4.068 6.997 26.742 1.00 79.31 219 LEU A CA 1
ATOM 1761 C C . LEU A 1 219 ? -2.692 7.655 26.584 1.00 79.31 219 LEU A C 1
ATOM 1763 O O . LEU A 1 219 ? -1.985 7.870 27.567 1.00 79.31 219 LEU A O 1
ATOM 1767 N N . ASN A 1 220 ? -2.266 7.906 25.343 1.00 84.50 220 ASN A N 1
ATOM 1768 C CA . ASN A 1 220 ? -0.951 8.456 25.036 1.00 84.50 220 ASN A CA 1
ATOM 1769 C C . ASN A 1 220 ? -0.912 9.103 23.643 1.00 84.50 220 ASN A C 1
ATOM 1771 O O . ASN A 1 220 ? -0.772 8.424 22.618 1.00 84.50 220 ASN A O 1
ATOM 1775 N N . ASP A 1 221 ? -0.893 10.435 23.631 1.00 84.88 221 ASP A N 1
ATOM 1776 C CA . ASP A 1 221 ? -0.777 11.243 22.416 1.00 84.88 221 ASP A CA 1
ATOM 1777 C C . ASP A 1 221 ? 0.423 10.868 21.540 1.00 84.88 221 ASP A C 1
ATOM 1779 O O . ASP A 1 221 ? 0.315 10.851 20.317 1.00 84.88 221 ASP A O 1
ATOM 1783 N N . ILE A 1 222 ? 1.577 10.532 22.122 1.00 87.50 222 ILE A N 1
ATOM 1784 C CA . ILE A 1 222 ? 2.783 10.215 21.345 1.00 87.50 222 ILE A CA 1
ATOM 1785 C C . ILE A 1 222 ? 2.590 8.903 20.580 1.00 87.50 222 ILE A C 1
ATOM 1787 O O . ILE A 1 222 ? 2.907 8.832 19.392 1.00 87.50 222 ILE A O 1
ATOM 1791 N N . ILE A 1 223 ? 2.048 7.872 21.235 1.00 87.00 223 ILE A N 1
ATOM 1792 C CA . ILE A 1 223 ? 1.805 6.568 20.598 1.00 87.00 223 ILE A CA 1
ATOM 1793 C C . ILE A 1 223 ? 0.744 6.709 19.503 1.00 87.00 223 ILE A C 1
ATOM 1795 O O . ILE A 1 223 ? 0.924 6.170 18.409 1.00 87.00 223 ILE A O 1
ATOM 1799 N N . PHE A 1 224 ? -0.313 7.483 19.760 1.00 88.25 224 PHE A N 1
ATOM 1800 C CA . PHE A 1 224 ? -1.317 7.832 18.759 1.00 88.25 224 PHE A CA 1
ATOM 1801 C C . PHE A 1 224 ? -0.687 8.493 17.522 1.00 88.25 224 PHE A C 1
ATOM 1803 O O . PHE A 1 224 ? -0.873 8.010 16.402 1.00 88.25 224 PHE A O 1
ATOM 1810 N N . LEU A 1 225 ? 0.126 9.540 17.707 1.00 89.44 225 LEU A N 1
ATOM 1811 C CA . LEU A 1 225 ? 0.772 10.249 16.597 1.00 89.44 225 LEU A CA 1
ATOM 1812 C C . LEU A 1 225 ? 1.725 9.336 15.810 1.00 89.44 225 LEU A C 1
ATOM 1814 O O . LEU A 1 225 ? 1.760 9.409 14.581 1.00 89.44 225 LEU A O 1
ATOM 1818 N N . VAL A 1 226 ? 2.464 8.445 16.482 1.00 90.88 226 VAL A N 1
ATOM 1819 C CA . VAL A 1 226 ? 3.346 7.464 15.823 1.00 90.88 226 VAL A CA 1
ATOM 1820 C C . VAL A 1 226 ? 2.543 6.449 15.006 1.00 90.88 226 VAL A C 1
ATOM 1822 O O . VAL A 1 226 ? 2.924 6.140 13.876 1.00 90.88 226 VAL A O 1
ATOM 1825 N N . ALA A 1 227 ? 1.418 5.954 15.525 1.00 89.75 227 ALA A N 1
ATOM 1826 C CA . ALA A 1 227 ? 0.556 5.022 14.801 1.00 89.75 227 ALA A CA 1
ATOM 1827 C C . ALA A 1 227 ? -0.048 5.668 13.540 1.00 89.75 227 ALA A C 1
ATOM 1829 O O . ALA A 1 227 ? 0.012 5.084 12.452 1.00 89.75 227 ALA A O 1
ATOM 1830 N N . VAL A 1 228 ? -0.549 6.904 13.659 1.00 89.50 228 VAL A N 1
ATOM 1831 C CA . VAL A 1 228 ? -1.048 7.698 12.522 1.00 89.50 228 VAL A CA 1
ATOM 1832 C C . VAL A 1 228 ? 0.069 7.955 11.506 1.00 89.50 228 VAL A C 1
ATOM 1834 O O . VAL A 1 228 ? -0.144 7.809 10.298 1.00 89.50 228 VAL A O 1
ATOM 1837 N N . PHE A 1 229 ? 1.278 8.278 11.971 1.00 92.69 229 PHE A N 1
ATOM 1838 C CA . PHE A 1 229 ? 2.442 8.493 11.111 1.00 92.69 229 PHE A CA 1
ATOM 1839 C C . PHE A 1 229 ? 2.809 7.240 10.308 1.00 92.69 229 PHE A C 1
ATOM 1841 O O . PHE A 1 229 ? 2.977 7.314 9.094 1.00 92.69 229 PHE A O 1
ATOM 1848 N N . LEU A 1 230 ? 2.906 6.076 10.955 1.00 92.75 230 LEU A N 1
ATOM 1849 C CA . LEU A 1 230 ? 3.280 4.829 10.282 1.00 92.75 230 LEU A CA 1
ATOM 1850 C C . LEU A 1 230 ? 2.228 4.398 9.253 1.00 92.75 230 LEU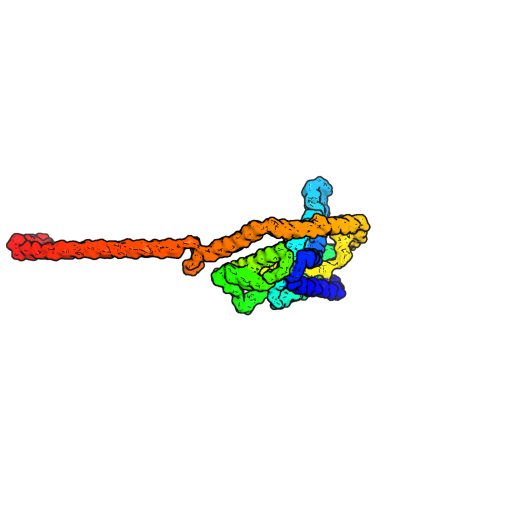 A C 1
ATOM 1852 O O . LEU A 1 230 ? 2.584 4.052 8.124 1.00 92.75 230 LEU A O 1
ATOM 1856 N N . GLY A 1 231 ? 0.941 4.464 9.609 1.00 88.88 231 GLY A N 1
ATOM 1857 C CA . GLY A 1 231 ? -0.151 4.125 8.693 1.00 88.88 231 GLY A CA 1
ATOM 1858 C C . GLY A 1 231 ? -0.181 5.038 7.464 1.00 88.88 231 GLY A C 1
ATOM 1859 O O . GLY A 1 231 ? -0.220 4.562 6.327 1.00 88.88 231 GLY A O 1
ATOM 1860 N N . SER A 1 232 ? -0.081 6.352 7.681 1.00 90.25 232 SER A N 1
ATOM 1861 C CA . SER A 1 232 ? -0.040 7.331 6.589 1.00 90.25 232 SER A CA 1
ATOM 1862 C C . SER A 1 232 ? 1.229 7.206 5.739 1.00 90.25 232 SER A C 1
ATOM 1864 O O . SER A 1 232 ? 1.148 7.301 4.514 1.00 90.25 232 SER A O 1
ATOM 1866 N N . ALA A 1 233 ? 2.387 6.897 6.331 1.00 94.25 233 ALA A N 1
ATOM 1867 C CA . ALA A 1 233 ? 3.628 6.680 5.589 1.00 94.25 233 ALA A CA 1
ATOM 1868 C C . ALA A 1 233 ? 3.515 5.510 4.602 1.00 94.25 233 ALA A C 1
ATOM 1870 O O . ALA A 1 233 ? 3.954 5.636 3.458 1.00 94.25 233 ALA A O 1
ATOM 1871 N N . VAL A 1 234 ? 2.889 4.393 4.995 1.00 92.44 234 VAL A N 1
ATOM 1872 C CA . VAL A 1 234 ? 2.659 3.249 4.093 1.00 92.44 234 VAL A CA 1
ATOM 1873 C C . VAL A 1 234 ? 1.724 3.632 2.944 1.00 92.44 234 VAL A C 1
ATOM 1875 O O . VAL A 1 234 ? 2.010 3.308 1.786 1.00 92.44 234 VAL A O 1
ATOM 1878 N N . LEU A 1 235 ? 0.637 4.353 3.235 1.00 91.25 235 LEU A N 1
ATOM 1879 C CA . LEU A 1 235 ? -0.312 4.826 2.225 1.00 91.25 235 LEU A CA 1
ATOM 1880 C C . LEU A 1 235 ? 0.374 5.750 1.208 1.00 91.25 235 LEU A C 1
ATOM 1882 O O . LEU A 1 235 ? 0.386 5.464 0.006 1.00 91.25 235 LEU A O 1
ATOM 1886 N N . PHE A 1 236 ? 1.012 6.822 1.687 1.00 94.25 236 PHE A N 1
ATOM 1887 C CA . PHE A 1 236 ? 1.684 7.794 0.828 1.00 94.25 236 PHE A CA 1
ATOM 1888 C C . PHE A 1 236 ? 2.881 7.194 0.092 1.00 94.25 236 PHE A C 1
ATOM 1890 O O . PHE A 1 236 ? 3.147 7.598 -1.037 1.00 94.25 236 PHE A O 1
ATOM 1897 N N . TYR A 1 237 ? 3.572 6.202 0.661 1.00 94.94 237 TYR A N 1
ATOM 1898 C CA . TYR A 1 237 ? 4.635 5.492 -0.049 1.00 94.94 237 TYR A CA 1
ATOM 1899 C C . TYR A 1 237 ? 4.109 4.764 -1.283 1.00 94.94 237 TYR A C 1
ATOM 1901 O O . TYR A 1 237 ? 4.714 4.860 -2.350 1.00 94.94 237 TYR A O 1
ATOM 1909 N N . ASN A 1 238 ? 2.980 4.063 -1.172 1.00 93.06 238 ASN A N 1
ATOM 1910 C CA . ASN A 1 238 ? 2.407 3.351 -2.311 1.00 93.06 238 ASN A CA 1
ATOM 1911 C C . ASN A 1 238 ? 1.812 4.315 -3.354 1.00 93.06 238 ASN A C 1
ATOM 1913 O O . ASN A 1 238 ? 1.983 4.084 -4.551 1.00 93.06 238 ASN A O 1
ATOM 1917 N N . ILE A 1 239 ? 1.208 5.434 -2.933 1.00 93.38 239 ILE A N 1
ATOM 1918 C CA . ILE A 1 239 ? 0.781 6.504 -3.855 1.00 93.38 239 ILE A CA 1
ATOM 1919 C C . ILE A 1 239 ? 2.000 7.092 -4.582 1.00 93.38 239 ILE A C 1
ATOM 1921 O O . ILE A 1 239 ? 2.013 7.166 -5.811 1.00 93.38 239 ILE A O 1
ATOM 1925 N N . ALA A 1 240 ? 3.060 7.441 -3.846 1.00 95.56 240 ALA A N 1
ATOM 1926 C CA . ALA A 1 240 ? 4.311 7.945 -4.408 1.00 95.56 240 ALA A CA 1
ATOM 1927 C C . ALA A 1 240 ? 4.961 6.922 -5.357 1.00 95.56 240 ALA A C 1
ATOM 1929 O O . ALA A 1 240 ? 5.505 7.286 -6.402 1.00 95.56 240 ALA A O 1
ATOM 1930 N N . LEU A 1 241 ? 4.888 5.630 -5.029 1.00 94.44 241 LEU A N 1
ATOM 1931 C CA . LEU A 1 241 ? 5.356 4.545 -5.884 1.00 94.44 241 LEU A CA 1
ATOM 1932 C C . LEU A 1 241 ? 4.564 4.506 -7.198 1.00 94.44 241 LEU A C 1
ATOM 1934 O O . LEU A 1 241 ? 5.193 4.487 -8.257 1.00 94.44 241 LEU A O 1
ATOM 1938 N N . ALA A 1 242 ? 3.233 4.576 -7.152 1.00 93.88 242 ALA A N 1
ATOM 1939 C CA . ALA A 1 242 ? 2.381 4.581 -8.340 1.00 93.88 242 ALA A CA 1
ATOM 1940 C C . ALA A 1 242 ? 2.653 5.789 -9.250 1.00 93.88 242 ALA A C 1
ATOM 1942 O O . ALA A 1 242 ? 2.993 5.602 -10.422 1.00 93.88 242 ALA A O 1
ATOM 1943 N N . ILE A 1 243 ? 2.608 7.017 -8.717 1.00 95.12 243 ILE A N 1
ATOM 1944 C CA . ILE A 1 243 ? 2.839 8.231 -9.523 1.00 95.12 243 ILE A CA 1
ATOM 1945 C C . ILE A 1 243 ? 4.262 8.267 -10.092 1.00 95.12 243 ILE A C 1
ATOM 1947 O O . ILE A 1 243 ? 4.470 8.692 -11.226 1.00 95.12 243 ILE A O 1
ATOM 1951 N N . SER A 1 244 ? 5.257 7.738 -9.366 1.00 94.50 244 SER A N 1
ATOM 1952 C CA . SER A 1 244 ? 6.646 7.716 -9.840 1.00 94.50 244 SER A CA 1
ATOM 1953 C C . SER A 1 244 ? 6.836 6.940 -11.148 1.00 94.50 244 SER A C 1
ATOM 1955 O O . SER A 1 244 ? 7.807 7.192 -11.862 1.00 94.50 244 SER A O 1
ATOM 1957 N N . SER A 1 245 ? 5.916 6.031 -11.493 1.00 94.12 245 SER A N 1
ATOM 1958 C CA . SER A 1 245 ? 5.926 5.319 -12.775 1.00 94.12 245 SER A CA 1
ATOM 1959 C C . SER A 1 245 ? 5.814 6.265 -13.974 1.00 94.12 245 SER A C 1
ATOM 1961 O O . SER A 1 245 ? 6.431 6.008 -15.009 1.00 94.12 245 SER A O 1
ATOM 1963 N N . PHE A 1 246 ? 5.102 7.385 -13.818 1.00 94.00 246 PHE A N 1
ATOM 1964 C CA . PHE A 1 246 ? 4.907 8.396 -14.855 1.00 94.00 246 PHE A CA 1
ATOM 1965 C C . PHE A 1 246 ? 6.132 9.300 -15.033 1.00 94.00 246 PHE A C 1
ATOM 1967 O O . PHE A 1 246 ? 6.270 9.969 -16.055 1.00 94.00 246 PHE A O 1
ATOM 1974 N N . MET A 1 247 ? 7.051 9.304 -14.061 1.00 92.75 247 MET A N 1
ATOM 1975 C CA . MET A 1 247 ? 8.332 10.009 -14.164 1.00 92.75 247 MET A CA 1
ATOM 1976 C C . MET A 1 247 ? 9.378 9.186 -14.940 1.00 92.75 247 MET A C 1
ATOM 1978 O O . MET A 1 247 ? 10.340 9.742 -15.483 1.00 92.75 247 MET A O 1
ATOM 1982 N N . VAL A 1 248 ? 9.201 7.860 -15.012 1.00 91.31 248 VAL A N 1
ATOM 1983 C CA . VAL A 1 248 ? 10.096 6.952 -15.742 1.00 91.31 248 VAL A CA 1
ATOM 1984 C C . VAL A 1 248 ? 9.884 7.120 -17.256 1.00 91.31 248 VAL A C 1
ATOM 1986 O O . VAL A 1 248 ? 8.756 7.020 -17.737 1.00 91.31 248 VAL A O 1
ATOM 1989 N N . PRO A 1 249 ? 10.948 7.332 -18.050 1.00 88.81 249 PRO A N 1
ATOM 1990 C CA . PRO A 1 249 ? 10.833 7.398 -19.504 1.00 88.81 249 PRO A CA 1
ATOM 1991 C C . PRO A 1 249 ? 10.327 6.075 -20.090 1.00 88.81 249 PRO A C 1
ATOM 1993 O O . PRO A 1 249 ? 10.812 5.008 -19.715 1.00 88.81 249 PRO A O 1
ATOM 1996 N N . LEU A 1 250 ? 9.466 6.130 -21.112 1.00 86.38 250 LEU A N 1
ATOM 1997 C CA . LEU A 1 250 ? 8.994 4.923 -21.812 1.00 86.38 250 LEU A CA 1
ATOM 1998 C C . LEU A 1 250 ? 10.132 4.070 -22.400 1.00 86.38 250 LEU A C 1
ATOM 2000 O O . LEU A 1 250 ? 10.002 2.853 -22.519 1.00 86.38 250 LEU A O 1
ATOM 2004 N N . SER A 1 251 ? 11.271 4.685 -22.735 1.00 86.88 251 SER A N 1
ATOM 2005 C CA . SER A 1 251 ? 12.467 3.961 -23.172 1.00 86.88 251 SER A CA 1
ATOM 2006 C C . SER A 1 251 ? 13.036 3.053 -22.083 1.00 86.88 251 SER A C 1
ATOM 2008 O O . SER A 1 251 ? 13.482 1.957 -22.403 1.00 86.88 251 SER A O 1
ATOM 2010 N N . GLU A 1 252 ? 12.984 3.454 -20.812 1.00 89.25 252 GLU A N 1
ATOM 2011 C CA . GLU A 1 252 ? 13.540 2.687 -19.690 1.00 89.25 252 GLU A CA 1
ATOM 2012 C C . GLU A 1 252 ? 12.724 1.427 -19.386 1.00 89.25 252 GLU A C 1
ATOM 2014 O O . GLU A 1 252 ? 13.290 0.397 -19.018 1.00 89.25 252 GLU A O 1
ATOM 2019 N N . TYR A 1 253 ? 11.413 1.439 -19.652 1.00 88.62 253 TYR A N 1
ATOM 2020 C CA . TYR A 1 253 ? 10.581 0.238 -19.529 1.00 88.62 253 TYR A CA 1
ATOM 2021 C C . TYR A 1 253 ? 10.982 -0.881 -20.497 1.00 88.62 253 TYR A C 1
ATOM 2023 O O . TYR A 1 253 ? 10.702 -2.050 -20.232 1.00 88.62 253 TYR A O 1
ATOM 2031 N N . ARG A 1 254 ? 11.739 -0.575 -21.561 1.00 88.25 254 ARG A N 1
ATOM 2032 C CA . ARG A 1 254 ? 12.326 -1.609 -22.427 1.00 88.25 254 ARG A CA 1
ATOM 2033 C C . ARG A 1 254 ? 13.248 -2.549 -21.646 1.00 88.25 254 ARG A C 1
ATOM 2035 O O . ARG A 1 254 ? 13.268 -3.730 -21.966 1.00 88.25 254 ARG A O 1
ATOM 2042 N N . ARG A 1 255 ? 13.913 -2.079 -20.577 1.00 87.50 255 ARG A N 1
ATOM 2043 C CA . ARG A 1 255 ? 14.773 -2.905 -19.699 1.00 87.50 255 ARG A CA 1
ATOM 2044 C C . ARG A 1 255 ? 14.010 -3.989 -18.949 1.00 87.50 255 ARG A C 1
ATOM 2046 O O . ARG A 1 255 ? 14.555 -5.058 -18.680 1.00 87.50 255 ARG A O 1
ATOM 2053 N N . VAL A 1 256 ? 12.756 -3.702 -18.597 1.00 86.44 256 VAL A N 1
ATOM 2054 C CA . VAL A 1 256 ? 11.872 -4.634 -17.881 1.00 86.44 256 VAL A CA 1
ATOM 2055 C C . VAL A 1 256 ? 11.540 -5.825 -18.779 1.00 86.44 256 VAL A C 1
ATOM 2057 O O . VAL A 1 256 ? 11.551 -6.967 -18.324 1.00 86.44 256 VAL A O 1
ATOM 2060 N N . LEU A 1 257 ? 11.335 -5.563 -20.073 1.00 80.19 257 LEU A N 1
ATOM 2061 C CA . LEU A 1 257 ? 10.968 -6.564 -21.077 1.00 80.19 257 LEU A CA 1
ATOM 2062 C C . LEU A 1 257 ? 12.171 -7.152 -21.835 1.00 80.19 257 LEU A C 1
ATOM 2064 O O . LEU A 1 257 ? 12.024 -8.157 -22.526 1.00 80.19 257 LEU A O 1
ATOM 2068 N N . SER A 1 258 ? 13.362 -6.563 -21.731 1.00 79.19 258 SER A N 1
ATOM 2069 C CA . SER A 1 258 ? 14.593 -7.081 -22.338 1.00 79.19 258 SER A CA 1
ATOM 2070 C C . SER A 1 258 ? 15.413 -7.917 -21.345 1.00 79.19 258 SER A C 1
ATOM 2072 O O . SER A 1 258 ? 15.260 -7.759 -20.129 1.00 79.19 258 SER A O 1
ATOM 2074 N N . PRO A 1 259 ? 16.346 -8.763 -21.824 1.00 75.50 259 PRO A N 1
ATOM 2075 C CA . PRO A 1 259 ? 17.359 -9.391 -20.973 1.00 75.50 259 PRO A CA 1
ATOM 2076 C C . PRO A 1 259 ? 18.119 -8.373 -20.102 1.00 75.50 259 PRO A C 1
ATOM 2078 O O . PRO A 1 259 ? 18.160 -7.182 -20.419 1.00 75.50 259 PRO A O 1
ATOM 2081 N N . LEU A 1 260 ? 18.696 -8.827 -18.979 1.00 77.31 260 LEU A N 1
ATOM 2082 C CA . LEU A 1 260 ? 19.493 -7.972 -18.084 1.00 77.31 260 LEU A CA 1
ATOM 2083 C C . LEU A 1 260 ? 20.739 -7.489 -18.837 1.00 77.31 260 LEU A C 1
ATOM 2085 O O . LEU A 1 260 ? 21.540 -8.306 -19.279 1.00 77.31 260 LEU A O 1
ATOM 2089 N N . GLN A 1 261 ? 20.875 -6.173 -18.996 1.00 76.50 261 GLN A N 1
ATOM 2090 C CA . GLN A 1 261 ? 21.985 -5.533 -19.701 1.00 76.50 261 GLN A CA 1
ATOM 2091 C C . GLN A 1 261 ? 22.453 -4.305 -18.910 1.00 76.50 261 GLN A C 1
ATOM 2093 O O . GLN A 1 261 ? 21.637 -3.439 -18.583 1.00 76.50 261 GLN A O 1
ATOM 2098 N N . ASP A 1 262 ? 23.756 -4.222 -18.628 1.00 79.31 262 ASP A N 1
ATOM 2099 C CA . ASP A 1 262 ? 24.414 -3.042 -18.046 1.00 79.31 262 ASP A CA 1
ATOM 2100 C C . ASP A 1 262 ? 24.883 -2.102 -19.169 1.00 79.31 262 ASP A C 1
ATOM 2102 O O . ASP A 1 262 ? 26.067 -1.988 -19.470 1.00 79.31 262 ASP A O 1
ATOM 2106 N N . VAL A 1 263 ? 23.914 -1.490 -19.852 1.00 81.00 263 VAL A N 1
ATOM 2107 C CA . VAL A 1 263 ? 24.133 -0.534 -20.952 1.00 81.00 263 VAL A CA 1
ATOM 2108 C C . VAL A 1 263 ? 23.359 0.740 -20.640 1.00 81.00 263 VAL A C 1
ATOM 2110 O O . VAL A 1 263 ? 22.229 0.650 -20.166 1.00 81.00 263 VAL A O 1
ATOM 2113 N N . ASP A 1 264 ? 23.905 1.922 -20.922 1.00 78.12 264 ASP A N 1
ATOM 2114 C CA . ASP A 1 264 ? 23.267 3.201 -20.564 1.00 78.12 264 ASP A CA 1
ATOM 2115 C C . ASP A 1 264 ? 21.962 3.478 -21.312 1.00 78.12 264 ASP A C 1
ATOM 2117 O O . ASP A 1 264 ? 21.038 4.055 -20.742 1.00 78.12 264 ASP A O 1
ATOM 2121 N N . VAL A 1 265 ? 21.838 2.992 -22.549 1.00 81.06 265 VAL A N 1
ATOM 2122 C CA . VAL A 1 265 ? 20.612 3.091 -23.349 1.00 81.06 265 VAL A CA 1
ATOM 2123 C C . VAL A 1 265 ? 20.056 1.690 -23.592 1.00 81.06 265 VAL A C 1
ATOM 2125 O O . VAL A 1 265 ? 20.777 0.828 -24.098 1.00 81.06 265 VAL A O 1
ATOM 2128 N N . PRO A 1 266 ? 18.782 1.427 -23.259 1.00 82.50 266 PRO A N 1
ATOM 2129 C CA . PRO A 1 266 ? 18.207 0.113 -23.478 1.00 82.50 266 PRO A CA 1
ATOM 2130 C C . PRO A 1 266 ? 17.996 -0.161 -24.967 1.00 82.50 266 PRO A C 1
ATOM 2132 O O . PRO A 1 266 ? 17.420 0.656 -25.696 1.00 82.50 266 PRO A O 1
ATOM 2135 N N . ALA A 1 267 ? 18.424 -1.346 -25.404 1.00 82.19 267 ALA A N 1
ATOM 2136 C CA . ALA A 1 267 ? 18.191 -1.829 -26.757 1.00 82.19 267 ALA A CA 1
ATOM 2137 C C . ALA A 1 267 ? 16.685 -1.963 -27.061 1.00 82.19 267 ALA A C 1
ATOM 2139 O O . ALA A 1 267 ? 15.828 -1.982 -26.170 1.00 82.19 267 ALA A O 1
ATOM 2140 N N . ARG A 1 268 ? 16.343 -2.062 -28.352 1.00 84.00 268 ARG A N 1
ATOM 2141 C CA . ARG A 1 268 ? 14.963 -2.358 -28.765 1.00 84.00 268 ARG A CA 1
ATOM 2142 C C . ARG A 1 268 ? 14.537 -3.717 -28.202 1.00 84.00 268 ARG A C 1
ATOM 2144 O O . ARG A 1 268 ? 15.331 -4.653 -28.154 1.00 84.00 268 ARG A O 1
ATOM 2151 N N . ILE A 1 269 ? 13.275 -3.812 -27.783 1.00 83.94 269 ILE A N 1
ATOM 2152 C CA . ILE A 1 269 ? 12.717 -5.054 -27.240 1.00 83.94 269 ILE A CA 1
ATOM 2153 C C . ILE A 1 269 ? 12.690 -6.092 -28.372 1.00 83.94 269 ILE A C 1
ATOM 2155 O O . ILE A 1 269 ? 12.141 -5.795 -29.436 1.00 83.94 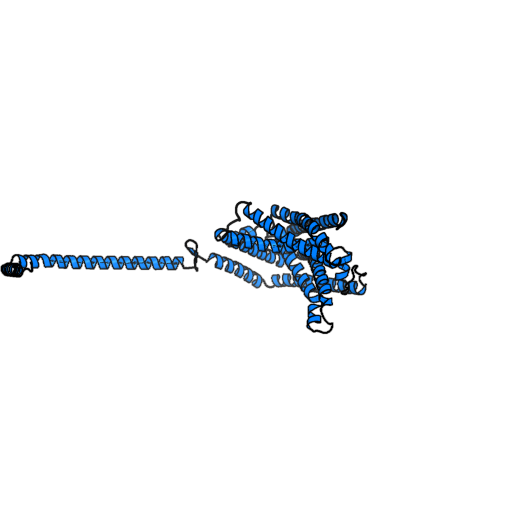269 ILE A O 1
ATOM 2159 N N . PRO A 1 270 ? 13.257 -7.296 -28.183 1.00 84.56 270 PRO A N 1
ATOM 2160 C CA . PRO A 1 270 ? 13.180 -8.335 -29.198 1.00 84.56 270 PRO A CA 1
ATOM 2161 C C . PRO A 1 270 ? 11.715 -8.785 -29.373 1.00 84.56 270 PRO A C 1
ATOM 2163 O O . PRO A 1 270 ? 11.044 -9.013 -28.359 1.00 84.56 270 PRO A O 1
ATOM 2166 N N . PRO A 1 271 ? 11.218 -8.984 -30.614 1.00 87.00 271 PRO A N 1
ATOM 2167 C CA . PRO A 1 271 ? 9.816 -9.337 -30.873 1.00 87.00 271 PRO A CA 1
ATOM 2168 C C . PRO A 1 271 ? 9.340 -10.559 -30.082 1.00 87.00 271 PRO A C 1
ATOM 2170 O O . PRO A 1 271 ? 8.233 -10.574 -29.555 1.00 87.00 271 PRO A O 1
ATOM 2173 N N . ARG A 1 272 ? 10.221 -11.552 -29.907 1.00 83.94 272 ARG A N 1
ATOM 2174 C CA . ARG A 1 272 ? 9.949 -12.753 -29.109 1.00 83.94 272 ARG A CA 1
ATOM 2175 C C . ARG A 1 272 ? 9.642 -12.443 -27.643 1.00 83.94 272 ARG A C 1
ATOM 2177 O O . ARG A 1 272 ? 8.740 -13.050 -27.085 1.00 83.94 272 ARG A O 1
ATOM 2184 N N . SER A 1 273 ? 10.374 -11.522 -27.013 1.00 82.19 273 SER A N 1
ATOM 2185 C CA . SER A 1 273 ? 10.129 -11.185 -25.603 1.00 82.19 273 SER A CA 1
ATOM 2186 C C . SER A 1 273 ? 8.810 -10.438 -25.437 1.00 82.19 273 SER A C 1
ATOM 2188 O O . SER A 1 273 ? 8.060 -10.708 -24.505 1.00 82.19 273 SER A O 1
ATOM 2190 N N . LEU A 1 274 ? 8.480 -9.560 -26.390 1.00 85.94 274 LEU A N 1
ATOM 2191 C CA . LEU A 1 274 ? 7.186 -8.882 -26.417 1.00 85.94 274 LEU A CA 1
ATOM 2192 C C . LEU A 1 274 ? 6.029 -9.876 -26.619 1.00 85.94 274 LEU A C 1
ATOM 2194 O O . LEU A 1 274 ? 5.029 -9.797 -25.909 1.00 85.94 274 LEU A O 1
ATOM 2198 N N . ALA A 1 275 ? 6.180 -10.841 -27.532 1.00 86.69 275 ALA A N 1
ATOM 2199 C CA . ALA A 1 275 ? 5.200 -11.903 -27.759 1.00 86.69 275 ALA A CA 1
ATOM 2200 C C . ALA A 1 275 ? 5.003 -12.780 -26.511 1.00 86.69 275 ALA A C 1
ATOM 2202 O O . ALA A 1 275 ? 3.876 -13.067 -26.130 1.00 86.69 275 ALA A O 1
ATOM 2203 N N . VAL A 1 276 ? 6.085 -13.153 -25.820 1.00 84.56 276 VAL A N 1
ATOM 2204 C CA . VAL A 1 276 ? 5.996 -13.933 -24.574 1.00 84.56 276 VAL A CA 1
ATOM 2205 C C . VAL A 1 276 ? 5.366 -13.113 -23.447 1.00 84.56 276 VAL A C 1
ATOM 2207 O O . VAL A 1 276 ? 4.494 -13.620 -22.751 1.00 84.56 276 VAL A O 1
ATOM 2210 N N . ALA A 1 277 ? 5.763 -11.852 -23.264 1.00 84.00 277 ALA A N 1
ATOM 2211 C CA . ALA A 1 277 ? 5.204 -10.991 -22.222 1.00 84.00 277 ALA A CA 1
ATOM 2212 C C . ALA A 1 277 ? 3.707 -10.723 -22.438 1.00 84.00 277 ALA A C 1
ATOM 2214 O O . ALA A 1 277 ? 2.932 -10.803 -21.489 1.00 84.00 277 ALA A O 1
ATOM 2215 N N . SER A 1 278 ? 3.297 -10.457 -23.682 1.00 87.50 278 SER A N 1
ATOM 2216 C CA . SER A 1 278 ? 1.881 -10.299 -24.034 1.00 87.50 278 SER A CA 1
ATOM 2217 C C . SER A 1 278 ? 1.106 -11.602 -23.845 1.00 87.50 278 SER A C 1
ATOM 2219 O O . SER A 1 278 ? 0.089 -11.580 -23.164 1.00 87.50 278 SER A O 1
ATOM 2221 N N . ALA A 1 279 ? 1.616 -12.742 -24.324 1.00 88.62 279 ALA A N 1
ATOM 2222 C CA . ALA A 1 279 ? 0.980 -14.043 -24.116 1.00 88.62 279 ALA A CA 1
ATOM 2223 C C . ALA A 1 279 ? 0.813 -14.383 -22.626 1.00 88.62 279 ALA A C 1
ATOM 2225 O O . ALA A 1 279 ? -0.259 -14.818 -22.218 1.00 88.62 279 ALA A O 1
ATOM 2226 N N . LEU A 1 280 ? 1.836 -14.140 -21.798 1.00 86.31 280 LEU A N 1
ATOM 2227 C CA . LEU A 1 280 ? 1.768 -14.356 -20.349 1.00 86.31 280 LEU A CA 1
ATOM 2228 C C . LEU A 1 280 ? 0.769 -13.415 -19.670 1.00 86.31 280 LEU A C 1
ATOM 2230 O O . LEU A 1 280 ? 0.020 -13.859 -18.804 1.00 86.31 280 LEU A O 1
ATOM 2234 N N . MET A 1 281 ? 0.731 -12.140 -20.065 1.00 85.81 281 MET A N 1
ATOM 2235 C CA . MET A 1 281 ? -0.222 -11.170 -19.521 1.00 85.81 281 MET A CA 1
ATOM 2236 C C . MET A 1 281 ? -1.662 -11.531 -19.899 1.00 85.81 281 MET A C 1
ATOM 2238 O O . MET A 1 281 ? -2.544 -11.516 -19.043 1.00 85.81 281 MET A O 1
ATOM 2242 N N . THR A 1 282 ? -1.902 -11.904 -21.158 1.00 88.69 282 THR A N 1
ATOM 2243 C CA . THR A 1 282 ? -3.211 -12.365 -21.635 1.00 88.69 282 THR A CA 1
ATOM 2244 C C . THR A 1 282 ? -3.620 -13.662 -20.945 1.00 88.69 282 THR A C 1
ATOM 2246 O O . THR A 1 282 ? -4.764 -13.781 -20.512 1.00 88.69 282 THR A O 1
ATOM 2249 N N . PHE A 1 283 ? -2.691 -14.609 -20.776 1.00 89.50 283 PHE A N 1
ATOM 2250 C CA . PHE A 1 283 ? -2.956 -15.848 -20.053 1.00 89.50 283 PHE A CA 1
ATOM 2251 C C . PHE A 1 283 ? -3.333 -15.573 -18.593 1.00 89.50 283 PHE A C 1
ATOM 2253 O O . PHE A 1 283 ? -4.352 -16.062 -18.113 1.00 89.50 283 PHE A O 1
ATOM 2260 N N . PHE A 1 284 ? -2.556 -14.734 -17.902 1.00 86.69 284 PHE A N 1
ATOM 2261 C CA . PHE A 1 284 ? -2.848 -14.328 -16.531 1.00 86.69 284 PHE A CA 1
ATOM 2262 C C . PHE A 1 284 ? -4.219 -13.655 -16.421 1.00 86.69 284 PHE A C 1
ATOM 2264 O O . PHE A 1 284 ? -5.012 -14.036 -15.570 1.00 86.69 284 PHE A O 1
ATOM 2271 N N . MET A 1 285 ? -4.530 -12.705 -17.301 1.00 86.75 285 MET A N 1
ATOM 2272 C CA . MET A 1 285 ? -5.826 -12.024 -17.339 1.00 86.75 285 MET A CA 1
ATOM 2273 C C . MET A 1 285 ? -7.002 -12.994 -17.500 1.00 86.75 285 MET A C 1
ATOM 2275 O O . MET A 1 285 ? -7.925 -12.981 -16.686 1.00 86.75 285 MET A O 1
ATOM 2279 N N . LEU A 1 286 ? -6.965 -13.824 -18.546 1.00 88.88 286 LEU A N 1
ATOM 2280 C CA . LEU A 1 286 ? -8.116 -14.619 -18.979 1.00 88.88 286 LEU A CA 1
ATOM 2281 C C . LEU A 1 286 ? -8.279 -15.934 -18.219 1.00 88.88 286 LEU A C 1
ATOM 2283 O O . LEU A 1 286 ? -9.408 -16.378 -18.052 1.00 88.88 286 LEU A O 1
ATOM 2287 N N . PHE A 1 287 ? -7.186 -16.554 -17.770 1.00 89.81 287 PHE A N 1
ATOM 2288 C CA . PHE A 1 287 ? -7.223 -17.883 -17.148 1.00 89.81 287 PHE A CA 1
ATOM 2289 C C . PHE A 1 287 ? -6.966 -17.862 -15.643 1.00 89.81 287 PHE A C 1
ATOM 2291 O O . PHE A 1 287 ? -7.315 -18.824 -14.966 1.00 89.81 287 PHE A O 1
ATOM 2298 N N . ILE A 1 288 ? -6.372 -16.791 -15.107 1.00 88.12 288 ILE A N 1
ATOM 2299 C CA . ILE A 1 288 ? -6.055 -16.697 -13.678 1.00 88.12 288 ILE A CA 1
ATOM 2300 C C . ILE A 1 288 ? -6.892 -15.601 -13.026 1.00 88.12 288 ILE A C 1
ATOM 2302 O O . ILE A 1 288 ? -7.759 -15.909 -12.218 1.00 88.12 288 ILE A O 1
ATOM 2306 N N . TYR A 1 289 ? -6.678 -14.335 -13.377 1.00 87.06 289 TYR A N 1
ATOM 2307 C CA . TYR A 1 289 ? -7.252 -13.186 -12.680 1.00 87.06 289 TYR A CA 1
ATOM 2308 C C . TYR A 1 289 ? -8.785 -13.161 -12.730 1.00 87.06 289 TYR A C 1
ATOM 2310 O O . TYR A 1 289 ? -9.428 -13.197 -11.680 1.00 87.06 289 TYR A O 1
ATOM 2318 N N . VAL A 1 290 ? -9.374 -13.151 -13.933 1.00 89.88 290 VAL A N 1
ATOM 2319 C CA . VAL A 1 290 ? -10.836 -13.092 -14.089 1.00 89.88 290 VAL A CA 1
ATOM 2320 C C . VAL A 1 290 ? -11.511 -14.363 -13.554 1.00 89.88 290 VAL A C 1
ATOM 2322 O O . VAL A 1 290 ? -12.394 -14.225 -12.705 1.00 89.88 290 VAL A O 1
ATOM 2325 N N . PRO A 1 291 ? -11.102 -15.591 -13.942 1.00 91.31 291 PRO A N 1
ATOM 2326 C CA . PRO A 1 291 ? -11.753 -16.797 -13.439 1.00 91.31 291 PRO A CA 1
ATOM 2327 C C . PRO A 1 291 ? -11.621 -16.976 -11.932 1.00 91.31 291 PRO A C 1
ATOM 2329 O O . PRO A 1 291 ? -12.588 -17.393 -11.311 1.00 91.31 291 PRO A O 1
ATOM 2332 N N . SER A 1 292 ? -10.477 -16.630 -11.325 1.00 87.94 292 SER A N 1
ATOM 2333 C CA . SER A 1 292 ? -10.309 -16.767 -9.871 1.00 87.94 292 SER A CA 1
ATOM 2334 C C . SER A 1 292 ? -11.291 -15.881 -9.117 1.00 87.94 292 SER A C 1
ATOM 2336 O O . SER A 1 292 ? -11.915 -16.338 -8.168 1.00 87.94 292 SER A O 1
ATOM 2338 N N . ILE A 1 293 ? -11.477 -14.629 -9.540 1.00 88.00 293 ILE A N 1
ATOM 2339 C CA . ILE A 1 293 ? -12.361 -13.706 -8.819 1.00 88.00 293 ILE A CA 1
ATOM 2340 C C . ILE A 1 293 ? -13.835 -14.040 -9.070 1.00 88.00 293 ILE A C 1
ATOM 2342 O O . ILE A 1 293 ? -14.629 -14.007 -8.133 1.00 88.00 293 ILE A O 1
ATOM 2346 N N . VAL A 1 294 ? -14.198 -14.441 -10.293 1.00 89.56 294 VAL A N 1
ATOM 2347 C CA . VAL A 1 294 ? -15.549 -14.950 -10.591 1.00 89.56 294 VAL A CA 1
ATOM 2348 C C . VAL A 1 294 ? -15.839 -16.227 -9.799 1.00 89.56 294 VAL A C 1
ATOM 2350 O O . VAL A 1 294 ? -16.927 -16.367 -9.249 1.00 89.56 294 VAL A O 1
ATOM 2353 N N . TYR A 1 295 ? -14.867 -17.137 -9.696 1.00 89.81 295 TYR A N 1
ATOM 2354 C CA . TYR A 1 295 ? -14.990 -18.355 -8.901 1.00 89.81 295 TYR A CA 1
ATOM 2355 C C . TYR A 1 295 ? -15.170 -18.041 -7.415 1.00 89.81 295 TYR A C 1
ATOM 2357 O O . TYR A 1 295 ? -16.052 -18.617 -6.793 1.00 89.81 295 TYR A O 1
ATOM 2365 N N . VAL A 1 296 ? -14.391 -17.112 -6.848 1.00 87.88 296 VAL A N 1
ATOM 2366 C CA . VAL A 1 296 ? -14.544 -16.706 -5.441 1.00 87.88 296 VAL A CA 1
ATOM 2367 C C . VAL A 1 296 ? -15.912 -16.055 -5.201 1.00 87.88 296 VAL A C 1
ATOM 2369 O O . VAL A 1 296 ? -16.567 -16.406 -4.225 1.00 87.88 296 VAL A O 1
ATOM 2372 N N . ASP A 1 297 ? -16.390 -15.176 -6.091 1.00 88.00 297 ASP A N 1
ATOM 2373 C CA . ASP A 1 297 ? -17.735 -14.583 -5.975 1.00 88.00 297 ASP A CA 1
ATOM 2374 C C . ASP A 1 297 ? -18.837 -15.654 -6.065 1.00 88.00 297 ASP A C 1
ATOM 2376 O O . ASP A 1 297 ? -19.759 -15.663 -5.250 1.00 88.00 297 ASP A O 1
ATOM 2380 N N . ALA A 1 298 ? -18.725 -16.607 -6.996 1.00 87.50 298 ALA A N 1
ATOM 2381 C CA . ALA A 1 298 ? -19.664 -17.722 -7.126 1.00 87.50 298 ALA A CA 1
ATOM 2382 C C . ALA A 1 298 ? -19.622 -18.672 -5.919 1.00 87.50 298 ALA A C 1
ATOM 2384 O O . ALA A 1 298 ? -20.662 -19.114 -5.433 1.00 87.50 298 ALA A O 1
ATOM 2385 N N . TRP A 1 299 ? -18.429 -18.958 -5.402 1.00 87.62 299 TRP A N 1
ATOM 2386 C CA . TRP A 1 299 ? -18.232 -19.809 -4.237 1.00 87.62 299 TRP A CA 1
ATOM 2387 C C . TRP A 1 299 ? -18.836 -19.183 -2.974 1.00 87.62 299 TRP A C 1
ATOM 2389 O O . TRP A 1 299 ? -19.571 -19.868 -2.258 1.00 87.62 299 TRP A O 1
ATOM 2399 N N . LEU A 1 300 ? -18.624 -17.877 -2.760 1.00 85.19 300 LEU A N 1
ATOM 2400 C CA . LEU A 1 300 ? -19.255 -17.110 -1.680 1.00 85.19 300 LEU A CA 1
ATOM 2401 C C . LEU A 1 300 ? -20.786 -17.115 -1.802 1.00 85.19 300 LEU A C 1
ATOM 2403 O O . LEU A 1 300 ? -21.467 -17.355 -0.809 1.00 85.19 300 LEU A O 1
ATOM 2407 N N . ARG A 1 301 ? -21.335 -16.955 -3.017 1.00 84.12 301 ARG A N 1
ATOM 2408 C CA . ARG A 1 301 ? -22.784 -17.104 -3.269 1.00 84.12 301 ARG A CA 1
ATOM 2409 C C . ARG A 1 301 ? -23.309 -18.490 -2.913 1.00 84.12 301 ARG A C 1
ATOM 2411 O O . ARG A 1 301 ? -24.403 -18.604 -2.374 1.00 84.12 301 ARG A O 1
ATOM 2418 N N . SER A 1 302 ? -22.552 -19.537 -3.230 1.00 85.75 302 SER A N 1
ATOM 2419 C CA . SER A 1 302 ? -22.965 -20.924 -2.983 1.00 85.75 302 SER A CA 1
ATOM 2420 C C . SER A 1 302 ? -22.788 -21.383 -1.531 1.00 85.75 302 SER A C 1
ATOM 2422 O O . SER A 1 302 ? -23.355 -22.404 -1.152 1.00 85.75 302 SER A O 1
ATOM 2424 N N . THR A 1 303 ? -22.030 -20.639 -0.715 1.00 85.81 303 THR A N 1
ATOM 2425 C CA . THR A 1 303 ? -21.682 -21.032 0.659 1.00 85.81 303 THR A CA 1
ATOM 2426 C C . THR A 1 303 ? -22.056 -19.940 1.675 1.00 85.81 303 THR A C 1
ATOM 2428 O O . THR A 1 303 ? -21.168 -19.358 2.305 1.00 85.81 303 THR A O 1
ATOM 2431 N N . PRO A 1 304 ? -23.360 -19.667 1.892 1.00 77.38 304 PRO A N 1
ATOM 2432 C CA . PRO A 1 304 ? -23.813 -18.597 2.790 1.00 77.38 304 PRO A CA 1
ATOM 2433 C C . PRO A 1 304 ? -23.307 -18.772 4.228 1.00 77.38 304 PRO A C 1
ATOM 2435 O O . PRO A 1 304 ? -22.981 -17.793 4.890 1.00 77.38 304 PRO A O 1
ATOM 2438 N N . ARG A 1 305 ? -23.096 -20.019 4.667 1.00 78.75 305 ARG A N 1
ATOM 2439 C CA . ARG A 1 305 ? -22.564 -20.350 5.996 1.00 78.75 305 ARG A CA 1
ATOM 2440 C C . ARG A 1 305 ? -21.185 -19.743 6.289 1.00 78.75 305 ARG A C 1
ATOM 2442 O O . ARG A 1 305 ? -20.869 -19.479 7.441 1.00 78.75 305 ARG A O 1
ATOM 2449 N N . ILE A 1 306 ? -20.343 -19.537 5.271 1.00 75.69 306 ILE A N 1
ATOM 2450 C CA . ILE A 1 306 ? -19.026 -18.897 5.455 1.00 75.69 306 ILE A CA 1
ATOM 2451 C C . ILE A 1 306 ? -19.190 -17.394 5.670 1.00 75.69 306 ILE A C 1
ATOM 2453 O O . ILE A 1 306 ? -18.478 -16.813 6.483 1.00 75.69 306 ILE A O 1
ATOM 2457 N N . VAL A 1 307 ? -20.134 -16.775 4.962 1.00 74.69 307 VAL A N 1
ATOM 2458 C CA . VAL A 1 307 ? -20.460 -15.356 5.131 1.00 74.69 307 VAL A CA 1
ATOM 2459 C C . VAL A 1 307 ? -21.056 -15.118 6.518 1.00 74.69 307 VAL A C 1
ATOM 2461 O O . VAL A 1 307 ? -20.595 -14.230 7.227 1.00 74.69 307 VAL A O 1
ATOM 2464 N N . GLU A 1 308 ? -21.996 -15.966 6.941 1.00 77.25 308 GLU A N 1
ATOM 2465 C CA . GLU A 1 308 ? -22.558 -15.950 8.297 1.00 77.25 308 GLU A CA 1
ATOM 2466 C C . GLU A 1 308 ? -21.462 -16.127 9.353 1.00 77.25 308 GLU A C 1
ATOM 2468 O O . GLU A 1 308 ? -21.352 -15.307 10.255 1.00 77.25 308 GLU A O 1
ATOM 2473 N N . TYR A 1 309 ? -20.568 -17.109 9.194 1.00 76.56 309 TYR A N 1
ATOM 2474 C CA . TYR A 1 309 ? -19.444 -17.308 10.112 1.00 76.56 309 TYR A CA 1
ATOM 2475 C C . TYR A 1 309 ? -18.505 -16.091 10.188 1.00 76.56 309 TYR A C 1
ATOM 2477 O O . TYR A 1 309 ? -18.026 -15.736 11.266 1.00 76.56 309 TYR A O 1
ATOM 2485 N N . LEU A 1 310 ? -18.219 -15.431 9.060 1.00 74.44 310 LEU A N 1
ATOM 2486 C CA . LEU A 1 310 ? -17.406 -14.211 9.043 1.00 74.44 310 LEU A CA 1
ATOM 2487 C C . LEU A 1 310 ? -18.100 -13.067 9.788 1.00 74.44 310 LEU A C 1
ATOM 2489 O O . LEU A 1 310 ? -17.441 -12.358 10.547 1.00 74.44 310 LEU A O 1
ATOM 2493 N N . GLN A 1 311 ? -19.411 -12.915 9.607 1.00 75.94 311 GLN A N 1
ATOM 2494 C CA . GLN A 1 311 ? -20.214 -11.913 10.307 1.00 75.94 311 GLN A CA 1
ATOM 2495 C C . GLN A 1 311 ? -20.293 -12.210 11.808 1.00 75.94 311 GLN A C 1
ATOM 2497 O O . GLN A 1 311 ? -20.020 -11.326 12.614 1.00 75.94 311 GLN A O 1
ATOM 2502 N N . GLU A 1 312 ? -20.556 -13.458 12.195 1.00 78.44 312 GLU A N 1
ATOM 2503 C CA . GLU A 1 312 ? -20.521 -13.908 13.589 1.00 78.44 312 GLU A CA 1
ATOM 2504 C C . GLU A 1 312 ? -19.151 -13.656 14.218 1.00 78.44 312 GLU A C 1
ATOM 2506 O O . GLU A 1 312 ? -19.069 -13.177 15.342 1.00 78.44 312 GLU A O 1
ATOM 2511 N N . THR A 1 313 ? -18.061 -13.905 13.486 1.00 74.75 313 THR A N 1
ATOM 2512 C CA . THR A 1 313 ? -16.703 -13.628 13.974 1.00 74.75 313 THR A CA 1
ATOM 2513 C C . THR A 1 313 ? -16.476 -12.128 14.171 1.00 74.75 313 THR A C 1
ATOM 2515 O O . THR A 1 313 ? -15.883 -11.730 15.170 1.00 74.75 313 THR A O 1
ATOM 2518 N N . GLN A 1 314 ? -16.944 -11.279 13.250 1.00 72.75 314 GLN A N 1
ATOM 2519 C CA . GLN A 1 314 ? -16.843 -9.820 13.385 1.00 72.75 314 GLN A CA 1
ATOM 2520 C C . GLN A 1 314 ? -17.626 -9.315 14.601 1.00 72.75 314 GLN A C 1
ATOM 2522 O O . GLN A 1 314 ? -17.091 -8.527 15.382 1.00 72.75 314 GLN A O 1
ATOM 2527 N N . VAL A 1 315 ? -18.852 -9.808 14.793 1.00 74.06 315 VAL A N 1
ATOM 2528 C CA . VAL A 1 315 ? -19.692 -9.485 15.953 1.00 74.06 315 VAL A CA 1
ATOM 2529 C C . VAL A 1 315 ? -19.056 -10.002 17.241 1.00 74.06 315 VAL A C 1
ATOM 2531 O O . VAL A 1 315 ? -18.921 -9.236 18.183 1.00 74.06 315 VAL A O 1
ATOM 2534 N N . ALA A 1 316 ? -18.563 -11.241 17.271 1.00 71.50 316 ALA A N 1
ATOM 2535 C CA . ALA A 1 316 ? -17.904 -11.818 18.441 1.00 71.50 316 ALA A CA 1
ATOM 2536 C C . ALA A 1 316 ? -16.607 -11.081 18.809 1.00 71.50 316 ALA A C 1
ATOM 2538 O O . ALA A 1 316 ? -16.285 -10.936 19.986 1.00 71.50 316 ALA A O 1
ATOM 2539 N N . VAL A 1 317 ? -15.841 -10.599 17.823 1.00 70.00 317 VAL A N 1
ATOM 2540 C CA . VAL A 1 317 ? -14.670 -9.744 18.074 1.00 70.00 317 VAL A CA 1
ATOM 2541 C C . VAL A 1 317 ? -15.106 -8.395 18.640 1.00 70.00 317 VAL A C 1
ATOM 2543 O O . VAL A 1 317 ? -14.488 -7.929 19.597 1.00 70.00 317 VAL A O 1
ATOM 2546 N N . ALA A 1 318 ? -16.164 -7.791 18.091 1.00 66.94 318 ALA A N 1
ATOM 2547 C CA . ALA A 1 318 ? -16.698 -6.533 18.596 1.00 66.94 318 ALA A CA 1
ATOM 2548 C C . ALA A 1 318 ? -17.211 -6.670 20.038 1.00 66.94 318 ALA A C 1
ATOM 2550 O O . ALA A 1 318 ? -16.784 -5.922 20.913 1.00 66.94 318 ALA A O 1
ATOM 2551 N N . GLU A 1 319 ? -18.014 -7.697 20.303 1.00 66.06 319 GLU A N 1
ATOM 2552 C CA . GLU A 1 319 ? -18.551 -8.026 21.620 1.00 66.06 319 GLU A CA 1
ATOM 2553 C C . GLU A 1 319 ? -17.436 -8.358 22.613 1.00 66.06 319 GLU A C 1
ATOM 2555 O O . GLU A 1 319 ? -17.449 -7.875 23.737 1.00 66.06 319 GLU A O 1
ATOM 2560 N N . LYS A 1 320 ? -16.405 -9.112 22.213 1.00 64.56 320 LYS A N 1
ATOM 2561 C CA . LYS A 1 320 ? -15.271 -9.417 23.097 1.00 64.56 320 LYS A CA 1
ATOM 2562 C C . LYS A 1 320 ? -14.492 -8.163 23.499 1.00 64.56 320 LYS A C 1
ATOM 2564 O O . LYS A 1 320 ? -14.031 -8.086 24.635 1.00 64.56 320 LYS A O 1
ATOM 2569 N N . ILE A 1 321 ? -14.339 -7.200 22.591 1.00 63.47 321 ILE A N 1
ATOM 2570 C CA . ILE A 1 321 ? -13.679 -5.918 22.877 1.00 63.47 321 ILE A CA 1
ATOM 2571 C C . ILE A 1 321 ? -14.570 -5.039 23.769 1.00 63.47 321 ILE A C 1
ATOM 2573 O O . ILE A 1 321 ? -14.059 -4.426 24.700 1.00 63.47 321 ILE A O 1
ATOM 2577 N N . GLU A 1 322 ? -15.886 -5.025 23.541 1.00 60.56 322 GLU A N 1
ATOM 2578 C CA . GLU A 1 322 ? -16.860 -4.267 24.345 1.00 60.56 322 GLU A CA 1
ATOM 2579 C C . GLU A 1 322 ? -17.145 -4.889 25.719 1.00 60.56 322 GLU A C 1
ATOM 2581 O O . GLU A 1 322 ? -17.440 -4.176 26.672 1.00 60.56 322 GLU A O 1
ATOM 2586 N N . SER A 1 323 ? -17.007 -6.209 25.854 1.00 55.44 323 SER A N 1
ATOM 2587 C CA . SER A 1 323 ? -17.205 -6.946 27.109 1.00 55.44 323 SER A CA 1
ATOM 2588 C C . SER A 1 323 ? -16.116 -6.677 28.155 1.00 55.44 323 SER A C 1
ATOM 2590 O O . SER A 1 323 ? -16.227 -7.129 29.296 1.00 55.44 323 SER A O 1
ATOM 2592 N N . LEU A 1 324 ? -15.053 -5.954 27.787 1.00 57.38 324 LEU A N 1
ATOM 2593 C CA . LEU A 1 324 ? -14.065 -5.467 28.741 1.00 57.38 324 LEU A CA 1
ATOM 2594 C C . LEU A 1 324 ? -14.699 -4.367 29.595 1.00 57.38 324 LEU A C 1
ATOM 2596 O O . LEU A 1 324 ? -14.968 -3.260 29.135 1.00 57.38 324 LEU A O 1
ATOM 2600 N N . GLU A 1 325 ? -14.934 -4.682 30.863 1.00 56.88 325 GLU A N 1
ATOM 2601 C CA . GLU A 1 325 ? -15.517 -3.748 31.818 1.00 56.88 325 GLU A CA 1
ATOM 2602 C C . GLU A 1 325 ? -14.470 -2.706 32.221 1.00 56.88 325 GLU A C 1
ATOM 2604 O O . GLU A 1 325 ? -13.394 -3.052 32.711 1.00 56.88 325 GLU A O 1
ATOM 2609 N N . LYS A 1 326 ? -14.781 -1.419 32.042 1.00 58.38 326 LYS A N 1
ATOM 2610 C CA . LYS A 1 326 ? -13.930 -0.325 32.519 1.00 58.38 326 LYS A CA 1
ATOM 2611 C C . LYS A 1 326 ? -14.279 0.008 33.972 1.00 58.38 326 LYS A C 1
ATOM 2613 O O . LYS A 1 326 ? -15.410 0.400 34.258 1.00 58.38 326 LYS A O 1
ATOM 2618 N N . ILE A 1 327 ? -13.312 -0.118 34.882 1.00 60.22 327 ILE A N 1
ATOM 2619 C CA . ILE A 1 327 ? -13.424 0.336 36.277 1.00 60.22 327 ILE A CA 1
ATOM 2620 C C . ILE A 1 327 ? -12.337 1.392 36.499 1.00 60.22 327 ILE A C 1
ATOM 2622 O O . ILE A 1 327 ? -11.151 1.076 36.500 1.00 60.22 327 ILE A O 1
ATOM 2626 N N . GLY A 1 328 ? -12.731 2.657 36.675 1.00 64.94 328 GLY A N 1
ATOM 2627 C CA . GLY A 1 328 ? -11.770 3.766 36.715 1.00 64.94 328 GLY A CA 1
ATOM 2628 C C . GLY A 1 328 ? -11.123 3.979 35.344 1.00 64.94 328 GLY A C 1
ATOM 2629 O O . GLY A 1 328 ? -11.846 4.154 34.365 1.00 64.94 328 GLY A O 1
ATOM 2630 N N . ASP A 1 329 ? -9.789 3.941 35.270 1.00 61.97 329 ASP A N 1
ATOM 2631 C CA . ASP A 1 329 ? -9.020 4.054 34.017 1.00 61.97 329 ASP A CA 1
ATOM 2632 C C . ASP A 1 329 ? -8.586 2.697 33.428 1.00 61.97 329 ASP A C 1
ATOM 2634 O O . ASP A 1 329 ? -8.127 2.648 32.286 1.00 61.97 329 ASP A O 1
ATOM 2638 N N . ASP A 1 330 ? -8.796 1.597 34.157 1.00 56.91 330 ASP A N 1
ATOM 2639 C CA . ASP A 1 330 ? -8.317 0.263 33.791 1.00 56.91 330 ASP A CA 1
ATOM 2640 C C . ASP A 1 330 ? -9.430 -0.638 33.223 1.00 56.91 330 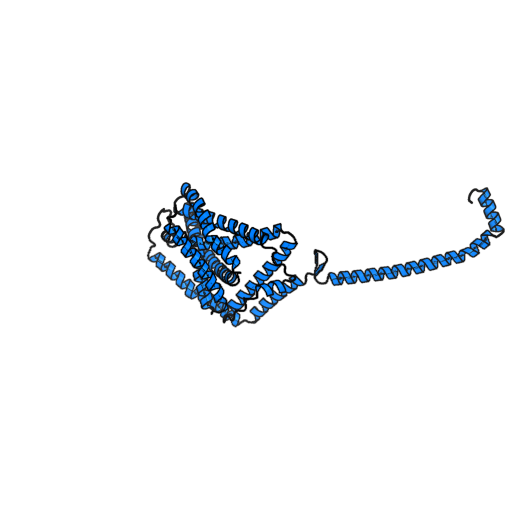ASP A C 1
ATOM 2642 O O . ASP A 1 330 ? -10.606 -0.552 33.598 1.00 56.91 330 ASP A O 1
ATOM 2646 N N . TYR A 1 331 ? -9.040 -1.532 32.307 1.00 66.12 331 TYR A N 1
ATOM 2647 C CA . TYR A 1 331 ? -9.925 -2.516 31.675 1.00 66.12 331 TYR A CA 1
ATOM 2648 C C . TYR A 1 331 ? -9.805 -3.878 32.361 1.00 66.12 331 TYR A C 1
ATOM 2650 O O . TYR A 1 331 ? -8.721 -4.459 32.445 1.00 66.12 331 TYR A O 1
ATOM 2658 N N . TYR A 1 332 ? -10.940 -4.420 32.789 1.00 66.50 332 TYR A N 1
ATOM 2659 C CA . TYR A 1 332 ? -11.044 -5.690 33.493 1.00 66.50 332 TYR A CA 1
ATOM 2660 C C . TYR A 1 332 ? -11.822 -6.725 32.684 1.00 66.50 332 TYR A C 1
ATOM 2662 O O . TYR A 1 332 ? -12.503 -6.428 31.701 1.00 66.50 332 TYR A O 1
ATOM 2670 N N . LYS A 1 333 ? -11.693 -7.991 33.094 1.00 68.00 333 LYS A N 1
ATOM 2671 C CA . LYS A 1 333 ? -12.428 -9.088 32.464 1.00 68.00 333 LYS A CA 1
ATOM 2672 C C . LYS A 1 333 ? -13.937 -8.920 32.711 1.00 68.00 333 LYS A C 1
ATOM 2674 O O . LYS A 1 333 ? -14.309 -8.450 33.787 1.00 68.00 333 LYS A O 1
ATOM 2679 N N . PRO A 1 334 ? -14.790 -9.356 31.775 1.00 59.47 334 PRO A N 1
ATOM 2680 C CA . PRO A 1 334 ? -16.237 -9.338 31.969 1.00 59.47 334 PRO A CA 1
ATOM 2681 C C . PRO A 1 334 ? -16.628 -10.058 33.269 1.00 59.47 334 PRO A C 1
ATOM 2683 O O . PRO A 1 334 ? -16.106 -11.141 33.551 1.00 59.47 334 PRO A O 1
ATOM 2686 N N . GLY A 1 335 ? -17.528 -9.469 34.060 1.00 69.00 335 GLY A N 1
ATOM 2687 C CA . GLY A 1 335 ? -17.969 -9.994 35.356 1.00 69.00 335 GLY A CA 1
ATOM 2688 C C . GLY A 1 335 ? -17.146 -9.525 36.561 1.00 69.00 335 GLY A C 1
ATOM 2689 O O . GLY A 1 335 ? -17.475 -9.893 37.691 1.00 69.00 335 GLY A O 1
ATOM 2690 N N . THR A 1 336 ? -16.118 -8.695 36.365 1.00 75.50 336 THR A N 1
ATOM 2691 C CA . THR A 1 336 ? -15.292 -8.169 37.465 1.00 75.50 336 THR A CA 1
ATOM 2692 C C . THR A 1 336 ? -16.085 -7.185 38.329 1.00 75.50 336 THR A C 1
ATOM 2694 O O . THR A 1 336 ? -15.983 -7.232 39.554 1.00 75.50 336 THR A O 1
ATOM 2697 N N . ILE A 1 337 ? -16.945 -6.349 37.736 1.00 72.19 337 ILE A N 1
ATOM 2698 C CA . ILE A 1 337 ? -17.852 -5.440 38.459 1.00 72.19 337 ILE A CA 1
ATOM 2699 C C . ILE A 1 337 ? -18.824 -6.239 39.332 1.00 72.19 337 ILE A C 1
ATOM 2701 O O . ILE A 1 337 ? -19.033 -5.901 40.498 1.00 72.19 337 ILE A O 1
ATOM 2705 N N . ALA A 1 338 ? -19.398 -7.317 38.790 1.00 75.25 338 ALA A N 1
ATOM 2706 C CA . ALA A 1 338 ? -20.315 -8.183 39.526 1.00 75.25 338 ALA A CA 1
ATOM 2707 C C . ALA A 1 338 ? -19.611 -8.882 40.700 1.00 75.25 338 ALA A C 1
ATOM 2709 O O . ALA A 1 338 ? -20.116 -8.841 41.821 1.00 75.25 338 ALA A O 1
ATOM 2710 N N . GLN A 1 339 ? -18.414 -9.434 40.469 1.00 80.81 339 GLN A N 1
ATOM 2711 C CA . GLN A 1 339 ? -17.589 -10.045 41.517 1.00 80.81 339 GLN A CA 1
ATOM 2712 C C . GLN A 1 339 ? -17.187 -9.035 42.595 1.00 80.81 339 GLN A C 1
ATOM 2714 O O . GLN A 1 339 ? -17.286 -9.335 43.779 1.00 80.81 339 GLN A O 1
ATOM 2719 N N . THR A 1 340 ? -16.802 -7.816 42.207 1.00 81.38 340 THR A N 1
ATOM 2720 C CA . THR A 1 340 ? -16.426 -6.754 43.154 1.00 81.38 340 THR A CA 1
ATOM 2721 C C . THR A 1 340 ? -17.622 -6.311 43.990 1.00 81.38 340 THR A C 1
ATOM 2723 O O . THR A 1 340 ? -17.502 -6.139 45.200 1.00 81.38 340 THR A O 1
ATOM 2726 N N . ARG A 1 341 ? -18.802 -6.165 43.372 1.00 82.75 341 ARG A N 1
ATOM 2727 C CA . ARG A 1 341 ? -20.040 -5.844 44.092 1.00 82.75 341 ARG A CA 1
ATOM 2728 C C . ARG A 1 341 ? -20.410 -6.955 45.072 1.00 82.75 341 ARG A C 1
ATOM 2730 O O . ARG A 1 341 ? -20.814 -6.653 46.188 1.00 82.75 341 ARG A O 1
ATOM 2737 N N . GLN A 1 342 ? -20.275 -8.214 44.670 1.00 87.75 342 GLN A N 1
ATOM 2738 C CA . GLN A 1 342 ? -20.578 -9.349 45.535 1.00 87.75 342 GLN A CA 1
ATOM 2739 C C . GLN A 1 342 ? -19.596 -9.442 46.708 1.00 87.75 342 GLN A C 1
ATOM 2741 O O . GLN A 1 342 ? -20.039 -9.531 47.848 1.00 87.75 342 GLN A O 1
ATOM 2746 N N . ALA A 1 343 ? -18.294 -9.293 46.453 1.00 85.38 343 ALA A N 1
ATOM 2747 C CA . ALA A 1 343 ? -17.277 -9.231 47.500 1.00 85.38 343 ALA A CA 1
ATOM 2748 C C . ALA A 1 343 ? -17.521 -8.059 48.468 1.00 85.38 343 ALA A C 1
ATOM 2750 O O . ALA A 1 343 ? -17.389 -8.214 49.677 1.00 85.38 343 ALA A O 1
ATOM 2751 N N . TYR A 1 344 ? -17.938 -6.894 47.960 1.00 84.56 344 TYR A N 1
ATOM 2752 C CA . TYR A 1 344 ? -18.314 -5.760 48.807 1.00 84.56 344 TYR A CA 1
ATOM 2753 C C . TYR A 1 344 ? -19.516 -6.085 49.703 1.00 84.56 344 TYR A C 1
ATOM 2755 O O . TYR A 1 344 ? -19.489 -5.786 50.894 1.00 84.56 344 TYR A O 1
ATOM 2763 N N . LEU A 1 345 ? -20.558 -6.717 49.154 1.00 87.88 345 LEU A N 1
ATOM 2764 C CA . LEU A 1 345 ? -21.733 -7.127 49.927 1.00 87.88 345 LEU A CA 1
ATOM 2765 C C . LEU A 1 345 ? -21.383 -8.169 50.999 1.00 87.88 345 LEU A C 1
ATOM 2767 O O . LEU A 1 345 ? -21.891 -8.073 52.114 1.00 87.88 345 LEU A O 1
ATOM 2771 N N . GLU A 1 346 ? -20.497 -9.119 50.694 1.00 90.62 346 GLU A N 1
ATOM 2772 C CA . GLU A 1 346 ? -19.999 -10.105 51.662 1.00 90.62 346 GLU A CA 1
ATOM 2773 C C . GLU A 1 346 ? -19.231 -9.434 52.807 1.00 90.62 346 GLU A C 1
ATOM 2775 O O . GLU A 1 346 ? -19.527 -9.699 53.971 1.00 90.62 346 GLU A O 1
ATOM 2780 N N . VAL A 1 347 ? -18.329 -8.497 52.498 1.00 86.94 347 VAL A N 1
ATOM 2781 C CA . VAL A 1 347 ? -17.578 -7.739 53.515 1.00 86.94 347 VAL A CA 1
ATOM 2782 C C . VAL A 1 347 ? -18.507 -6.891 54.387 1.00 86.94 347 VAL A C 1
ATOM 2784 O O . VAL A 1 347 ? -18.325 -6.832 55.601 1.00 86.94 347 VAL A O 1
ATOM 2787 N N . VAL A 1 348 ? -19.523 -6.245 53.804 1.00 88.31 348 VAL A N 1
ATOM 2788 C CA . VAL A 1 348 ? -20.518 -5.476 54.574 1.00 88.31 348 VAL A CA 1
ATOM 2789 C C . VAL A 1 348 ? -21.300 -6.389 55.517 1.00 88.31 348 VAL A C 1
ATOM 2791 O O . VAL A 1 348 ? -21.503 -6.035 56.678 1.00 88.31 348 VAL A O 1
ATOM 2794 N N . HIS A 1 349 ? -21.698 -7.572 55.049 1.00 88.31 349 HIS A N 1
ATOM 2795 C CA . HIS A 1 349 ? -22.416 -8.539 55.872 1.00 88.31 349 HIS A CA 1
ATOM 2796 C C . HIS A 1 349 ? -21.547 -9.088 57.017 1.00 88.31 349 HIS A C 1
ATOM 2798 O O . HIS A 1 349 ? -21.994 -9.175 58.163 1.00 88.31 349 HIS A O 1
ATOM 2804 N N . GLU A 1 350 ? -20.278 -9.396 56.739 1.00 89.31 350 GLU A N 1
ATOM 2805 C CA . GLU A 1 350 ? -19.308 -9.822 57.750 1.00 89.31 350 GLU A CA 1
ATOM 2806 C C . GLU A 1 350 ? -19.072 -8.725 58.800 1.00 89.31 350 GLU A C 1
ATOM 2808 O O . GLU A 1 350 ? -19.066 -9.001 60.006 1.00 89.31 350 GLU A O 1
ATOM 2813 N N . LEU A 1 351 ? -18.968 -7.464 58.370 1.00 87.50 351 LEU A N 1
ATOM 2814 C CA . LEU A 1 351 ? -18.822 -6.315 59.262 1.00 87.50 351 LEU A CA 1
ATOM 2815 C C . LEU A 1 351 ? -20.045 -6.147 60.176 1.00 87.50 351 LEU A C 1
ATOM 2817 O O . LEU A 1 351 ? -19.891 -5.945 61.380 1.00 87.50 351 LEU A O 1
ATOM 2821 N N . GLU A 1 352 ? -21.257 -6.266 59.633 1.00 89.44 352 GLU A N 1
ATOM 2822 C CA . GLU A 1 352 ? -22.503 -6.177 60.403 1.00 89.44 352 GLU A CA 1
ATOM 2823 C C . GLU A 1 352 ? -22.590 -7.286 61.462 1.00 89.44 352 GLU A C 1
ATOM 2825 O O . GLU A 1 352 ? -22.902 -7.021 62.628 1.00 89.44 352 GLU A O 1
ATOM 2830 N N . SER A 1 353 ? -22.218 -8.516 61.093 1.00 88.12 353 SER A N 1
ATOM 2831 C CA . SER A 1 353 ? -22.157 -9.642 62.031 1.00 88.12 353 SER A CA 1
ATOM 2832 C C . SER A 1 353 ? -21.130 -9.410 63.150 1.00 88.12 353 SER A C 1
ATOM 2834 O O . SER A 1 353 ? -21.422 -9.641 64.328 1.00 88.12 353 SER A O 1
ATOM 2836 N N . SER A 1 354 ? -19.967 -8.850 62.805 1.00 87.81 354 SER A N 1
ATOM 2837 C CA . SER A 1 354 ? -18.894 -8.527 63.746 1.00 87.81 354 SER A CA 1
ATOM 2838 C C . SER A 1 354 ? -19.306 -7.419 64.717 1.00 87.81 354 SER A C 1
ATOM 2840 O O . SER A 1 354 ? -19.053 -7.524 65.916 1.00 87.81 354 SER A O 1
ATOM 2842 N N . ILE A 1 355 ? -20.002 -6.383 64.235 1.00 89.50 355 ILE A N 1
ATOM 2843 C CA . ILE A 1 355 ? -20.557 -5.308 65.074 1.00 89.50 355 ILE A CA 1
ATOM 2844 C C . ILE A 1 355 ? -21.602 -5.870 66.040 1.00 89.50 355 ILE A C 1
ATOM 2846 O O . ILE A 1 355 ? -21.594 -5.530 67.226 1.00 89.50 355 ILE A O 1
ATOM 2850 N N . HIS A 1 356 ? -22.482 -6.755 65.568 1.00 89.44 356 HIS A N 1
ATOM 2851 C CA . HIS A 1 356 ? -23.466 -7.408 66.428 1.00 89.44 356 HIS A CA 1
ATOM 2852 C C . HIS A 1 356 ? -22.810 -8.244 67.530 1.00 89.44 356 HIS A C 1
ATOM 2854 O O . HIS A 1 356 ? -23.220 -8.166 68.692 1.00 89.44 356 HIS A O 1
ATOM 2860 N N . GLN A 1 357 ? -21.775 -9.012 67.189 1.00 89.94 357 GLN A N 1
ATOM 2861 C CA . GLN A 1 357 ? -21.034 -9.818 68.153 1.00 89.94 357 GLN A CA 1
ATOM 2862 C C . GLN A 1 357 ? -20.263 -8.954 69.155 1.00 89.94 357 GLN A C 1
ATOM 2864 O O . GLN A 1 357 ? -20.282 -9.249 70.354 1.00 89.94 357 GLN A O 1
ATOM 2869 N N . LEU A 1 358 ? -19.647 -7.863 68.692 1.00 90.12 358 LEU A N 1
ATOM 2870 C CA . LEU A 1 358 ? -18.977 -6.895 69.552 1.00 90.12 358 LEU A CA 1
ATOM 2871 C C . LEU A 1 358 ? -19.966 -6.298 70.554 1.00 90.12 358 LEU A C 1
ATOM 2873 O O . LEU A 1 358 ? -19.724 -6.368 71.752 1.00 90.12 358 LEU A O 1
ATOM 2877 N N . ARG A 1 359 ? -21.122 -5.811 70.085 1.00 92.25 359 ARG A N 1
ATOM 2878 C CA . ARG A 1 359 ? -22.154 -5.211 70.940 1.00 92.25 359 ARG A CA 1
ATOM 2879 C C . ARG A 1 359 ? -22.668 -6.186 71.995 1.00 92.25 359 ARG A C 1
ATOM 2881 O O . ARG A 1 359 ? -22.716 -5.838 73.168 1.00 92.25 359 ARG A O 1
ATOM 2888 N N . LYS A 1 360 ? -22.965 -7.428 71.600 1.00 92.50 360 LYS A N 1
ATOM 2889 C CA . LYS A 1 360 ? -23.378 -8.487 72.532 1.00 92.50 360 LYS A CA 1
ATOM 2890 C C . LYS A 1 360 ? -22.316 -8.745 73.601 1.00 92.50 360 LYS A C 1
ATOM 2892 O O . LYS A 1 360 ? -22.652 -8.884 74.773 1.00 92.50 360 LYS A O 1
ATOM 2897 N N . THR A 1 361 ? -21.050 -8.814 73.197 1.00 91.12 361 THR A N 1
ATOM 2898 C CA . THR A 1 361 ? -19.935 -9.066 74.116 1.00 91.12 361 THR A CA 1
ATOM 2899 C C . THR A 1 361 ? -19.740 -7.889 75.069 1.00 91.12 361 THR A C 1
ATOM 2901 O O . THR A 1 361 ? -19.599 -8.098 76.268 1.00 91.12 361 THR A O 1
ATOM 2904 N N . THR A 1 362 ? -19.818 -6.653 74.569 1.00 90.44 362 THR A N 1
ATOM 2905 C CA . THR A 1 362 ? -19.756 -5.435 75.386 1.00 90.44 362 THR A CA 1
ATOM 2906 C C . THR A 1 362 ? -20.895 -5.372 76.399 1.00 90.44 362 THR A C 1
ATOM 2908 O O . THR A 1 362 ? -20.626 -5.139 77.574 1.00 90.44 362 THR A O 1
ATOM 2911 N N . ASP A 1 363 ? -22.137 -5.637 75.987 1.00 92.81 363 ASP A N 1
ATOM 2912 C CA . ASP A 1 363 ? -23.295 -5.641 76.890 1.00 92.81 363 ASP A CA 1
ATOM 2913 C C . ASP A 1 363 ? -23.143 -6.715 77.978 1.00 92.81 363 ASP A C 1
ATOM 2915 O O . ASP A 1 363 ? -23.376 -6.453 79.157 1.00 92.81 363 ASP A O 1
ATOM 2919 N N . GLN A 1 364 ? -22.679 -7.915 77.611 1.00 91.44 364 GLN A N 1
ATOM 2920 C CA . GLN A 1 364 ? -22.396 -8.987 78.570 1.00 91.44 364 GLN A CA 1
ATOM 2921 C C . GLN A 1 364 ? -21.291 -8.602 79.558 1.00 91.44 364 GLN A C 1
ATOM 2923 O O . GLN A 1 364 ? -21.459 -8.791 80.762 1.00 91.44 364 GLN A O 1
ATOM 2928 N N . SER A 1 365 ? -20.180 -8.035 79.081 1.00 88.69 365 SER A N 1
ATOM 2929 C CA . SER A 1 365 ? -19.106 -7.550 79.950 1.00 88.69 365 SER A CA 1
ATOM 2930 C C . SER A 1 365 ? -19.586 -6.436 80.877 1.00 88.69 365 SER A C 1
ATOM 2932 O O . SER A 1 365 ? -19.225 -6.432 82.049 1.00 88.69 365 SER A O 1
ATOM 2934 N N . PHE A 1 366 ? -20.425 -5.520 80.388 1.00 92.31 366 PHE A N 1
ATOM 2935 C CA . PHE A 1 366 ? -20.985 -4.447 81.205 1.00 92.31 366 PHE A CA 1
ATOM 2936 C C . PHE A 1 366 ? -21.908 -4.987 82.298 1.00 92.31 366 PHE A C 1
ATOM 2938 O O . PHE A 1 366 ? -21.791 -4.574 83.447 1.00 92.31 366 PHE A O 1
ATOM 2945 N N . MET A 1 367 ? -22.763 -5.959 81.976 1.00 90.62 367 MET A N 1
ATOM 2946 C CA . MET A 1 367 ? -23.621 -6.621 82.962 1.00 90.62 367 MET A CA 1
ATOM 2947 C C . MET A 1 367 ? -22.817 -7.375 84.024 1.00 90.62 367 MET A C 1
ATOM 2949 O O . MET A 1 367 ? -23.150 -7.284 85.201 1.00 90.62 367 MET A O 1
ATOM 2953 N N . LEU A 1 368 ? -21.743 -8.071 83.634 1.00 88.31 368 LEU A N 1
ATOM 2954 C CA . LEU A 1 368 ? -20.842 -8.735 84.583 1.00 88.31 368 LEU A CA 1
ATOM 2955 C C . LEU A 1 368 ? -20.144 -7.728 85.503 1.00 88.31 368 LEU A C 1
ATOM 2957 O O . LEU A 1 368 ? -20.037 -7.961 86.703 1.00 88.31 368 LEU A O 1
ATOM 2961 N N . MET A 1 369 ? -19.688 -6.598 84.953 1.00 84.44 369 MET A N 1
ATOM 2962 C CA . MET A 1 369 ? -19.110 -5.525 85.760 1.00 84.44 369 MET A CA 1
ATOM 2963 C C . MET A 1 369 ? -20.143 -4.947 86.726 1.00 84.44 369 MET A C 1
ATOM 2965 O O . MET A 1 369 ? -19.831 -4.815 87.900 1.00 84.44 369 MET A O 1
ATOM 2969 N N . ALA A 1 370 ? -21.364 -4.666 86.260 1.00 88.31 370 ALA A N 1
ATOM 2970 C CA . ALA A 1 370 ? -22.443 -4.117 87.078 1.00 88.31 370 ALA A CA 1
ATOM 2971 C C . ALA A 1 370 ? -22.861 -5.061 88.216 1.00 88.31 370 ALA A C 1
ATOM 2973 O O . ALA A 1 370 ? -23.046 -4.604 89.336 1.00 88.31 370 ALA A O 1
ATOM 2974 N N . GLN A 1 371 ? -22.956 -6.368 87.956 1.00 88.62 371 GLN A N 1
ATOM 2975 C CA . GLN A 1 371 ? -23.276 -7.370 88.981 1.00 88.62 371 GLN A CA 1
ATOM 2976 C C . GLN A 1 371 ? -22.193 -7.466 90.061 1.00 88.62 371 GLN A C 1
ATOM 2978 O O . GLN A 1 371 ? -22.516 -7.613 91.233 1.00 88.62 371 GLN A O 1
ATOM 2983 N N . ASN A 1 372 ? -20.921 -7.316 89.685 1.00 88.62 372 ASN A N 1
ATOM 2984 C CA . ASN A 1 372 ? -19.812 -7.325 90.639 1.00 88.62 372 ASN A CA 1
ATOM 2985 C C . ASN A 1 372 ? -19.694 -6.030 91.461 1.00 88.62 372 ASN A C 1
ATOM 2987 O O . ASN A 1 372 ? -18.901 -6.000 92.401 1.00 88.62 372 ASN A O 1
ATOM 2991 N N . VAL A 1 373 ? -20.418 -4.953 91.117 1.00 88.56 373 VAL A N 1
ATOM 2992 C CA . VAL A 1 373 ? -20.352 -3.693 91.879 1.00 88.56 373 VAL A CA 1
ATOM 2993 C C . VAL A 1 373 ? -20.887 -3.896 93.289 1.00 88.56 373 VAL A C 1
ATOM 2995 O O . VAL A 1 373 ? -20.222 -3.482 94.232 1.00 88.56 373 VAL A O 1
ATOM 2998 N N . ASP A 1 374 ? -22.039 -4.546 93.442 1.00 85.81 374 ASP A N 1
ATOM 2999 C CA . ASP A 1 374 ? -22.676 -4.709 94.752 1.00 85.81 374 ASP A CA 1
ATOM 3000 C C . ASP A 1 374 ? -21.838 -5.612 95.667 1.00 85.81 374 ASP A C 1
ATOM 3002 O O . ASP A 1 374 ? -21.512 -5.208 96.778 1.00 85.81 374 ASP A O 1
ATOM 3006 N N . ASP A 1 375 ? -21.360 -6.758 95.166 1.00 85.62 375 ASP A N 1
ATOM 3007 C CA . ASP A 1 375 ? -20.461 -7.652 95.914 1.00 85.62 375 ASP A CA 1
ATOM 3008 C C . ASP A 1 375 ? -19.149 -6.952 96.315 1.00 85.62 375 ASP A C 1
ATOM 3010 O O . ASP A 1 375 ? -18.636 -7.137 97.424 1.00 85.62 375 ASP A O 1
ATOM 3014 N N . TYR A 1 376 ? -18.597 -6.118 95.424 1.00 85.12 376 TYR A N 1
ATOM 3015 C CA . TYR A 1 376 ? -17.423 -5.307 95.735 1.00 85.12 376 TYR A CA 1
ATOM 3016 C C . TYR A 1 376 ? -17.728 -4.271 96.817 1.00 85.12 376 TYR A C 1
ATOM 3018 O O . TYR A 1 376 ? -16.926 -4.113 97.735 1.00 85.12 376 TYR A O 1
ATOM 3026 N N . LEU A 1 377 ? -18.856 -3.561 96.726 1.00 86.88 377 LEU A N 1
ATOM 3027 C CA . LEU A 1 377 ? -19.259 -2.563 97.716 1.00 86.88 377 LEU A CA 1
ATOM 3028 C C . LEU A 1 377 ? -19.551 -3.211 99.074 1.00 86.88 377 LEU A C 1
ATOM 3030 O O . LEU A 1 377 ? -19.134 -2.661 100.091 1.00 86.88 377 LEU A O 1
ATOM 3034 N N . ASP A 1 378 ? -20.171 -4.388 99.100 1.00 86.38 378 ASP A N 1
ATOM 3035 C CA . ASP A 1 378 ? -20.428 -5.157 100.318 1.00 86.38 378 ASP A CA 1
ATOM 3036 C C . ASP A 1 378 ? -19.122 -5.602 100.980 1.00 86.38 378 ASP A C 1
ATOM 3038 O O . ASP A 1 378 ? -18.930 -5.375 102.176 1.00 86.38 378 ASP A O 1
ATOM 3042 N N . TRP A 1 379 ? -18.170 -6.155 100.217 1.00 86.38 379 TRP A N 1
ATOM 3043 C CA . TRP A 1 379 ? -16.831 -6.443 100.740 1.00 86.38 379 TRP A CA 1
ATOM 3044 C C . TRP A 1 379 ? -16.136 -5.161 101.218 1.00 86.38 379 TRP A C 1
ATOM 3046 O O . TRP A 1 379 ? -15.608 -5.127 102.333 1.00 86.38 379 TRP A O 1
ATOM 3056 N N . TYR A 1 380 ? -16.188 -4.084 100.428 1.00 83.50 380 TYR A N 1
ATOM 3057 C CA . TYR A 1 380 ? -15.542 -2.810 100.730 1.00 83.50 380 TYR A CA 1
ATOM 3058 C C . TYR A 1 380 ? -16.111 -2.185 102.013 1.00 83.50 380 TYR A C 1
ATOM 3060 O O . TYR A 1 380 ? -15.353 -1.667 102.827 1.00 83.50 380 TYR A O 1
ATOM 3068 N N . TYR A 1 381 ? -17.413 -2.240 102.264 1.00 85.00 381 TYR A N 1
ATOM 3069 C CA . TYR A 1 381 ? -18.006 -1.698 103.492 1.00 85.00 381 TYR A CA 1
ATOM 3070 C C . TYR A 1 381 ? -18.103 -2.714 104.643 1.00 85.00 381 TYR A C 1
ATOM 3072 O O . TYR A 1 381 ? -18.612 -2.380 105.712 1.00 85.00 381 TYR A O 1
ATOM 3080 N N . SER A 1 382 ? -17.571 -3.928 104.473 1.00 85.94 382 SER A N 1
ATOM 3081 C CA . SER A 1 382 ? -17.513 -4.940 105.530 1.00 85.94 382 SER A CA 1
ATOM 3082 C C . SER A 1 382 ? -16.335 -4.742 106.497 1.00 85.94 382 SER A C 1
ATOM 3084 O O . SER A 1 382 ? -15.280 -4.214 106.140 1.00 85.94 382 SER A O 1
ATOM 3086 N N . LEU A 1 383 ? -16.487 -5.254 107.725 1.00 81.31 383 LEU A N 1
ATOM 3087 C CA . LEU A 1 383 ? -15.423 -5.308 108.741 1.00 81.31 383 LEU A CA 1
ATOM 3088 C C . LEU A 1 383 ? -14.150 -6.028 108.241 1.00 81.31 383 LEU A C 1
ATOM 3090 O O . LEU A 1 383 ? -13.060 -5.486 108.419 1.00 81.31 383 LEU A O 1
ATOM 3094 N N . PRO A 1 384 ? -14.240 -7.215 107.599 1.00 81.19 384 PRO A N 1
ATOM 3095 C CA . PRO A 1 384 ? -13.080 -7.862 106.988 1.00 81.19 384 PRO A CA 1
ATOM 3096 C C . PRO A 1 384 ? -12.365 -6.982 105.953 1.00 81.19 384 PRO A C 1
ATOM 3098 O O . PRO A 1 384 ? -11.141 -6.868 106.007 1.00 81.19 384 PRO A O 1
ATOM 3101 N N . GLY A 1 385 ? -13.110 -6.308 105.069 1.00 81.06 385 GLY A N 1
ATOM 3102 C CA . GLY A 1 385 ? -12.538 -5.397 104.071 1.00 81.06 385 GLY A CA 1
ATOM 3103 C C . GLY A 1 385 ? -11.863 -4.169 104.693 1.00 81.06 385 GLY A C 1
ATOM 3104 O O . GLY A 1 385 ? -10.838 -3.696 104.200 1.00 81.06 385 GLY A O 1
ATOM 3105 N N . GLU A 1 386 ? -12.374 -3.667 105.819 1.00 81.69 386 GLU A N 1
ATOM 3106 C CA . GLU A 1 386 ? -11.729 -2.597 106.583 1.00 81.69 386 GLU A CA 1
ATOM 3107 C C . GLU A 1 386 ? -10.381 -3.038 107.174 1.00 81.69 386 GLU A C 1
ATOM 3109 O O . GLU A 1 386 ? -9.386 -2.323 107.024 1.00 81.69 386 GLU A O 1
ATOM 3114 N N . TYR A 1 387 ? -10.307 -4.240 107.756 1.00 83.50 387 TYR A N 1
ATOM 3115 C CA . TYR A 1 387 ? -9.039 -4.809 108.220 1.00 83.50 387 TYR A CA 1
ATOM 3116 C C . TYR A 1 387 ? -8.049 -5.032 107.070 1.00 83.50 387 TYR A C 1
ATOM 3118 O O . TYR A 1 387 ? -6.875 -4.685 107.206 1.00 83.50 387 TYR A O 1
ATOM 3126 N N . GLU A 1 388 ? -8.505 -5.551 105.926 1.00 83.12 388 GLU A N 1
ATOM 3127 C CA . GLU A 1 388 ? -7.661 -5.733 104.739 1.00 83.12 388 GLU A CA 1
ATOM 3128 C C . GLU A 1 388 ? -7.124 -4.401 104.202 1.00 83.12 388 GLU A C 1
ATOM 3130 O O . GLU A 1 388 ? -5.941 -4.314 103.873 1.00 83.12 388 GLU A O 1
ATOM 3135 N N . ARG A 1 389 ? -7.928 -3.329 104.195 1.00 83.50 389 ARG A N 1
ATOM 3136 C CA . ARG A 1 389 ? -7.457 -1.982 103.830 1.00 83.50 389 ARG A CA 1
ATOM 3137 C C . ARG A 1 389 ? -6.441 -1.418 104.812 1.00 83.50 389 ARG A C 1
ATOM 3139 O O . ARG A 1 389 ? -5.465 -0.817 104.376 1.00 83.50 389 ARG A O 1
ATOM 3146 N N . ILE A 1 390 ? -6.634 -1.604 106.117 1.00 81.88 390 ILE A N 1
ATOM 3147 C CA . ILE A 1 390 ? -5.664 -1.161 107.132 1.00 81.88 390 ILE A CA 1
ATOM 3148 C C . ILE A 1 390 ? -4.328 -1.898 106.944 1.00 81.88 390 ILE A C 1
ATOM 3150 O O . ILE A 1 390 ? -3.266 -1.276 106.997 1.00 81.88 390 ILE A O 1
ATOM 3154 N N . VAL A 1 391 ? -4.367 -3.202 106.649 1.00 82.00 391 VAL A N 1
ATOM 3155 C CA . VAL A 1 391 ? -3.174 -4.002 106.324 1.00 82.00 391 VAL A CA 1
ATOM 3156 C C . VAL A 1 391 ? -2.538 -3.550 105.004 1.00 82.00 391 VAL A C 1
ATOM 3158 O O . VAL A 1 391 ? -1.316 -3.409 104.930 1.00 82.00 391 VAL A O 1
ATOM 3161 N N . ALA A 1 392 ? -3.331 -3.274 103.967 1.00 80.06 392 ALA A N 1
ATOM 3162 C CA . ALA A 1 392 ? -2.845 -2.750 102.691 1.00 80.06 392 ALA A CA 1
ATOM 3163 C C . ALA A 1 392 ? -2.189 -1.365 102.850 1.00 80.06 392 ALA A C 1
ATOM 3165 O O . ALA A 1 392 ? -1.135 -1.119 102.264 1.00 80.06 392 ALA A O 1
ATOM 3166 N N . LEU A 1 393 ? -2.741 -0.499 103.709 1.00 82.44 393 LEU A N 1
ATOM 3167 C CA . LEU A 1 393 ? -2.175 0.810 104.057 1.00 82.44 393 LEU A CA 1
ATOM 3168 C C . LEU A 1 393 ? -0.835 0.651 104.783 1.00 82.44 393 LEU A C 1
ATOM 3170 O O . LEU A 1 393 ? 0.146 1.305 104.440 1.00 82.44 393 LEU A O 1
ATOM 3174 N N . ALA A 1 394 ? -0.777 -0.263 105.755 1.00 78.19 394 ALA A N 1
ATOM 3175 C CA . ALA A 1 394 ? 0.429 -0.552 106.526 1.00 78.19 394 ALA A CA 1
ATOM 3176 C C . ALA A 1 394 ? 1.540 -1.214 105.687 1.00 78.19 394 ALA A C 1
ATOM 3178 O O . ALA A 1 394 ? 2.718 -1.089 106.017 1.00 78.19 394 ALA A O 1
ATOM 3179 N N . THR A 1 395 ? 1.179 -1.904 104.600 1.00 83.12 395 THR A N 1
ATOM 3180 C CA . THR A 1 395 ? 2.114 -2.577 103.679 1.00 83.12 395 THR A CA 1
ATOM 3181 C C . THR A 1 395 ? 2.400 -1.787 102.396 1.00 83.12 395 THR A C 1
ATOM 3183 O O . THR A 1 395 ? 3.198 -2.244 101.577 1.00 83.12 395 THR A O 1
ATOM 3186 N N . GLY A 1 396 ? 1.797 -0.603 102.223 1.00 68.44 396 GLY A N 1
ATOM 3187 C CA . GLY A 1 396 ? 2.021 0.291 101.080 1.00 68.44 396 GLY A CA 1
ATOM 3188 C C . GLY A 1 396 ? 1.427 -0.192 99.752 1.00 68.44 396 GLY A C 1
ATOM 3189 O O . GLY A 1 396 ? 1.951 0.151 98.697 1.00 68.44 396 GLY A O 1
ATOM 3190 N N . LYS A 1 397 ? 0.377 -1.020 99.790 1.00 68.44 397 LYS A N 1
ATOM 3191 C CA . LYS A 1 397 ? -0.276 -1.624 98.611 1.00 68.44 397 LYS A CA 1
ATOM 3192 C C . LYS A 1 397 ? -1.660 -1.041 98.296 1.00 68.44 397 LYS A C 1
ATOM 3194 O O . LYS A 1 397 ? -2.419 -1.674 97.565 1.00 68.44 397 LYS A O 1
ATOM 3199 N N . LEU A 1 398 ? -1.992 0.106 98.886 1.00 56.91 398 LEU A N 1
ATOM 3200 C CA . LEU A 1 398 ? -3.241 0.822 98.623 1.00 56.91 398 LEU A CA 1
ATOM 3201 C C . LEU A 1 398 ? -3.137 1.708 97.382 1.00 56.91 398 LEU A C 1
ATOM 3203 O O . LEU A 1 398 ? -2.094 2.388 97.243 1.00 56.91 398 LEU A O 1
#

Sequence (398 aa):
MASINRIIIFWVLSLGWLVFAYHAGGMIPNQQLWFALLVTLLFGIPLYMAAAYSVTIQRIHRANQFRNLGILYWFLNKRILPYIGWALWSVTFTFLLVFYLGVTQKIEWVVFFLTVPVFTCFYAVLAPLAAREFKPYIALHKSLIWSRWATALAMAAFYVLYVKLASGYPSYASLTEAIASRSLGIDGASQSILILEASRLLGFIEGLKAYILGNLHSLNDIIFLVAVFLGSAVLFYNIALAISSFMVPLSEYRRVLSPLQDVDVPARIPPRSLAVASALMTFFMLFIYVPSIVYVDAWLRSTPRIVEYLQETQVAVAEKIESLEKIGDDYYKPGTIAQTRQAYLEVVHELESSIHQLRKTTDQSFMLMAQNVDDYLDWYYSLPGEYERIVALATGKL

pLDDT: mean 82.91, std 10.36, range [50.41, 96.88]

Secondary structure (DSSP, 8-state):
---HHHHHHHHHHHHHHHHHHHHHHHHGGGS-HHHHHHHHHHHHHHHHHHHHHHHHHHHHHHHTTS-TT-HHHHHHH-THHHHHHHHHHHHHHHHHHHHHHHH--HHHHHHHHHHHHHHHHHHHHHHHHHHHHS-HHHHHHHHHHHHHHHHHHHHHHHHHHHHHHSS-PPP-SSHHHHHHHHHTT-----S-HHHHHHHHHHHHHHHHHHHHHHHHHHH-HHHHHHHHHHHHHHHHHHHHHHHHTTTS-TTTTHHHHSPP---SSPPPPPHHHHHHHHHHHHHIIIIIIHHHHHHHHHHHHH-HHHHHHHHHHHHHHHHHHHTSEEETTEEE-TTHHHHHHHHHHHHHHHHHHHHHHHHHHHHHHHHHHHHHHHHHHHHHHSHHHHHHHHHHHHHT--